Protein AF-A0AAD5SE17-F1 (afdb_monomer)

Secondary structure (DSSP, 8-state):
---EEEEEESEEEEEEEEE-SS-EEEEEEEB-SS-B---EEEEEES---EEEEEETTEEEEEETTTTEEEEE-TTSTT-SS-SSS-BPPP-SSS-SS-TT-EEETTTEEEETTTTEEEE----HHHHHHHHTTTS-HHHHHHHHHH--STHHHHHHHHHHHHHHHTT--HHHHHHHHHHHHHHHHHTSS--------------------------------------------HHHHHTT------PPPHHHHHTT-TTTT---HHHHIIIIIHHHHHS--S-HHHHHHHHHHHHHHH--TTT----HHHHHHHHHHHHHTT-HHHHHHHHHTTSSPP-HHHHHHHHHTTTT-THHHHHHHHHHHHHS-HHHHHHHHGGGT-HHHHHHHHHHTT-GGGS-HHHHHHHHHHT--HHHHHHHHHHHHHTTSS--SS----------SSTHHHHHHHHHHHHHHHHHH--

Structure (mmCIF, N/CA/C/O backbone):
data_AF-A0AAD5SE17-F1
#
_entry.id   AF-A0AAD5SE17-F1
#
loop_
_atom_site.group_PDB
_atom_site.id
_atom_site.type_symbol
_atom_site.label_atom_id
_atom_site.label_alt_id
_atom_site.label_comp_id
_atom_site.label_asym_id
_atom_site.label_entity_id
_atom_site.label_seq_id
_atom_site.pdbx_PDB_ins_code
_atom_site.Cartn_x
_atom_site.Cartn_y
_atom_site.Cartn_z
_atom_site.occupancy
_atom_site.B_iso_or_equiv
_atom_site.auth_seq_id
_atom_site.auth_comp_id
_atom_site.auth_asym_id
_atom_site.auth_atom_id
_atom_site.pdbx_PDB_model_num
ATOM 1 N N . MET A 1 1 ? 34.901 -7.064 -36.094 1.00 36.31 1 MET A N 1
ATOM 2 C CA . MET A 1 1 ? 35.831 -7.286 -34.969 1.00 36.31 1 MET A CA 1
ATOM 3 C C . MET A 1 1 ? 35.019 -8.013 -33.913 1.00 36.31 1 MET A C 1
ATOM 5 O O . MET A 1 1 ? 33.874 -7.626 -33.730 1.00 36.31 1 MET A O 1
ATOM 9 N N . TRP A 1 2 ? 35.510 -9.130 -33.378 1.00 37.66 2 TRP A N 1
ATOM 10 C CA . TRP A 1 2 ? 34.759 -9.945 -32.418 1.00 37.66 2 TRP A CA 1
ATOM 11 C C . TRP A 1 2 ? 35.202 -9.526 -31.021 1.00 37.66 2 TRP A C 1
ATOM 13 O O . TRP A 1 2 ? 36.275 -9.939 -30.592 1.00 37.66 2 TRP A O 1
ATOM 23 N N . ASP A 1 3 ? 34.415 -8.693 -30.348 1.00 50.25 3 ASP A N 1
ATOM 24 C CA . ASP A 1 3 ? 34.634 -8.410 -28.932 1.00 50.25 3 ASP A CA 1
ATOM 25 C C . ASP A 1 3 ? 33.804 -9.401 -28.118 1.00 50.25 3 ASP A C 1
ATOM 27 O O . ASP A 1 3 ? 32.578 -9.457 -28.239 1.00 50.25 3 ASP A O 1
ATOM 31 N N . LEU A 1 4 ? 34.502 -10.244 -27.355 1.00 48.84 4 LEU A N 1
ATOM 32 C CA . LEU A 1 4 ? 33.907 -11.190 -26.421 1.00 48.84 4 LEU A CA 1
ATOM 33 C C . LEU A 1 4 ? 33.960 -10.562 -25.030 1.00 48.84 4 LEU A C 1
ATOM 35 O O . LEU A 1 4 ? 35.034 -10.455 -24.439 1.00 48.84 4 LEU A O 1
ATOM 39 N N . SER A 1 5 ? 32.806 -10.175 -24.500 1.00 60.25 5 SER A N 1
ATOM 40 C CA . SER A 1 5 ? 32.675 -9.695 -23.1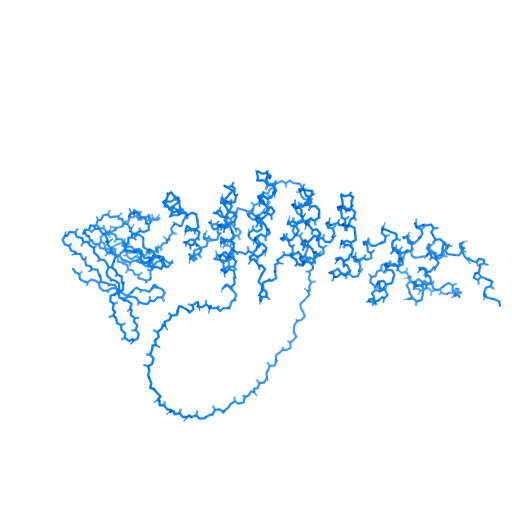25 1.00 60.25 5 SER A CA 1
ATOM 41 C C . SER A 1 5 ? 31.811 -10.661 -22.315 1.00 60.25 5 SER A C 1
ATOM 43 O O . SER A 1 5 ? 30.829 -11.219 -22.807 1.00 60.25 5 SER A O 1
ATOM 45 N N . SER A 1 6 ? 32.207 -10.929 -21.069 1.00 56.28 6 SER A N 1
ATOM 46 C CA . SER A 1 6 ? 31.416 -11.737 -20.137 1.00 56.28 6 SER A CA 1
ATOM 47 C C . SER A 1 6 ? 30.560 -10.818 -19.276 1.00 56.28 6 SER A C 1
ATOM 49 O O . SER A 1 6 ? 31.106 -10.099 -18.445 1.00 56.28 6 SER A O 1
ATOM 51 N N . ILE A 1 7 ? 29.244 -10.852 -19.451 1.00 60.75 7 ILE A N 1
ATOM 52 C CA . ILE A 1 7 ? 28.293 -9.975 -18.764 1.00 60.75 7 ILE A CA 1
ATOM 53 C C . ILE A 1 7 ? 27.610 -10.763 -17.649 1.00 60.75 7 ILE A C 1
ATOM 55 O O . ILE A 1 7 ? 27.058 -11.838 -17.887 1.00 60.75 7 ILE A O 1
ATOM 59 N N . GLN A 1 8 ? 27.655 -10.242 -16.424 1.00 56.78 8 GLN A N 1
ATOM 60 C CA . GLN A 1 8 ? 26.904 -10.799 -15.303 1.00 56.78 8 GLN A CA 1
ATOM 61 C C . GLN A 1 8 ? 25.550 -10.090 -15.208 1.00 56.78 8 GLN A C 1
ATOM 63 O O . GLN A 1 8 ? 25.500 -8.885 -14.988 1.00 56.78 8 GLN A O 1
ATOM 68 N N . TYR A 1 9 ? 24.475 -10.851 -15.399 1.00 54.62 9 TYR A N 1
ATOM 69 C CA . TYR A 1 9 ? 23.097 -10.370 -15.479 1.00 54.62 9 TYR A CA 1
ATOM 70 C C . TYR A 1 9 ? 22.151 -11.483 -14.985 1.00 54.62 9 TYR A C 1
ATOM 72 O O . TYR A 1 9 ? 21.685 -12.288 -15.789 1.00 54.62 9 TYR A O 1
ATOM 80 N N . ASP A 1 10 ? 21.989 -11.639 -13.661 1.00 60.25 10 ASP A N 1
ATOM 81 C CA . ASP A 1 10 ? 21.432 -12.818 -12.934 1.00 60.25 10 ASP A CA 1
ATOM 82 C C . ASP A 1 10 ? 22.146 -14.176 -13.210 1.00 60.25 10 ASP A C 1
ATOM 84 O O . ASP A 1 10 ? 22.403 -14.984 -12.315 1.00 60.25 10 ASP A O 1
ATOM 88 N N . ARG A 1 11 ? 22.562 -14.412 -14.455 1.00 69.94 11 ARG A N 1
ATOM 89 C CA . ARG A 1 11 ? 23.428 -15.471 -14.973 1.00 69.94 11 ARG A CA 1
ATOM 90 C C . ARG A 1 11 ? 24.643 -14.839 -15.652 1.00 69.94 11 ARG A C 1
ATOM 92 O O . ARG A 1 11 ? 24.660 -13.652 -15.966 1.00 69.94 11 ARG A O 1
ATOM 99 N N . ILE A 1 12 ? 25.672 -15.641 -15.897 1.00 74.50 12 ILE A N 1
ATOM 100 C CA . ILE A 1 12 ? 26.824 -15.201 -16.688 1.00 74.50 12 ILE A CA 1
ATOM 101 C C . ILE A 1 12 ? 26.496 -15.453 -18.157 1.00 74.50 12 ILE A C 1
ATOM 103 O O . ILE A 1 12 ? 26.219 -16.591 -18.534 1.00 74.50 12 ILE A O 1
ATOM 107 N N . TYR A 1 13 ? 26.554 -14.413 -18.979 1.00 79.12 13 TYR A N 1
ATOM 108 C CA . TYR A 1 13 ? 26.419 -14.503 -20.427 1.00 79.12 13 TYR A CA 1
ATOM 109 C C . TYR A 1 13 ? 27.759 -14.197 -21.093 1.00 79.12 13 TYR A C 1
ATOM 111 O O . TYR A 1 13 ? 28.446 -13.247 -20.726 1.00 79.12 13 TYR A O 1
ATOM 119 N N . GLY A 1 14 ? 28.127 -14.988 -22.096 1.00 79.69 14 GLY A N 1
ATOM 120 C CA . GLY A 1 14 ? 29.086 -14.569 -23.110 1.00 79.69 14 GLY A CA 1
ATOM 121 C C . GLY A 1 14 ? 28.347 -13.741 -24.151 1.00 79.69 14 GLY A C 1
ATOM 122 O O . GLY A 1 14 ? 27.357 -14.212 -24.708 1.00 79.69 14 GLY A O 1
ATOM 123 N N . ALA A 1 15 ? 28.798 -12.519 -24.397 1.00 82.00 15 ALA A N 1
ATOM 124 C CA . ALA A 1 15 ? 28.227 -11.652 -25.413 1.00 82.00 15 ALA A CA 1
ATOM 125 C C . ALA A 1 15 ? 29.167 -11.592 -26.618 1.00 82.00 15 ALA A C 1
ATOM 127 O O . ALA A 1 15 ? 30.375 -11.416 -26.460 1.00 82.00 15 ALA A O 1
ATOM 128 N N . ILE A 1 16 ? 28.611 -11.760 -27.817 1.00 82.06 16 ILE A N 1
ATOM 129 C CA . ILE A 1 16 ? 29.346 -11.618 -29.069 1.00 82.06 16 ILE A CA 1
ATOM 130 C C . ILE A 1 16 ? 28.669 -10.542 -29.904 1.00 82.06 16 ILE A C 1
ATOM 132 O O . ILE A 1 16 ? 27.516 -10.681 -30.317 1.00 82.06 16 ILE A O 1
ATOM 136 N N . LEU A 1 17 ? 29.410 -9.472 -30.172 1.00 81.44 17 LEU A N 1
ATOM 137 C CA . LEU A 1 17 ? 28.962 -8.400 -31.045 1.00 81.44 17 LEU A CA 1
ATOM 138 C C . LEU A 1 17 ? 29.232 -8.759 -32.514 1.00 81.44 17 LEU A C 1
ATOM 140 O O . LEU A 1 17 ? 30.343 -9.135 -32.898 1.00 81.44 17 LEU A O 1
ATOM 144 N N . HIS A 1 18 ? 28.211 -8.635 -33.353 1.00 80.12 18 HIS A N 1
ATOM 145 C CA . HIS A 1 18 ? 28.291 -8.786 -34.801 1.00 80.12 18 HIS A CA 1
ATOM 146 C C . HIS A 1 18 ? 27.977 -7.452 -35.469 1.00 80.12 18 HIS A C 1
ATOM 148 O O . HIS A 1 18 ? 26.818 -7.109 -35.681 1.00 80.12 18 HIS A O 1
ATOM 154 N N . CYS A 1 19 ? 29.013 -6.711 -35.856 1.00 71.25 19 CYS A N 1
ATOM 155 C CA . CYS A 1 19 ? 28.849 -5.535 -36.709 1.00 71.25 19 CYS A CA 1
ATOM 156 C C . CYS A 1 19 ? 28.845 -5.977 -38.180 1.00 71.25 19 CYS A C 1
ATOM 158 O O . CYS A 1 19 ? 29.904 -6.093 -38.804 1.00 71.25 19 CYS A O 1
ATOM 160 N N . GLY A 1 20 ? 27.660 -6.290 -38.715 1.00 67.56 20 GLY A N 1
ATOM 161 C CA . GLY A 1 20 ? 27.454 -6.496 -40.150 1.00 67.56 20 GLY A CA 1
ATOM 162 C C . GLY A 1 20 ? 27.526 -5.180 -40.936 1.00 67.56 20 GLY A C 1
ATOM 163 O O . GLY A 1 20 ? 27.615 -4.106 -40.350 1.00 67.56 20 GLY A O 1
ATOM 164 N N . LYS A 1 21 ? 27.490 -5.252 -42.276 1.00 64.75 21 LYS A N 1
ATOM 165 C CA . LYS A 1 21 ? 27.492 -4.047 -43.134 1.00 64.75 21 LYS A CA 1
ATOM 166 C C . LYS A 1 21 ? 26.197 -3.233 -43.030 1.00 64.75 21 LYS A C 1
ATOM 168 O O . LYS A 1 21 ? 26.271 -2.015 -43.125 1.00 64.75 21 LYS A O 1
ATOM 173 N N . ASP A 1 22 ? 25.067 -3.907 -42.804 1.00 67.81 22 ASP A N 1
ATOM 174 C CA . ASP A 1 22 ? 23.735 -3.285 -42.823 1.00 67.81 22 ASP A CA 1
ATOM 175 C C . ASP A 1 22 ? 23.028 -3.306 -41.459 1.00 67.81 22 ASP A C 1
ATOM 177 O O . ASP A 1 22 ? 22.263 -2.395 -41.164 1.00 67.81 22 ASP A O 1
ATOM 181 N N . VAL A 1 23 ? 23.285 -4.316 -40.614 1.00 75.25 23 VAL A N 1
ATOM 182 C CA . VAL A 1 23 ? 22.673 -4.443 -39.279 1.00 75.25 23 VAL A CA 1
ATOM 183 C C . VAL A 1 23 ? 23.716 -4.899 -38.264 1.00 75.25 23 VAL A C 1
ATOM 185 O O . VAL A 1 23 ? 24.459 -5.856 -38.516 1.00 75.25 23 VAL A O 1
ATOM 188 N N . ALA A 1 24 ? 23.763 -4.225 -37.115 1.00 84.50 24 ALA A N 1
ATOM 189 C CA . ALA A 1 24 ? 24.522 -4.673 -35.955 1.00 84.50 24 ALA A CA 1
ATOM 190 C C . ALA A 1 24 ? 23.648 -5.539 -35.039 1.00 84.50 24 ALA A C 1
ATOM 192 O O . ALA A 1 24 ? 22.479 -5.235 -34.798 1.00 84.50 24 ALA A O 1
ATOM 193 N N . LYS A 1 25 ? 24.215 -6.636 -34.537 1.00 88.00 25 LYS A N 1
ATOM 194 C CA . LYS A 1 25 ? 23.522 -7.587 -33.662 1.00 88.00 25 LYS A CA 1
ATOM 195 C C . LYS A 1 25 ? 24.375 -7.933 -32.454 1.00 88.00 25 LYS A C 1
ATOM 197 O O . LYS A 1 25 ? 25.590 -8.079 -32.584 1.00 88.00 25 LYS A O 1
ATOM 202 N N . LEU A 1 26 ? 23.742 -8.109 -31.302 1.00 87.81 26 LEU A N 1
ATOM 203 C CA . LEU A 1 26 ? 24.386 -8.609 -30.092 1.00 87.81 26 LEU A CA 1
ATOM 204 C C . LEU A 1 26 ? 23.814 -9.980 -29.752 1.00 87.81 26 LEU A C 1
ATOM 206 O O . LEU A 1 26 ? 22.636 -10.112 -29.435 1.00 87.81 26 LEU A O 1
ATOM 210 N N . GLN A 1 27 ? 24.656 -11.003 -29.825 1.00 87.44 27 GLN A N 1
ATOM 211 C CA . GLN A 1 27 ? 24.276 -12.366 -29.481 1.00 87.44 27 GLN A CA 1
ATOM 212 C C . GLN A 1 27 ? 24.704 -12.691 -28.057 1.00 87.44 27 GLN A C 1
ATOM 214 O O . GLN A 1 27 ? 25.865 -12.497 -27.693 1.00 87.44 27 GLN A O 1
ATOM 219 N N . MET A 1 28 ? 23.780 -13.221 -27.263 1.00 85.31 28 MET A N 1
ATOM 220 C CA . MET A 1 28 ? 24.017 -13.584 -25.873 1.00 85.31 28 MET A CA 1
ATOM 221 C C . MET A 1 28 ? 23.923 -15.093 -25.667 1.00 85.31 28 MET A C 1
ATOM 223 O O . MET A 1 28 ? 22.960 -15.753 -26.062 1.00 85.31 28 MET A O 1
ATOM 227 N N . TYR A 1 29 ? 24.945 -15.623 -25.002 1.00 85.88 29 TYR A N 1
ATOM 228 C CA . TYR A 1 29 ? 25.148 -17.041 -24.756 1.00 85.88 29 TYR A CA 1
ATOM 229 C C . TYR A 1 29 ? 25.238 -17.293 -23.247 1.00 85.88 29 TYR A C 1
ATOM 231 O O . TYR A 1 29 ? 26.290 -17.034 -22.658 1.00 85.88 29 TYR A O 1
ATOM 239 N N . PRO A 1 30 ? 24.185 -17.790 -22.577 1.00 83.44 30 PRO A N 1
ATOM 240 C CA . PRO A 1 30 ? 24.256 -18.162 -21.174 1.00 83.44 30 PRO A CA 1
ATOM 241 C C . PRO A 1 30 ? 25.330 -19.227 -20.974 1.00 83.44 30 PRO A C 1
ATOM 243 O O . PRO A 1 30 ? 25.327 -20.292 -21.600 1.00 83.44 30 PRO A O 1
ATOM 246 N N . ILE A 1 31 ? 26.251 -18.936 -20.066 1.00 83.06 31 ILE A N 1
ATOM 247 C CA . ILE A 1 31 ? 27.327 -19.834 -19.685 1.00 83.06 31 ILE A CA 1
ATOM 248 C C . ILE A 1 31 ? 26.825 -20.678 -18.517 1.00 83.06 31 ILE A C 1
ATOM 250 O O . ILE A 1 31 ? 26.682 -20.210 -17.388 1.00 83.06 31 ILE A O 1
ATOM 254 N N . THR A 1 32 ? 26.550 -21.951 -18.794 1.00 82.88 32 THR A N 1
ATOM 255 C CA . THR A 1 32 ? 26.197 -22.944 -17.770 1.00 82.88 32 THR A CA 1
ATOM 256 C C . THR A 1 32 ? 27.339 -23.937 -17.574 1.00 82.88 32 THR A C 1
ATOM 258 O O . THR A 1 32 ? 28.237 -24.042 -18.407 1.00 82.88 32 THR A O 1
ATOM 261 N N . LYS A 1 33 ? 27.299 -24.726 -16.490 1.00 78.94 33 LYS A N 1
ATOM 262 C CA . LYS A 1 33 ? 28.308 -25.774 -16.238 1.00 78.94 33 LYS A CA 1
ATOM 263 C C . LYS A 1 33 ? 28.397 -26.818 -17.361 1.00 78.94 33 LYS A C 1
ATOM 265 O O . LYS A 1 33 ? 29.420 -27.480 -17.479 1.00 78.94 33 LYS A O 1
ATOM 270 N N . SER A 1 34 ? 27.325 -27.005 -18.130 1.00 80.44 34 SER A N 1
ATOM 271 C CA . SER A 1 34 ? 27.164 -28.110 -19.081 1.00 80.44 34 SER A CA 1
ATOM 272 C C . SER A 1 34 ? 26.991 -27.671 -20.535 1.00 80.44 34 SER A C 1
ATOM 274 O O . SER A 1 34 ? 27.112 -28.508 -21.427 1.00 80.44 34 SER A O 1
ATOM 276 N N . SER A 1 35 ? 26.697 -26.396 -20.806 1.00 82.25 35 SER A N 1
ATOM 277 C CA . SER A 1 35 ? 26.490 -25.909 -22.172 1.00 82.25 35 SER A CA 1
ATOM 278 C C . SER A 1 35 ? 26.649 -24.394 -22.307 1.00 82.25 35 SER A C 1
ATOM 280 O O . SER A 1 35 ? 26.387 -23.638 -21.370 1.00 82.25 35 SER A O 1
ATOM 282 N N . VAL A 1 36 ? 27.032 -23.979 -23.512 1.00 84.06 36 VAL A N 1
ATOM 283 C CA . VAL A 1 36 ? 26.965 -22.601 -24.000 1.00 84.06 36 VAL A CA 1
ATOM 284 C C . VAL A 1 36 ? 26.169 -22.676 -25.299 1.00 84.06 36 VAL A C 1
ATOM 286 O O . VAL A 1 36 ? 26.601 -23.325 -26.252 1.00 84.06 36 VAL A O 1
ATOM 289 N N . ARG A 1 37 ? 24.959 -22.120 -25.310 1.00 85.19 37 ARG A N 1
ATOM 290 C CA . ARG A 1 37 ? 24.068 -22.099 -26.481 1.00 85.19 37 ARG A CA 1
ATOM 291 C C . ARG A 1 37 ? 23.578 -20.677 -26.685 1.00 85.19 37 ARG A C 1
ATOM 293 O O . ARG A 1 37 ? 23.475 -19.949 -25.708 1.00 85.19 37 ARG A O 1
ATOM 300 N N . LEU A 1 38 ? 23.319 -20.298 -27.933 1.00 83.75 38 LEU A N 1
ATOM 301 C CA . LEU A 1 38 ? 22.691 -19.014 -28.230 1.00 83.75 38 LEU A CA 1
ATOM 302 C C . LEU A 1 38 ? 21.304 -18.999 -27.584 1.00 83.75 38 LEU A C 1
ATOM 304 O O . LEU A 1 38 ? 20.533 -19.934 -27.797 1.00 83.75 38 LEU A O 1
ATOM 308 N N . ASP A 1 39 ? 21.026 -17.967 -26.798 1.00 83.56 39 ASP A N 1
ATOM 309 C CA . ASP A 1 39 ? 19.750 -17.801 -26.090 1.00 83.56 39 ASP A CA 1
ATOM 310 C C . ASP A 1 39 ? 19.011 -16.562 -26.585 1.00 83.56 39 ASP A C 1
ATOM 312 O O . ASP A 1 39 ? 17.808 -16.614 -26.821 1.00 83.56 39 ASP A O 1
ATOM 316 N N . LEU A 1 40 ? 19.746 -15.474 -26.834 1.00 83.38 40 LEU A N 1
ATOM 317 C CA . LEU A 1 40 ? 19.165 -14.208 -27.260 1.00 83.38 40 LEU A CA 1
ATOM 318 C C . LEU A 1 40 ? 19.979 -13.562 -28.382 1.00 83.38 40 LEU A C 1
ATOM 320 O O . LEU A 1 40 ? 21.210 -13.585 -28.369 1.00 83.38 40 LEU A O 1
ATOM 324 N N . GLU A 1 41 ? 19.279 -12.943 -29.325 1.00 86.94 41 GLU A N 1
ATOM 325 C CA . GLU A 1 41 ? 19.856 -12.077 -30.349 1.00 86.94 41 GLU A CA 1
ATOM 326 C C . GLU A 1 41 ? 19.137 -10.726 -30.293 1.00 86.94 41 GLU A C 1
ATOM 328 O O . GLU A 1 41 ? 17.924 -10.656 -30.481 1.00 86.94 41 GLU A O 1
ATOM 333 N N . LEU A 1 42 ? 19.885 -9.666 -29.987 1.00 86.75 42 LEU A N 1
ATOM 334 C CA . LEU A 1 42 ? 19.386 -8.296 -29.911 1.00 86.75 42 LEU A CA 1
ATOM 335 C C . LEU A 1 42 ? 19.745 -7.556 -31.195 1.00 86.75 42 LEU A C 1
ATOM 337 O O . LEU A 1 42 ? 20.910 -7.548 -31.610 1.00 86.75 42 LEU A O 1
ATOM 341 N N . GLU A 1 43 ? 18.759 -6.915 -31.811 1.00 85.31 43 GLU A N 1
ATOM 342 C CA . GLU A 1 43 ? 18.982 -6.091 -32.994 1.00 85.31 43 GLU A CA 1
ATOM 343 C C . GLU A 1 43 ? 19.364 -4.676 -32.553 1.00 85.31 43 GLU A C 1
ATOM 345 O O . GLU A 1 43 ? 18.582 -3.972 -31.920 1.00 85.31 43 GLU A O 1
ATOM 350 N N . LEU A 1 44 ? 20.593 -4.259 -32.868 1.00 83.38 44 LEU A N 1
ATOM 351 C CA . LEU A 1 44 ? 21.132 -2.957 -32.456 1.00 83.38 44 LEU A CA 1
ATOM 352 C C . LEU A 1 44 ? 20.861 -1.852 -33.485 1.00 83.38 44 LEU A C 1
ATOM 354 O O . LEU A 1 44 ? 21.175 -0.690 -33.251 1.00 83.38 44 LEU A O 1
ATOM 358 N N . GLY A 1 45 ? 20.281 -2.207 -34.633 1.00 80.38 45 GLY A N 1
ATOM 359 C CA . GLY A 1 45 ? 20.039 -1.281 -35.729 1.00 80.38 45 GLY A CA 1
ATOM 360 C C . GLY A 1 45 ? 21.304 -1.037 -36.546 1.00 80.38 45 GLY A C 1
ATOM 361 O O . GLY A 1 45 ? 21.812 -1.953 -37.196 1.00 80.38 45 GLY A O 1
ATOM 362 N N . SER A 1 46 ? 21.786 0.203 -36.559 1.00 80.38 46 SER A N 1
ATOM 363 C CA . SER A 1 46 ? 22.843 0.664 -37.461 1.00 80.38 46 SER A CA 1
ATOM 364 C C . SER A 1 46 ? 24.226 0.074 -37.144 1.00 80.38 46 SER A C 1
ATOM 366 O O . SER A 1 46 ? 24.517 -0.328 -36.017 1.00 80.38 46 SER A O 1
ATOM 368 N N . PRO A 1 47 ? 25.137 -0.011 -38.124 1.00 80.94 47 PRO A N 1
ATOM 369 C CA . PRO A 1 47 ? 26.518 -0.391 -37.857 1.00 80.94 47 PRO A CA 1
ATOM 370 C C . PRO A 1 47 ? 27.255 0.719 -37.091 1.00 80.94 47 PRO A C 1
ATOM 372 O O . PRO A 1 47 ? 27.137 1.899 -37.412 1.00 80.94 47 PRO A O 1
ATOM 375 N N . GLY A 1 48 ? 28.072 0.340 -36.109 1.00 82.06 48 GLY A N 1
ATOM 376 C CA . GLY A 1 48 ? 28.814 1.293 -35.287 1.00 82.06 48 GLY A CA 1
ATOM 377 C C . GLY A 1 48 ? 29.826 0.624 -34.366 1.00 82.06 48 GLY A C 1
ATOM 378 O O . GLY A 1 48 ? 29.946 -0.607 -34.330 1.00 82.06 48 GLY A O 1
ATOM 379 N N . LEU A 1 49 ? 30.573 1.454 -33.638 1.00 84.56 49 LEU A N 1
ATOM 380 C CA . LEU A 1 49 ? 31.377 1.017 -32.504 1.00 84.56 49 LEU A CA 1
ATOM 381 C C . LEU A 1 49 ? 30.467 0.925 -31.281 1.00 84.56 49 LEU A C 1
ATOM 383 O O . LEU A 1 49 ? 29.948 1.942 -30.821 1.00 84.56 49 LEU A O 1
ATOM 387 N N . TYR A 1 50 ? 30.299 -0.288 -30.768 1.00 86.06 50 TYR A N 1
ATOM 388 C CA . TYR A 1 50 ? 29.448 -0.541 -29.618 1.00 86.06 50 TYR A CA 1
ATOM 389 C C . TYR A 1 50 ? 30.261 -0.882 -28.383 1.00 86.06 50 TYR A C 1
ATOM 391 O O . TYR A 1 50 ? 31.279 -1.567 -28.461 1.00 86.06 50 TYR A O 1
ATOM 399 N N . THR A 1 51 ? 29.755 -0.446 -27.240 1.00 85.44 51 THR A N 1
ATOM 400 C CA . THR A 1 51 ? 30.216 -0.881 -25.927 1.00 85.44 51 THR A CA 1
ATOM 401 C C . THR A 1 51 ? 29.011 -1.255 -25.068 1.00 85.44 51 THR A C 1
ATOM 403 O O . THR A 1 51 ? 27.902 -0.777 -25.319 1.00 85.44 51 THR A O 1
ATOM 406 N N . VAL A 1 52 ? 29.191 -2.167 -24.112 1.00 85.44 52 VAL A N 1
ATOM 407 C CA . VAL A 1 52 ? 28.074 -2.772 -23.376 1.00 85.44 52 VAL A CA 1
ATOM 408 C C . VAL A 1 52 ? 28.320 -2.711 -21.877 1.00 85.44 52 VAL A C 1
ATOM 410 O O . VAL A 1 52 ? 29.366 -3.137 -21.389 1.00 85.44 52 VAL A O 1
ATOM 413 N N . ASN A 1 53 ? 27.315 -2.242 -21.147 1.00 86.44 53 ASN A N 1
ATOM 414 C CA . ASN A 1 53 ? 27.286 -2.195 -19.694 1.00 86.44 53 ASN A CA 1
ATOM 415 C C . ASN A 1 53 ? 26.051 -2.937 -19.168 1.00 86.44 53 ASN A C 1
ATOM 417 O O . ASN A 1 53 ? 25.039 -3.061 -19.855 1.00 86.44 53 ASN A O 1
ATOM 421 N N . ALA A 1 54 ? 26.135 -3.437 -17.939 1.00 82.81 54 ALA A N 1
ATOM 422 C CA . ALA A 1 54 ? 24.999 -3.999 -17.221 1.00 82.81 54 ALA A CA 1
ATOM 423 C C . ALA A 1 54 ? 24.794 -3.194 -15.938 1.00 82.81 54 ALA A C 1
ATOM 425 O O . ALA A 1 54 ? 25.694 -3.120 -15.103 1.00 82.81 54 ALA A O 1
ATOM 426 N N . CYS A 1 55 ? 23.629 -2.571 -15.791 1.00 82.94 55 CYS A N 1
ATOM 427 C CA . CYS A 1 55 ? 23.294 -1.756 -14.628 1.00 82.94 55 CYS A CA 1
ATOM 428 C C . CYS A 1 55 ? 21.904 -2.139 -14.128 1.00 82.94 55 CYS A C 1
ATOM 430 O O . CYS A 1 55 ? 20.953 -2.093 -14.901 1.00 82.94 55 CYS A O 1
ATOM 432 N N . ASP A 1 56 ? 21.818 -2.546 -12.859 1.00 78.19 56 ASP A N 1
ATOM 433 C CA . ASP A 1 56 ? 20.569 -2.897 -12.168 1.00 78.19 56 ASP A CA 1
ATOM 434 C C . ASP A 1 56 ? 19.645 -3.817 -12.982 1.00 78.19 56 ASP A C 1
ATOM 436 O O . ASP A 1 56 ? 18.493 -3.485 -13.258 1.00 78.19 56 ASP A O 1
ATOM 440 N N . ASP A 1 57 ? 20.186 -4.945 -13.449 1.00 78.00 57 ASP A N 1
ATOM 441 C CA . ASP A 1 57 ? 19.492 -5.891 -14.326 1.00 78.00 57 ASP A CA 1
ATOM 442 C C . ASP A 1 57 ? 18.864 -5.223 -15.567 1.00 78.00 57 ASP A C 1
ATOM 444 O O . ASP A 1 57 ? 17.804 -5.631 -16.044 1.00 78.00 57 ASP A O 1
ATOM 448 N N . LEU A 1 58 ? 19.527 -4.211 -16.139 1.00 84.25 58 LEU A N 1
ATOM 449 C CA . LEU A 1 58 ? 19.338 -3.737 -17.516 1.00 84.25 58 LEU A CA 1
ATOM 450 C C . LEU A 1 58 ? 20.640 -3.829 -18.302 1.00 84.25 58 LEU A C 1
ATOM 452 O O . LEU A 1 58 ? 21.728 -3.577 -17.781 1.00 84.25 58 LEU A O 1
ATOM 456 N N . LEU A 1 59 ? 20.513 -4.187 -19.575 1.00 86.00 59 LEU A N 1
ATOM 457 C CA . LEU A 1 59 ? 21.616 -4.190 -20.518 1.00 86.00 59 LEU A CA 1
ATOM 458 C C . LEU A 1 59 ? 21.627 -2.856 -21.266 1.00 86.00 59 LEU A C 1
ATOM 460 O O . LEU A 1 59 ? 20.668 -2.506 -21.953 1.00 86.00 59 LEU A O 1
ATOM 464 N N . LEU A 1 60 ? 22.723 -2.122 -21.128 1.00 88.00 60 LEU A N 1
ATOM 465 C CA . LEU A 1 60 ? 22.954 -0.836 -21.767 1.00 88.00 60 LEU A CA 1
ATOM 466 C C . LEU A 1 60 ? 23.909 -1.044 -22.934 1.00 88.00 60 LEU A C 1
ATOM 468 O O . LEU A 1 60 ? 25.059 -1.439 -22.743 1.00 88.00 60 LEU A O 1
ATOM 472 N N . VAL A 1 61 ? 23.426 -0.799 -24.147 1.00 88.56 61 VAL A N 1
ATOM 473 C CA . VAL A 1 61 ? 24.220 -0.921 -25.368 1.00 88.56 61 VAL A CA 1
ATOM 474 C C . VAL A 1 61 ? 24.464 0.470 -25.926 1.00 88.56 61 VAL A C 1
ATOM 476 O O . VAL A 1 61 ? 23.563 1.112 -26.460 1.00 88.56 61 VAL A O 1
ATOM 479 N N . HIS A 1 62 ? 25.693 0.943 -25.781 1.00 88.12 62 HIS A N 1
ATOM 480 C CA . HIS A 1 62 ? 26.117 2.273 -26.188 1.00 88.12 62 HIS A CA 1
ATOM 481 C C . HIS A 1 62 ? 26.676 2.219 -27.613 1.00 88.12 62 HIS A C 1
ATOM 483 O O . HIS A 1 62 ? 27.665 1.527 -27.857 1.00 88.12 62 HIS A O 1
ATOM 489 N N . ASN A 1 63 ? 26.093 2.970 -28.545 1.00 88.69 63 ASN A N 1
ATOM 490 C CA . ASN A 1 63 ? 26.667 3.225 -29.861 1.00 88.69 63 ASN A CA 1
ATOM 491 C C . ASN A 1 63 ? 27.539 4.484 -29.787 1.00 88.69 63 ASN A C 1
ATOM 493 O O . ASN A 1 63 ? 27.045 5.613 -29.802 1.00 88.69 63 ASN A O 1
ATOM 497 N N . ILE A 1 64 ? 28.854 4.298 -29.716 1.00 86.94 64 ILE A N 1
ATOM 498 C CA . ILE A 1 64 ? 29.823 5.398 -29.636 1.00 86.94 64 ILE A CA 1
ATOM 499 C C . ILE A 1 64 ? 29.823 6.207 -30.942 1.00 86.94 64 ILE A C 1
ATOM 501 O O . ILE A 1 64 ? 30.012 7.421 -30.922 1.00 86.94 64 ILE A O 1
ATOM 505 N N . SER A 1 65 ? 29.571 5.555 -32.082 1.00 86.62 65 SER A N 1
ATOM 506 C CA . SER A 1 65 ? 29.544 6.215 -33.392 1.00 86.62 65 SER A CA 1
ATOM 507 C C . SER A 1 65 ? 28.355 7.166 -33.545 1.00 86.62 65 SER A C 1
ATOM 509 O O . SER A 1 65 ? 28.523 8.267 -34.063 1.00 86.62 65 SER A O 1
ATOM 511 N N . GLU A 1 66 ? 27.175 6.764 -33.070 1.00 85.81 66 GLU A N 1
ATOM 512 C CA . GLU A 1 66 ? 25.949 7.576 -33.139 1.00 85.81 66 GLU A CA 1
ATOM 513 C C . GLU A 1 66 ? 25.662 8.394 -31.878 1.00 85.81 66 GLU A C 1
ATOM 515 O O . GLU A 1 66 ? 24.738 9.206 -31.867 1.00 85.81 66 GLU A O 1
ATOM 520 N N . LYS A 1 67 ? 26.460 8.214 -30.822 1.00 88.50 67 LYS A N 1
ATOM 521 C CA . LYS A 1 67 ? 26.306 8.888 -29.527 1.00 88.50 67 LYS A CA 1
ATOM 522 C C . LYS A 1 67 ? 24.938 8.652 -28.877 1.00 88.50 67 LYS A C 1
ATOM 524 O O . LYS A 1 67 ? 24.323 9.570 -28.321 1.00 88.50 67 LYS A O 1
ATOM 529 N N . ASN A 1 68 ? 24.464 7.411 -28.934 1.00 89.19 68 ASN A N 1
ATOM 530 C CA . ASN A 1 68 ? 23.211 6.980 -28.321 1.00 89.19 68 ASN A CA 1
ATOM 531 C C . ASN A 1 68 ? 23.391 5.669 -27.535 1.00 89.19 68 ASN A C 1
ATOM 533 O O . ASN A 1 68 ? 24.400 4.977 -27.653 1.00 89.19 68 ASN A O 1
ATOM 537 N N . THR A 1 69 ? 22.431 5.370 -26.668 1.00 89.38 69 THR A N 1
ATOM 538 C CA . THR A 1 69 ? 22.376 4.189 -25.811 1.00 89.38 69 THR A CA 1
ATOM 539 C C . THR A 1 69 ? 20.998 3.573 -25.936 1.00 89.38 69 THR A C 1
ATOM 541 O O . THR A 1 69 ? 19.988 4.245 -25.731 1.00 89.38 69 THR A O 1
ATOM 544 N N . ALA A 1 70 ? 20.964 2.288 -26.260 1.00 88.75 70 ALA A N 1
ATOM 545 C CA . ALA A 1 70 ? 19.767 1.468 -26.234 1.00 88.75 70 ALA A CA 1
ATOM 546 C C . ALA A 1 70 ? 19.716 0.674 -24.920 1.00 88.75 70 ALA A C 1
ATOM 548 O O . ALA A 1 70 ? 20.727 0.125 -24.479 1.00 88.75 70 ALA A O 1
ATOM 549 N N . ILE A 1 71 ? 18.537 0.622 -24.300 1.00 88.38 71 ILE A N 1
ATOM 550 C CA . ILE A 1 71 ? 18.304 -0.069 -23.026 1.00 88.38 71 ILE A CA 1
ATOM 551 C C . ILE A 1 71 ? 17.482 -1.323 -23.303 1.00 88.38 71 ILE A C 1
ATOM 553 O O . ILE A 1 71 ? 16.414 -1.232 -23.905 1.00 88.38 71 ILE A O 1
ATOM 557 N N . PHE A 1 72 ? 17.948 -2.479 -22.842 1.00 86.00 72 PHE A N 1
ATOM 558 C CA . PHE A 1 72 ? 17.244 -3.752 -22.972 1.00 86.00 72 PHE A CA 1
ATOM 559 C C . PHE A 1 72 ? 16.980 -4.355 -21.589 1.00 86.00 72 PHE A C 1
ATOM 561 O O . PHE A 1 72 ? 17.887 -4.448 -20.758 1.00 86.00 72 PHE A O 1
ATOM 568 N N . ASP A 1 73 ? 15.747 -4.806 -21.356 1.00 82.75 73 ASP A N 1
ATOM 569 C CA . ASP A 1 73 ? 15.394 -5.651 -20.212 1.00 82.75 73 ASP A CA 1
ATOM 570 C C . ASP A 1 73 ? 15.187 -7.077 -20.715 1.00 82.75 73 ASP A C 1
ATOM 572 O O . ASP A 1 73 ? 14.112 -7.447 -21.178 1.00 82.75 73 ASP A O 1
ATOM 576 N N . ILE A 1 74 ? 16.241 -7.884 -20.656 1.00 73.75 74 ILE A N 1
ATOM 577 C CA . ILE A 1 74 ? 16.203 -9.255 -21.174 1.00 73.75 74 ILE A CA 1
ATOM 578 C C . ILE A 1 74 ? 15.551 -10.234 -20.177 1.00 73.75 74 ILE A C 1
ATOM 580 O O . ILE A 1 74 ? 15.304 -11.384 -20.534 1.00 73.75 74 ILE A O 1
ATOM 584 N N . LEU A 1 75 ? 15.230 -9.794 -18.946 1.00 67.62 75 LEU A N 1
ATOM 585 C CA . LEU A 1 75 ? 14.376 -10.540 -18.003 1.00 67.62 75 LEU A CA 1
ATOM 586 C C . LEU A 1 75 ? 12.884 -10.226 -18.186 1.00 67.62 75 LEU A C 1
ATOM 588 O O . LEU A 1 75 ? 12.038 -10.862 -17.545 1.00 67.62 75 LEU A O 1
ATOM 592 N N . HIS A 1 76 ? 12.536 -9.215 -18.982 1.00 66.00 76 HIS A N 1
ATOM 593 C CA . HIS A 1 76 ? 11.158 -8.837 -19.273 1.00 66.00 76 HIS A CA 1
ATOM 594 C C . HIS A 1 76 ? 10.815 -9.205 -20.721 1.00 66.00 76 HIS A C 1
ATOM 596 O O . HIS A 1 76 ? 11.407 -8.708 -21.672 1.00 66.00 76 HIS A O 1
ATOM 602 N N . ASP A 1 77 ? 9.883 -10.146 -20.880 1.00 59.84 77 ASP A N 1
ATOM 603 C CA . ASP A 1 77 ? 9.317 -10.602 -22.158 1.00 59.84 77 ASP A CA 1
ATOM 604 C C . ASP A 1 77 ? 10.295 -11.117 -23.241 1.00 59.84 77 ASP A C 1
ATOM 606 O O . ASP A 1 77 ? 9.855 -11.414 -24.350 1.00 59.84 77 ASP A O 1
ATOM 610 N N . TYR A 1 78 ? 11.588 -11.313 -22.930 1.00 57.22 78 TYR A N 1
ATOM 611 C CA . TYR A 1 78 ? 12.617 -11.831 -23.856 1.00 57.22 78 TYR A CA 1
ATOM 612 C C . TYR A 1 78 ? 12.595 -11.140 -25.228 1.00 57.22 78 TYR A C 1
ATOM 614 O O . TYR A 1 78 ? 12.707 -11.782 -26.275 1.00 57.22 78 TYR A O 1
ATOM 622 N N . THR A 1 79 ? 12.396 -9.824 -25.241 1.00 63.34 79 THR A N 1
ATOM 623 C CA . THR A 1 79 ? 12.276 -9.095 -26.505 1.00 63.34 79 THR A CA 1
ATOM 624 C C . THR A 1 79 ? 13.654 -8.782 -27.088 1.00 63.34 79 THR A C 1
ATOM 626 O O . THR A 1 79 ? 14.578 -8.386 -26.382 1.00 63.34 79 THR A O 1
ATOM 629 N N . SER A 1 80 ? 13.797 -8.955 -28.404 1.00 70.38 80 SER A N 1
ATOM 630 C CA . SER A 1 80 ? 14.994 -8.568 -29.168 1.00 70.38 80 SER A CA 1
ATOM 631 C C . SER A 1 80 ? 15.121 -7.053 -29.363 1.00 70.38 80 SER A C 1
ATOM 633 O O . SER A 1 80 ? 16.094 -6.589 -29.958 1.00 70.38 80 SER A O 1
ATOM 635 N N . ASN A 1 81 ? 14.121 -6.301 -28.898 1.00 79.44 81 ASN A N 1
ATOM 636 C CA . ASN A 1 81 ? 13.952 -4.875 -29.122 1.00 79.44 81 ASN A CA 1
ATOM 637 C C . ASN A 1 81 ? 14.290 -4.093 -27.848 1.00 79.44 81 ASN A C 1
ATOM 639 O O . ASN A 1 81 ? 14.072 -4.595 -26.744 1.00 79.44 81 ASN A O 1
ATOM 643 N N . PRO A 1 82 ? 14.789 -2.858 -27.982 1.00 83.19 82 PRO A N 1
ATOM 644 C CA . PRO A 1 82 ? 15.048 -2.017 -26.827 1.00 83.19 82 PRO A CA 1
ATOM 645 C C . PRO A 1 82 ? 13.736 -1.567 -26.165 1.00 83.19 82 PRO A C 1
ATOM 647 O O . PRO A 1 82 ? 12.711 -1.407 -26.830 1.00 83.19 82 PRO A O 1
ATOM 650 N N . LEU A 1 83 ? 13.788 -1.330 -24.852 1.00 81.31 83 LEU A N 1
ATOM 651 C CA . LEU A 1 83 ? 12.669 -0.842 -24.036 1.00 81.31 83 LEU A CA 1
ATOM 652 C C . LEU A 1 83 ? 12.157 0.524 -24.497 1.00 81.31 83 LEU A C 1
ATOM 654 O O . LEU A 1 83 ? 10.964 0.808 -24.431 1.00 81.31 83 LEU A O 1
ATOM 658 N N . LEU A 1 84 ? 13.084 1.370 -24.936 1.00 80.81 84 LEU A N 1
ATOM 659 C CA . LEU A 1 84 ? 12.848 2.724 -25.407 1.00 80.81 84 LEU A CA 1
ATOM 660 C C . LEU A 1 84 ? 13.695 2.973 -26.661 1.00 80.81 84 LEU A C 1
ATOM 662 O O . LEU A 1 84 ? 14.719 2.308 -26.855 1.00 80.81 84 LEU A O 1
ATOM 666 N N . PRO A 1 85 ? 13.314 3.943 -27.509 1.00 80.75 85 PRO A N 1
ATOM 667 C CA . PRO A 1 85 ? 14.192 4.437 -28.564 1.00 80.75 85 PRO A CA 1
ATOM 668 C C . PRO A 1 85 ? 15.560 4.835 -27.998 1.00 80.75 85 PRO A C 1
ATOM 670 O O . PRO A 1 85 ? 15.633 5.338 -26.879 1.00 80.75 85 PRO A O 1
ATOM 673 N N . ALA A 1 86 ? 16.636 4.625 -28.759 1.00 82.00 86 ALA A N 1
ATOM 674 C CA . ALA A 1 86 ? 17.987 4.913 -28.284 1.00 82.00 86 ALA A CA 1
ATOM 675 C C . ALA A 1 86 ? 18.151 6.399 -27.919 1.00 82.00 86 ALA A C 1
ATOM 677 O O . ALA A 1 86 ? 17.804 7.282 -28.706 1.00 82.00 86 ALA A O 1
ATOM 678 N N . GLN A 1 87 ? 18.709 6.667 -26.738 1.00 80.81 87 GLN A N 1
ATOM 679 C CA . GLN A 1 87 ? 18.858 8.017 -26.188 1.00 80.81 87 GLN A CA 1
ATOM 680 C C . GLN A 1 87 ? 20.321 8.357 -25.920 1.00 80.81 87 GLN A C 1
ATOM 682 O O . GLN A 1 87 ? 21.134 7.487 -25.614 1.00 80.81 87 GLN A O 1
ATOM 687 N N . SER A 1 88 ? 20.693 9.630 -26.021 1.00 81.88 88 SER A N 1
ATOM 688 C CA . SER A 1 88 ? 22.043 10.062 -25.654 1.00 81.88 88 SER A CA 1
ATOM 689 C C . SER A 1 88 ? 22.245 9.986 -24.138 1.00 81.88 88 SER A C 1
ATOM 691 O O . SER A 1 88 ? 21.373 10.369 -23.369 1.00 81.88 88 SER A O 1
ATOM 693 N N . ALA A 1 89 ? 23.411 9.496 -23.713 1.00 75.56 89 ALA A N 1
ATOM 694 C CA . ALA A 1 89 ? 23.768 9.406 -22.309 1.00 75.56 89 ALA A CA 1
ATOM 695 C C . ALA A 1 89 ? 24.206 10.787 -21.825 1.00 75.56 89 ALA A C 1
ATOM 697 O O . ALA A 1 89 ? 24.959 11.483 -22.513 1.00 75.56 89 ALA A O 1
ATOM 698 N N . THR A 1 90 ? 23.756 11.158 -20.634 1.00 76.75 90 THR A N 1
ATOM 699 C CA . THR A 1 90 ? 24.112 12.424 -19.998 1.00 76.75 90 THR A CA 1
ATOM 700 C C . THR A 1 90 ? 25.266 12.187 -19.036 1.00 76.75 90 THR A C 1
ATOM 702 O O . THR A 1 90 ? 25.239 11.241 -18.252 1.00 76.75 90 THR A O 1
ATOM 705 N N . ILE A 1 91 ? 26.286 13.043 -19.075 1.00 70.69 91 ILE A N 1
ATOM 706 C CA . ILE A 1 91 ? 27.421 12.965 -18.150 1.00 70.69 91 ILE A CA 1
ATOM 707 C C . ILE A 1 91 ? 27.440 14.212 -17.291 1.00 70.69 91 ILE A C 1
ATOM 709 O O . ILE A 1 91 ? 27.341 15.330 -17.788 1.00 70.69 91 ILE A O 1
ATOM 713 N N . THR A 1 92 ? 27.597 14.013 -15.985 1.00 68.50 92 THR A N 1
ATOM 714 C CA . THR A 1 92 ? 27.652 15.099 -15.001 1.00 68.50 92 THR A CA 1
ATOM 715 C C . THR A 1 92 ? 28.836 16.041 -15.233 1.00 68.50 92 THR A C 1
ATOM 717 O O . THR A 1 92 ? 28.741 17.232 -14.937 1.00 68.50 92 THR A O 1
ATOM 720 N N . ARG A 1 93 ? 29.960 15.528 -15.755 1.00 59.88 93 ARG A N 1
ATOM 721 C CA . ARG A 1 93 ? 31.164 16.292 -16.118 1.00 59.88 93 ARG A CA 1
ATOM 722 C C . ARG A 1 93 ? 31.869 15.714 -17.351 1.00 59.88 93 ARG A C 1
ATOM 724 O O . ARG A 1 93 ? 32.418 14.620 -17.273 1.00 59.88 93 ARG A O 1
ATOM 731 N N . GLY A 1 94 ? 31.942 16.491 -18.432 1.00 66.38 94 GLY A N 1
ATOM 732 C CA . GLY A 1 94 ? 32.683 16.144 -19.652 1.00 66.38 94 GLY A CA 1
ATOM 733 C C . GLY A 1 94 ? 31.781 15.826 -20.843 1.00 66.38 94 GLY A C 1
ATOM 734 O O . GLY A 1 94 ? 30.591 16.134 -20.821 1.00 66.38 94 GLY A O 1
ATOM 735 N N . ASP A 1 95 ? 32.368 15.215 -21.872 1.00 70.12 95 ASP A N 1
ATOM 736 C CA . ASP A 1 95 ? 31.671 14.835 -23.101 1.00 70.12 95 ASP A CA 1
ATOM 737 C C . ASP A 1 95 ? 31.325 13.343 -23.100 1.00 70.12 95 ASP A C 1
ATOM 739 O O . ASP A 1 95 ? 32.153 12.487 -22.777 1.00 70.12 95 ASP A O 1
ATOM 743 N N . ALA A 1 96 ? 30.094 13.031 -23.504 1.00 76.31 96 ALA A N 1
ATOM 744 C CA . ALA A 1 96 ? 29.656 11.660 -23.707 1.00 76.31 96 ALA A CA 1
ATOM 745 C C . ALA A 1 96 ? 30.180 11.079 -25.029 1.00 76.31 96 ALA A C 1
ATOM 747 O O . ALA A 1 96 ? 30.311 11.784 -26.033 1.00 76.31 96 ALA A O 1
ATOM 748 N N . TYR A 1 97 ? 30.407 9.766 -25.029 1.00 79.56 97 TYR A N 1
ATOM 749 C CA . TYR A 1 97 ? 30.827 8.950 -26.162 1.00 79.56 97 TYR A CA 1
ATOM 750 C C . TYR A 1 97 ? 32.179 9.372 -26.744 1.00 79.56 97 TYR A C 1
ATOM 752 O O . TYR A 1 97 ? 32.316 9.564 -27.955 1.00 79.56 97 TYR A O 1
ATOM 760 N N . LEU A 1 98 ? 33.192 9.533 -25.882 1.00 80.50 98 LEU A N 1
ATOM 761 C CA . LEU A 1 98 ? 34.561 9.737 -26.355 1.00 80.50 98 LEU A CA 1
ATOM 762 C C . LEU A 1 98 ? 35.040 8.478 -27.104 1.00 80.50 98 LEU A C 1
ATOM 764 O O . LEU A 1 98 ? 34.669 7.357 -26.750 1.00 80.50 98 LEU A O 1
ATOM 768 N N . PRO A 1 99 ? 35.875 8.632 -28.144 1.00 80.25 99 PRO A N 1
ATOM 769 C CA . PRO A 1 99 ? 36.302 7.514 -28.988 1.00 80.25 99 PRO A CA 1
ATOM 770 C C . PRO A 1 99 ? 37.178 6.487 -28.256 1.00 80.25 99 PRO A C 1
ATOM 772 O O . PRO A 1 99 ? 37.389 5.391 -28.767 1.00 80.25 99 PRO A O 1
ATOM 775 N N . ASP A 1 100 ? 37.709 6.838 -27.085 1.00 84.00 100 ASP A N 1
ATOM 776 C CA . ASP A 1 100 ? 38.532 5.985 -26.232 1.00 84.00 100 ASP A CA 1
ATOM 777 C C . ASP A 1 100 ? 37.738 5.303 -25.107 1.00 84.00 100 ASP A C 1
ATOM 779 O O . ASP A 1 100 ? 38.342 4.687 -24.231 1.00 84.00 100 ASP A O 1
ATOM 783 N N . TRP A 1 101 ? 36.406 5.411 -25.113 1.00 84.56 101 TRP A N 1
ATOM 784 C CA . TRP A 1 101 ? 35.550 4.787 -24.111 1.00 84.56 101 TRP A CA 1
ATOM 785 C C . TRP A 1 101 ? 35.707 3.275 -24.070 1.00 84.56 101 TRP A C 1
ATOM 787 O O . TRP A 1 101 ? 35.512 2.576 -25.063 1.00 84.56 101 TRP A O 1
ATOM 797 N N . GLN A 1 102 ? 35.997 2.770 -22.875 1.00 83.94 102 GLN A N 1
ATOM 798 C CA . GLN A 1 102 ? 36.100 1.345 -22.595 1.00 83.94 102 GLN A CA 1
ATOM 799 C C . GLN A 1 102 ? 35.107 0.981 -21.493 1.00 83.94 102 GLN A C 1
ATOM 801 O O . GLN A 1 102 ? 35.179 1.524 -20.388 1.00 83.94 102 GLN A O 1
ATOM 806 N N . SER A 1 103 ? 34.175 0.064 -21.777 1.00 82.38 103 SER A N 1
ATOM 807 C CA . SER A 1 103 ? 33.287 -0.478 -20.744 1.00 82.38 103 SER A CA 1
ATOM 808 C C . SER A 1 103 ? 34.072 -1.374 -19.796 1.00 82.38 103 SER A C 1
ATOM 810 O O . SER A 1 103 ? 34.691 -2.354 -20.217 1.00 82.38 103 SER A O 1
ATOM 812 N N . HIS A 1 104 ? 33.958 -1.092 -18.507 1.00 81.75 104 HIS A N 1
ATOM 813 C CA . HIS A 1 104 ? 34.371 -1.975 -17.433 1.00 81.75 104 HIS A CA 1
ATOM 814 C C . HIS A 1 104 ? 33.123 -2.464 -16.702 1.00 81.75 104 HIS A C 1
ATOM 816 O O . HIS A 1 104 ? 32.391 -1.699 -16.079 1.00 81.75 104 HIS A O 1
ATOM 822 N N . LEU A 1 105 ? 32.856 -3.762 -16.809 1.00 71.88 105 LEU A N 1
ATOM 823 C CA . LEU A 1 105 ? 31.659 -4.353 -16.226 1.00 71.88 105 LEU A CA 1
ATOM 824 C C . LEU A 1 105 ? 31.715 -4.340 -14.686 1.00 71.88 105 LEU A C 1
ATOM 826 O O . LEU A 1 105 ? 32.799 -4.499 -14.119 1.00 71.88 105 LEU A O 1
ATOM 830 N N . PRO A 1 106 ? 30.560 -4.200 -14.008 1.00 71.06 106 PRO A N 1
ATOM 831 C CA . PRO A 1 106 ? 29.211 -4.131 -14.589 1.00 71.06 106 PRO A CA 1
ATOM 832 C C . PRO A 1 106 ? 28.838 -2.739 -15.145 1.00 71.06 106 PRO A C 1
ATOM 834 O O . PRO A 1 106 ? 28.391 -2.636 -16.289 1.00 71.06 106 PRO A O 1
ATOM 837 N N . CYS A 1 107 ? 29.104 -1.664 -14.403 1.00 82.38 107 CYS A N 1
ATOM 838 C CA . CYS A 1 107 ? 28.548 -0.330 -14.656 1.00 82.38 107 CYS A CA 1
ATOM 839 C C . CYS A 1 107 ? 29.605 0.785 -14.721 1.00 82.38 107 CYS A C 1
ATOM 841 O O . CYS A 1 107 ? 29.298 1.927 -14.410 1.00 82.38 107 CYS A O 1
ATOM 843 N N . TYR A 1 108 ? 30.842 0.502 -15.130 1.00 86.06 108 TYR A N 1
ATOM 844 C CA . TYR A 1 108 ? 31.881 1.527 -15.252 1.00 86.06 108 TYR A CA 1
ATOM 845 C C . TYR A 1 108 ? 32.273 1.790 -16.706 1.00 86.06 108 TYR A C 1
ATOM 847 O O . TYR A 1 108 ? 32.236 0.901 -17.559 1.00 86.06 108 TYR A O 1
ATOM 855 N N . VAL A 1 109 ? 32.682 3.025 -16.987 1.00 87.25 109 VAL A N 1
ATOM 856 C CA . VAL A 1 109 ? 33.266 3.440 -18.267 1.00 87.25 109 VAL A CA 1
ATOM 857 C C . VAL A 1 109 ? 34.561 4.186 -17.985 1.00 87.25 109 VAL A C 1
ATOM 859 O O . VAL A 1 109 ? 34.578 5.171 -17.250 1.00 87.25 109 VAL A O 1
ATOM 862 N N . LEU A 1 110 ? 35.659 3.715 -18.569 1.00 86.94 110 LEU A N 1
ATOM 863 C CA . LEU A 1 110 ? 36.961 4.365 -18.493 1.00 86.94 110 LEU A CA 1
ATOM 864 C C . LEU A 1 110 ? 37.183 5.194 -19.762 1.00 86.94 110 LEU A C 1
ATOM 866 O O . LEU A 1 110 ? 37.014 4.682 -20.868 1.00 86.94 110 LEU A O 1
ATOM 870 N N . SER A 1 111 ? 37.606 6.447 -19.600 1.00 86.25 111 SER A N 1
ATOM 871 C CA . SER A 1 111 ? 38.219 7.244 -20.669 1.00 86.25 111 SER A CA 1
ATOM 872 C C . SER A 1 111 ? 39.714 7.395 -20.367 1.00 86.25 111 SER A C 1
ATOM 874 O O . SER A 1 111 ? 40.098 8.225 -19.531 1.00 86.25 111 SER A O 1
ATOM 876 N N . PRO A 1 112 ? 40.579 6.574 -20.991 1.00 85.19 112 PRO A N 1
ATOM 877 C CA . PRO A 1 112 ? 42.020 6.617 -20.771 1.00 85.19 112 PRO A CA 1
ATOM 878 C C . PRO A 1 112 ? 42.664 7.971 -21.093 1.00 85.19 112 PRO A C 1
ATOM 880 O O . PRO A 1 112 ? 43.584 8.382 -20.391 1.00 85.19 112 PRO A O 1
ATOM 883 N N . GLN A 1 113 ? 42.195 8.677 -22.126 1.00 83.81 113 GLN A N 1
ATOM 884 C CA . GLN A 1 113 ? 42.734 9.975 -22.541 1.00 83.81 113 GLN A CA 1
ATOM 885 C C . GLN A 1 113 ? 42.376 11.081 -21.549 1.00 83.81 113 GLN A C 1
ATOM 887 O O . GLN A 1 113 ? 43.209 11.941 -21.267 1.00 83.81 113 GLN A O 1
ATOM 892 N N . ALA A 1 114 ? 41.162 11.047 -20.992 1.00 80.44 114 ALA A N 1
ATOM 893 C CA . ALA A 1 114 ? 40.758 11.971 -19.937 1.00 80.44 114 ALA A CA 1
ATOM 894 C C . ALA A 1 114 ? 41.324 11.579 -18.560 1.00 80.44 114 ALA A C 1
ATOM 896 O O . ALA A 1 114 ? 41.335 12.405 -17.646 1.00 80.44 114 ALA A O 1
ATOM 897 N N . GLY A 1 115 ? 41.772 10.328 -18.393 1.00 84.44 115 GLY A N 1
ATOM 898 C CA . GLY A 1 115 ? 42.173 9.770 -17.100 1.00 84.44 115 GLY A CA 1
ATOM 899 C C . GLY A 1 115 ? 41.010 9.690 -16.107 1.00 84.44 115 GLY A C 1
ATOM 900 O O . GLY A 1 115 ? 41.230 9.781 -14.900 1.00 84.44 115 GLY A O 1
ATOM 901 N N . GLN A 1 116 ? 39.774 9.580 -16.605 1.00 85.81 116 GLN A N 1
ATOM 902 C CA . GLN A 1 116 ? 38.550 9.614 -15.803 1.00 85.81 116 GLN A CA 1
ATOM 903 C C . GLN A 1 116 ? 37.824 8.270 -15.869 1.00 85.81 116 GLN A C 1
ATOM 905 O O . GLN A 1 116 ? 37.704 7.661 -16.933 1.00 85.81 116 GLN A O 1
ATOM 910 N N . LEU A 1 117 ? 37.346 7.822 -14.708 1.00 86.81 117 LEU A N 1
ATOM 911 C CA . LEU A 1 117 ? 36.475 6.664 -14.553 1.00 86.81 117 LEU A CA 1
ATOM 912 C C . LEU A 1 117 ? 35.080 7.172 -14.193 1.00 86.81 117 LEU A C 1
ATOM 914 O O . LEU A 1 117 ? 34.924 7.900 -13.213 1.00 86.81 117 LEU A O 1
ATOM 918 N N . TYR A 1 118 ? 34.091 6.779 -14.981 1.00 85.94 118 TYR A N 1
ATOM 919 C CA . TYR A 1 118 ? 32.692 7.117 -14.771 1.00 85.94 118 TYR A CA 1
ATOM 920 C C . TYR A 1 118 ? 31.927 5.887 -14.304 1.00 85.94 118 TYR A C 1
ATOM 922 O O . TYR A 1 118 ? 32.172 4.776 -14.776 1.00 85.94 118 TYR A O 1
ATOM 930 N N . GLU A 1 119 ? 30.986 6.103 -13.397 1.00 87.44 119 GLU A N 1
ATOM 931 C CA . GLU A 1 119 ? 29.959 5.131 -13.047 1.00 87.44 119 GLU A CA 1
ATOM 932 C C . GLU A 1 119 ? 28.697 5.432 -13.860 1.00 87.44 119 GLU A C 1
ATOM 934 O O . GLU A 1 119 ? 28.275 6.584 -13.980 1.00 87.44 119 GLU A O 1
ATOM 939 N N . VAL A 1 120 ? 28.128 4.393 -14.457 1.00 85.19 120 VAL A N 1
ATOM 940 C CA . VAL A 1 120 ? 26.909 4.442 -15.257 1.00 85.19 120 VAL A CA 1
ATOM 941 C C . VAL A 1 120 ? 25.729 4.180 -14.334 1.00 85.19 120 VAL A C 1
ATOM 943 O O . VAL A 1 120 ? 25.505 3.049 -13.901 1.00 85.19 120 VAL A O 1
ATOM 946 N N . CYS A 1 121 ? 24.957 5.228 -14.072 1.00 85.00 121 CYS A N 1
ATOM 947 C CA . CYS A 1 121 ? 23.728 5.167 -13.289 1.00 85.00 121 CYS A CA 1
ATOM 948 C C . CYS A 1 121 ? 22.505 5.270 -14.206 1.00 85.00 121 CYS A C 1
ATOM 950 O O . CYS A 1 121 ? 22.547 5.938 -15.240 1.00 85.00 121 CYS A O 1
ATOM 952 N N . LEU A 1 122 ? 21.411 4.620 -13.812 1.00 85.75 122 LEU A N 1
ATOM 953 C CA . LEU A 1 122 ? 20.118 4.771 -14.474 1.00 85.75 122 LEU A CA 1
ATOM 954 C C . LEU A 1 122 ? 19.383 5.977 -13.893 1.00 85.75 122 LEU A C 1
ATOM 956 O O . LEU A 1 122 ? 19.215 6.059 -12.680 1.00 85.75 122 LEU A O 1
ATOM 960 N N . ASP A 1 123 ? 18.898 6.859 -14.761 1.00 87.75 123 ASP A N 1
ATOM 961 C CA . ASP A 1 123 ? 17.910 7.874 -14.394 1.00 87.75 123 ASP A CA 1
ATOM 962 C C . ASP A 1 123 ? 16.514 7.251 -14.522 1.00 87.75 123 ASP A C 1
ATOM 964 O O . ASP A 1 123 ? 15.930 7.190 -15.609 1.00 87.75 123 ASP A O 1
ATOM 968 N N . LEU A 1 124 ? 16.007 6.690 -13.420 1.00 86.19 124 LEU A N 1
ATOM 969 C CA . LEU A 1 124 ? 14.719 6.001 -13.450 1.00 86.19 124 LEU A CA 1
ATOM 970 C C . LEU A 1 124 ? 13.547 6.954 -13.671 1.00 86.19 124 LEU A C 1
ATOM 972 O O . LEU A 1 124 ? 12.553 6.532 -14.260 1.00 86.19 124 LEU A O 1
ATOM 976 N N . GLU A 1 125 ? 13.633 8.203 -13.216 1.00 87.06 125 GLU A N 1
ATOM 977 C CA . GLU A 1 125 ? 12.560 9.181 -13.391 1.00 87.06 125 GLU A CA 1
ATOM 978 C C . GLU A 1 125 ? 12.377 9.518 -14.876 1.00 87.06 125 GLU A C 1
ATOM 980 O O . GLU A 1 125 ? 11.257 9.428 -15.392 1.00 87.06 125 GLU A O 1
ATOM 985 N N . ALA A 1 126 ? 13.479 9.793 -15.584 1.00 86.62 126 ALA A N 1
ATOM 986 C CA . ALA A 1 126 ? 13.465 10.033 -17.025 1.00 86.62 126 ALA A CA 1
ATOM 987 C C . ALA A 1 126 ? 12.967 8.803 -17.804 1.00 86.62 126 ALA A C 1
ATOM 989 O O . ALA A 1 126 ? 12.046 8.915 -18.616 1.00 86.62 126 ALA A O 1
ATOM 990 N N . ILE A 1 127 ? 13.495 7.610 -17.495 1.00 86.81 127 ILE A N 1
ATOM 991 C CA . ILE A 1 127 ? 13.073 6.357 -18.146 1.00 86.81 127 ILE A CA 1
ATOM 992 C C . ILE A 1 127 ? 11.573 6.117 -17.933 1.00 86.81 127 ILE A C 1
ATOM 994 O O . ILE A 1 127 ? 10.851 5.798 -18.878 1.00 86.81 127 ILE A O 1
ATOM 998 N N . CYS A 1 128 ? 11.071 6.299 -16.709 1.00 87.69 128 CYS A N 1
ATOM 999 C CA . CYS A 1 128 ? 9.649 6.131 -16.423 1.00 87.69 128 CYS A CA 1
ATOM 1000 C C . CYS A 1 128 ? 8.798 7.163 -17.167 1.00 87.69 128 CYS A C 1
ATOM 1002 O O . CYS A 1 128 ? 7.739 6.804 -17.682 1.00 87.69 128 CYS A O 1
ATOM 1004 N N . SER A 1 129 ? 9.242 8.421 -17.244 1.00 88.25 129 SER A N 1
ATOM 1005 C CA . SER A 1 129 ? 8.560 9.474 -18.005 1.00 88.25 129 SER A CA 1
ATOM 1006 C C . SER A 1 129 ? 8.381 9.087 -19.476 1.00 88.25 129 SER A C 1
ATOM 1008 O O . SER A 1 129 ? 7.287 9.240 -20.024 1.00 88.25 129 SER A O 1
ATOM 1010 N N . ASP A 1 130 ? 9.414 8.510 -20.087 1.00 86.50 130 ASP A N 1
ATOM 1011 C CA . ASP A 1 130 ? 9.393 8.108 -21.495 1.00 86.50 130 ASP A CA 1
ATOM 1012 C C . ASP A 1 130 ? 8.629 6.801 -21.747 1.00 86.50 130 ASP A C 1
ATOM 1014 O O . ASP A 1 130 ? 8.051 6.615 -22.821 1.00 86.50 130 ASP A O 1
ATOM 1018 N N . MET A 1 131 ? 8.570 5.901 -20.760 1.00 85.19 131 MET A N 1
ATOM 1019 C CA . MET A 1 131 ? 7.791 4.659 -20.847 1.00 85.19 131 MET A CA 1
ATOM 1020 C C . MET A 1 131 ? 6.285 4.873 -20.639 1.00 85.19 131 MET A C 1
ATOM 1022 O O . MET A 1 131 ? 5.490 4.146 -21.236 1.00 85.19 131 MET A O 1
ATOM 1026 N N . ARG A 1 132 ? 5.874 5.869 -19.836 1.00 86.06 132 ARG A N 1
ATOM 1027 C CA . ARG A 1 132 ? 4.459 6.187 -19.532 1.00 86.06 132 ARG A CA 1
ATOM 1028 C C . ARG A 1 132 ? 3.521 6.231 -20.757 1.00 86.06 132 ARG A C 1
ATOM 1030 O O . ARG A 1 132 ? 2.415 5.711 -20.644 1.00 86.06 132 ARG A O 1
ATOM 1037 N N . PRO A 1 133 ? 3.876 6.840 -21.909 1.00 84.88 133 PRO A N 1
ATOM 1038 C CA . PRO A 1 133 ? 2.985 6.869 -23.074 1.00 84.88 133 PRO A CA 1
ATOM 1039 C C . PRO A 1 133 ? 2.941 5.558 -23.873 1.00 84.88 133 PRO A C 1
ATOM 1041 O O . PRO A 1 133 ? 2.030 5.380 -24.680 1.00 84.88 133 PRO A O 1
ATOM 1044 N N . VAL A 1 134 ? 3.919 4.666 -23.696 1.00 82.06 134 VAL A N 1
ATOM 1045 C CA . VAL A 1 134 ? 4.093 3.460 -24.526 1.00 82.06 134 VAL A CA 1
ATOM 1046 C C . VAL A 1 134 ? 3.635 2.194 -23.801 1.00 82.06 134 VAL A C 1
ATOM 1048 O O . VAL A 1 134 ? 3.186 1.243 -24.440 1.00 82.06 134 VAL A O 1
ATOM 1051 N N . VAL A 1 135 ? 3.744 2.172 -22.473 1.00 83.94 135 VAL A N 1
ATOM 1052 C CA . VAL A 1 135 ? 3.592 0.974 -21.643 1.00 83.94 135 VAL A CA 1
ATOM 1053 C C . VAL A 1 135 ? 2.447 1.151 -20.645 1.00 83.94 135 VAL A C 1
ATOM 1055 O O . VAL A 1 135 ? 2.257 2.226 -20.085 1.00 83.94 135 VAL A O 1
ATOM 1058 N N . GLU A 1 136 ? 1.684 0.084 -20.392 1.00 86.19 136 GLU A N 1
ATOM 1059 C CA . GLU A 1 136 ? 0.623 0.090 -19.376 1.00 86.19 136 GLU A CA 1
ATOM 1060 C C . GLU A 1 136 ? 1.183 0.303 -17.955 1.00 86.19 136 GLU A C 1
ATOM 1062 O O . GLU A 1 136 ? 2.223 -0.259 -17.601 1.00 86.19 136 GLU A O 1
ATOM 1067 N N . ASP A 1 137 ? 0.439 1.020 -17.100 1.00 87.44 137 ASP A N 1
ATOM 1068 C CA . ASP A 1 137 ? 0.837 1.351 -15.718 1.00 87.44 137 ASP A CA 1
ATOM 1069 C C . ASP A 1 137 ? 1.269 0.107 -14.900 1.00 87.44 137 ASP A C 1
ATOM 1071 O O . ASP A 1 137 ? 2.202 0.174 -14.103 1.00 87.44 137 ASP A O 1
ATOM 1075 N N . LEU A 1 138 ? 0.648 -1.064 -15.116 1.00 87.88 138 LEU A N 1
ATOM 1076 C CA . LEU A 1 138 ? 1.018 -2.312 -14.425 1.00 87.88 138 LEU A CA 1
ATOM 1077 C C . LEU A 1 138 ? 2.383 -2.861 -14.874 1.00 87.88 138 LEU A C 1
ATOM 1079 O O . LEU A 1 138 ? 3.141 -3.385 -14.055 1.00 87.88 138 LEU A O 1
ATOM 1083 N N . SER A 1 139 ? 2.689 -2.777 -16.167 1.00 85.50 139 SER A N 1
ATOM 1084 C CA . SER A 1 139 ? 3.976 -3.217 -16.713 1.00 85.50 139 SER A CA 1
ATOM 1085 C C . SER A 1 139 ? 5.088 -2.258 -16.299 1.00 85.50 139 SER A C 1
ATOM 1087 O O . SER A 1 139 ? 6.148 -2.712 -15.870 1.00 85.50 139 SER A O 1
ATOM 1089 N N . LEU A 1 140 ? 4.807 -0.950 -16.297 1.00 88.44 140 LEU A N 1
ATOM 1090 C CA . LEU A 1 140 ? 5.711 0.060 -15.751 1.00 88.44 140 LEU A CA 1
ATOM 1091 C C . LEU A 1 140 ? 5.988 -0.185 -14.260 1.00 88.44 140 LEU A C 1
ATOM 1093 O O . LEU A 1 140 ? 7.141 -0.193 -13.838 1.00 88.44 140 LEU A O 1
ATOM 1097 N N . LEU A 1 141 ? 4.955 -0.480 -13.465 1.00 88.38 141 LEU A N 1
ATOM 1098 C CA . LEU A 1 141 ? 5.123 -0.818 -12.053 1.00 88.38 141 LEU A CA 1
ATOM 1099 C C . LEU A 1 141 ? 6.010 -2.056 -11.861 1.00 88.38 141 LEU A C 1
ATOM 1101 O O . LEU A 1 141 ? 6.891 -2.047 -11.007 1.00 88.38 141 LEU A O 1
ATOM 1105 N N . ASN A 1 142 ? 5.805 -3.116 -12.649 1.00 86.12 142 ASN A N 1
ATOM 1106 C CA . ASN A 1 142 ? 6.653 -4.311 -12.603 1.00 86.12 142 ASN A CA 1
ATOM 1107 C C . ASN A 1 142 ? 8.110 -4.000 -12.956 1.00 86.12 142 ASN A C 1
ATOM 1109 O O . ASN A 1 142 ? 9.017 -4.547 -12.329 1.00 86.12 142 ASN A O 1
ATOM 1113 N N . PHE A 1 143 ? 8.330 -3.133 -13.945 1.00 86.12 143 PHE A N 1
ATOM 1114 C CA . PHE A 1 143 ? 9.661 -2.683 -14.328 1.00 86.12 143 PHE A CA 1
ATOM 1115 C C . PHE A 1 143 ? 10.364 -1.966 -13.167 1.00 86.12 143 PHE A C 1
ATOM 1117 O O . PHE A 1 143 ? 11.478 -2.359 -12.815 1.00 86.12 143 PHE A O 1
ATOM 1124 N N . VAL A 1 144 ? 9.700 -0.993 -12.527 1.00 87.44 144 VAL A N 1
ATOM 1125 C CA . VAL A 1 144 ? 10.262 -0.231 -11.395 1.00 87.44 144 VAL A CA 1
ATOM 1126 C C . VAL A 1 144 ? 10.454 -1.121 -10.170 1.00 87.44 144 VAL A C 1
ATOM 1128 O O . VAL A 1 144 ? 11.503 -1.074 -9.539 1.00 87.44 144 VAL A O 1
ATOM 1131 N N . LEU A 1 145 ? 9.494 -2.002 -9.865 1.00 85.38 145 LEU A N 1
ATOM 1132 C CA . LEU A 1 145 ? 9.594 -2.931 -8.736 1.00 85.38 145 LEU A CA 1
ATOM 1133 C C . LEU A 1 145 ? 10.793 -3.871 -8.845 1.00 85.38 145 LEU A C 1
ATOM 1135 O O . LEU A 1 145 ? 11.231 -4.372 -7.818 1.00 85.38 145 LEU A O 1
ATOM 1139 N N . ARG A 1 146 ? 11.324 -4.150 -10.039 1.00 81.69 146 ARG A N 1
ATOM 1140 C CA . ARG A 1 146 ? 12.528 -4.983 -10.209 1.00 81.69 146 ARG A CA 1
ATOM 1141 C C . ARG A 1 146 ? 13.825 -4.237 -9.910 1.00 81.69 146 ARG A C 1
ATOM 1143 O O . ARG A 1 146 ? 14.799 -4.903 -9.582 1.00 81.69 146 ARG A O 1
ATOM 1150 N N . ARG A 1 147 ? 13.820 -2.906 -9.986 1.00 85.06 147 ARG A N 1
ATOM 1151 C CA . ARG A 1 147 ? 15.018 -2.080 -9.812 1.00 85.06 147 ARG A CA 1
ATOM 1152 C C . ARG A 1 147 ? 15.522 -2.104 -8.377 1.00 85.06 147 ARG A C 1
ATOM 1154 O O . ARG A 1 147 ? 14.750 -2.422 -7.475 1.00 85.06 147 ARG A O 1
ATOM 1161 N N . SER A 1 148 ? 16.812 -1.827 -8.206 1.00 78.56 148 SER A N 1
ATOM 1162 C CA . SER A 1 148 ? 17.574 -1.776 -6.947 1.00 78.56 148 SER A CA 1
ATOM 1163 C C . SER A 1 148 ? 17.969 -0.373 -6.516 1.00 78.56 148 SER A C 1
ATOM 1165 O O . SER A 1 148 ? 18.614 -0.199 -5.481 1.00 78.56 148 SER A O 1
ATOM 1167 N N . THR A 1 149 ? 17.598 0.629 -7.306 1.00 77.62 149 THR A N 1
ATOM 1168 C CA . THR A 1 149 ? 17.902 2.022 -7.010 1.00 77.62 149 THR A CA 1
ATOM 1169 C C . THR A 1 149 ? 17.013 2.554 -5.879 1.00 77.62 149 THR A C 1
ATOM 1171 O O . THR A 1 149 ? 15.859 2.146 -5.732 1.00 77.62 149 THR A O 1
ATOM 1174 N N . PRO A 1 150 ? 17.509 3.515 -5.083 1.00 74.56 150 PRO A N 1
ATOM 1175 C CA . PRO A 1 150 ? 16.746 4.062 -3.964 1.00 74.56 150 PRO A CA 1
ATOM 1176 C C . PRO A 1 150 ? 15.500 4.852 -4.388 1.00 74.56 150 PRO A C 1
ATOM 1178 O O . PRO A 1 150 ? 14.542 4.977 -3.629 1.00 74.56 150 PRO A O 1
ATOM 1181 N N . GLU A 1 151 ? 15.494 5.371 -5.613 1.00 81.69 151 GLU A N 1
ATOM 1182 C CA . GLU A 1 151 ? 14.376 6.122 -6.189 1.00 81.69 151 GLU A CA 1
ATOM 1183 C C . GLU A 1 151 ? 13.199 5.214 -6.573 1.00 81.69 151 GLU A C 1
ATOM 1185 O O . GLU A 1 151 ? 12.059 5.678 -6.648 1.00 81.69 151 GLU A O 1
ATOM 1190 N N . ALA A 1 152 ? 13.443 3.911 -6.765 1.00 85.38 152 ALA A N 1
ATOM 1191 C CA . ALA A 1 152 ? 12.423 2.959 -7.188 1.00 85.38 152 ALA A CA 1
ATOM 1192 C C . ALA A 1 152 ? 11.240 2.907 -6.207 1.00 85.38 152 ALA A C 1
ATOM 1194 O O . ALA A 1 152 ? 10.086 2.916 -6.636 1.00 85.38 152 ALA A O 1
ATOM 1195 N N . GLY A 1 153 ? 11.500 2.924 -4.894 1.00 85.81 153 GLY A N 1
ATOM 1196 C CA . GLY A 1 153 ? 10.445 2.935 -3.875 1.00 85.81 153 GLY A CA 1
ATOM 1197 C C . GLY A 1 153 ? 9.541 4.171 -3.957 1.00 85.81 153 GLY A C 1
ATOM 1198 O O . GLY A 1 153 ? 8.316 4.051 -3.875 1.00 85.81 153 GLY A O 1
ATOM 1199 N N . VAL A 1 154 ? 10.128 5.349 -4.195 1.00 87.00 154 VAL A N 1
ATOM 1200 C CA . VAL A 1 154 ? 9.392 6.617 -4.348 1.00 87.00 154 VAL A CA 1
ATOM 1201 C C . VAL A 1 154 ? 8.505 6.569 -5.591 1.00 87.00 154 VAL A C 1
ATOM 1203 O O . VAL A 1 154 ? 7.311 6.869 -5.516 1.00 87.00 154 VAL A O 1
ATOM 1206 N N . LEU A 1 155 ? 9.068 6.132 -6.720 1.00 88.44 155 LEU A N 1
ATOM 1207 C CA . LEU A 1 155 ? 8.352 6.019 -7.990 1.00 88.44 155 LEU A CA 1
ATOM 1208 C C . LEU A 1 155 ? 7.209 5.000 -7.917 1.00 88.44 155 LEU A C 1
ATOM 1210 O O . LEU A 1 155 ? 6.135 5.249 -8.461 1.00 88.44 155 LEU A O 1
ATOM 1214 N N . VAL A 1 156 ? 7.392 3.885 -7.201 1.00 90.94 156 VAL A N 1
ATOM 1215 C CA . VAL A 1 156 ? 6.330 2.896 -6.947 1.00 90.94 156 VAL A CA 1
ATOM 1216 C C . VAL A 1 156 ? 5.165 3.529 -6.191 1.00 90.94 156 VAL A C 1
ATOM 1218 O O . VAL A 1 156 ? 4.017 3.395 -6.614 1.00 90.94 156 VAL A O 1
ATOM 1221 N N . LEU A 1 157 ? 5.438 4.239 -5.093 1.00 91.06 157 LEU A N 1
ATOM 1222 C CA . LEU A 1 157 ? 4.399 4.905 -4.302 1.00 91.06 157 LEU A CA 1
ATOM 1223 C C . LEU A 1 157 ? 3.659 5.962 -5.127 1.00 91.06 157 LEU A C 1
ATOM 1225 O O . LEU A 1 157 ? 2.428 6.019 -5.097 1.00 91.06 157 LEU A O 1
ATOM 1229 N N . GLN A 1 158 ? 4.397 6.759 -5.902 1.00 90.62 158 GLN A N 1
A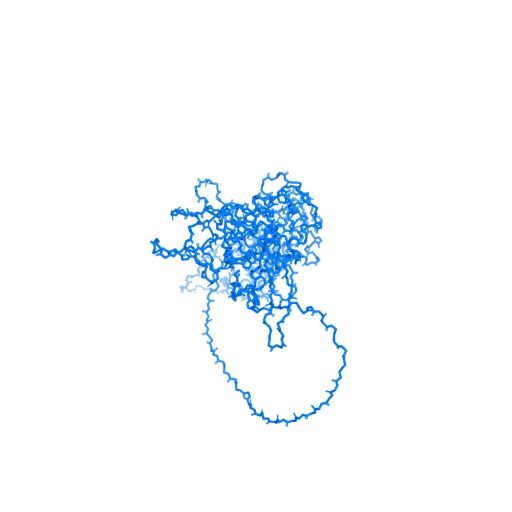TOM 1230 C CA . GLN A 1 158 ? 3.820 7.768 -6.782 1.00 90.62 158 GLN A CA 1
ATOM 1231 C C . GLN A 1 158 ? 2.937 7.139 -7.866 1.00 90.62 158 GLN A C 1
ATOM 1233 O O . GLN A 1 158 ? 1.805 7.577 -8.052 1.00 90.62 158 GLN A O 1
ATOM 1238 N N . LEU A 1 159 ? 3.402 6.081 -8.535 1.00 91.75 159 LEU A N 1
ATOM 1239 C CA . LEU A 1 159 ? 2.636 5.406 -9.581 1.00 91.75 159 LEU A CA 1
ATOM 1240 C C . LEU A 1 159 ? 1.344 4.798 -9.021 1.00 91.75 159 LEU A C 1
ATOM 1242 O O . LEU A 1 159 ? 0.280 4.967 -9.608 1.00 91.75 159 LEU A O 1
ATOM 1246 N N . ILE A 1 160 ? 1.397 4.157 -7.850 1.00 93.00 160 ILE A N 1
ATOM 1247 C CA . ILE A 1 160 ? 0.203 3.599 -7.192 1.00 93.00 160 ILE A CA 1
ATOM 1248 C C . ILE A 1 160 ? -0.780 4.709 -6.812 1.00 93.00 160 ILE A C 1
ATOM 1250 O O . ILE A 1 160 ? -1.988 4.546 -7.002 1.00 93.00 160 ILE A O 1
ATOM 1254 N N . LYS A 1 161 ? -0.279 5.840 -6.303 1.00 92.38 161 LYS A N 1
ATOM 1255 C CA . LYS A 1 161 ? -1.102 7.014 -6.004 1.00 92.38 161 LYS A CA 1
ATOM 1256 C C . LYS A 1 161 ? -1.802 7.529 -7.263 1.00 92.38 161 LYS A C 1
ATOM 1258 O O . LYS A 1 161 ? -3.023 7.654 -7.252 1.00 92.38 161 LYS A O 1
ATOM 1263 N N . GLU A 1 162 ? -1.065 7.731 -8.354 1.00 91.44 162 GLU A N 1
ATOM 1264 C CA . GLU A 1 162 ? -1.617 8.169 -9.642 1.00 91.44 162 GLU A CA 1
ATOM 1265 C C . GLU A 1 162 ? -2.664 7.170 -10.178 1.00 91.44 162 GLU A C 1
ATOM 1267 O O . GLU A 1 162 ? -3.741 7.569 -10.621 1.00 91.44 162 GLU A O 1
ATOM 1272 N N . MET A 1 163 ? -2.404 5.859 -10.097 1.00 92.12 163 MET A N 1
ATOM 1273 C CA . MET A 1 163 ? -3.360 4.819 -10.508 1.00 92.12 163 MET A CA 1
ATOM 1274 C C . MET A 1 163 ? -4.657 4.861 -9.685 1.00 92.12 163 MET A C 1
ATOM 1276 O O . MET A 1 163 ? -5.748 4.647 -10.229 1.00 92.12 163 MET A O 1
ATOM 1280 N N . LEU A 1 164 ? -4.562 5.137 -8.382 1.00 93.06 164 LEU A N 1
ATOM 1281 C CA . LEU A 1 164 ? -5.723 5.287 -7.504 1.00 93.06 164 LEU A CA 1
ATOM 1282 C C . LEU A 1 164 ? -6.504 6.570 -7.801 1.00 93.06 164 LEU A C 1
ATOM 1284 O O . LEU A 1 164 ? -7.731 6.513 -7.865 1.00 93.06 164 LEU A O 1
ATOM 1288 N N . GLU A 1 165 ? -5.820 7.691 -8.034 1.00 92.25 165 GLU A N 1
ATOM 1289 C CA . GLU A 1 165 ? -6.431 8.972 -8.416 1.00 92.25 165 GLU A CA 1
ATOM 1290 C C . GLU A 1 165 ? -7.185 8.876 -9.747 1.00 92.25 165 GLU A C 1
ATOM 1292 O O . GLU A 1 165 ? -8.299 9.389 -9.869 1.00 92.25 165 GLU A O 1
ATOM 1297 N N . LYS A 1 166 ? -6.631 8.136 -10.716 1.00 91.25 166 LYS A N 1
ATOM 1298 C CA . LYS A 1 166 ? -7.283 7.818 -11.999 1.00 91.25 166 LYS A CA 1
ATOM 1299 C C . LYS A 1 166 ? -8.475 6.854 -11.869 1.00 91.25 166 LYS A C 1
ATOM 1301 O O . LYS A 1 166 ? -9.129 6.580 -12.870 1.00 91.25 166 LYS A O 1
ATOM 1306 N N . GLN A 1 167 ? -8.767 6.334 -10.672 1.00 91.88 167 GLN A N 1
ATOM 1307 C CA . GLN A 1 167 ? -9.813 5.331 -10.419 1.00 91.88 167 GLN A CA 1
ATOM 1308 C C . GLN A 1 167 ? -9.664 4.068 -11.285 1.00 91.88 167 GLN A C 1
ATOM 1310 O O . GLN A 1 167 ? -10.632 3.567 -11.861 1.00 91.88 167 GLN A O 1
ATOM 1315 N N . THR A 1 168 ? -8.436 3.553 -11.384 1.00 92.00 168 THR A N 1
ATOM 1316 C CA . THR A 1 168 ? -8.136 2.312 -12.112 1.00 92.00 168 THR A CA 1
ATOM 1317 C C . THR A 1 168 ? -9.014 1.146 -11.630 1.00 92.00 168 THR A C 1
ATOM 1319 O O . THR A 1 168 ? -9.383 1.062 -10.459 1.00 92.00 168 THR A O 1
ATOM 1322 N N . ASP A 1 169 ? -9.348 0.205 -12.520 1.00 92.50 169 ASP A N 1
ATOM 1323 C CA . ASP A 1 169 ? -10.156 -0.968 -12.164 1.00 92.50 169 ASP A CA 1
ATOM 1324 C C . ASP A 1 169 ? -9.560 -1.714 -10.953 1.00 92.50 169 ASP A C 1
ATOM 1326 O O . ASP A 1 169 ? -8.374 -2.059 -10.909 1.00 92.50 169 ASP A O 1
ATOM 1330 N N . MET A 1 170 ? -10.409 -2.009 -9.967 1.00 93.38 170 MET A N 1
ATOM 1331 C CA . MET A 1 170 ? -9.998 -2.636 -8.711 1.00 93.38 170 MET A CA 1
ATOM 1332 C C . MET A 1 170 ? -9.355 -4.020 -8.904 1.00 93.38 170 MET A C 1
ATOM 1334 O O . MET A 1 170 ? -8.539 -4.452 -8.093 1.00 93.38 170 MET A O 1
ATOM 1338 N N . ARG A 1 171 ? -9.670 -4.732 -9.993 1.00 92.50 171 ARG A N 1
ATOM 1339 C CA . ARG A 1 171 ? -9.022 -6.002 -10.359 1.00 92.50 171 ARG A CA 1
ATOM 1340 C C . ARG A 1 171 ? -7.548 -5.799 -10.692 1.00 92.50 171 ARG A C 1
ATOM 1342 O O . ARG A 1 171 ? -6.738 -6.666 -10.364 1.00 92.50 171 ARG A O 1
ATOM 1349 N N . VAL A 1 172 ? -7.209 -4.679 -11.332 1.00 92.44 172 VAL A N 1
ATOM 1350 C CA . VAL A 1 172 ? -5.823 -4.290 -11.619 1.00 92.44 172 VAL A CA 1
ATOM 1351 C C . VAL A 1 172 ? -5.151 -3.843 -10.325 1.00 92.44 172 VAL A C 1
ATOM 1353 O O . VAL A 1 172 ? -4.091 -4.371 -9.997 1.00 92.44 172 VAL A O 1
ATOM 1356 N N . MET A 1 173 ? -5.808 -2.999 -9.519 1.00 93.94 173 MET A N 1
ATOM 1357 C CA . MET A 1 173 ? -5.278 -2.575 -8.213 1.00 93.94 173 MET A CA 1
ATOM 1358 C C . MET A 1 173 ? -5.001 -3.751 -7.268 1.00 93.94 173 MET A C 1
ATOM 1360 O O . MET A 1 173 ? -3.967 -3.791 -6.608 1.00 93.94 173 MET A O 1
ATOM 1364 N N . ARG A 1 174 ? -5.853 -4.781 -7.259 1.00 91.44 174 ARG A N 1
ATOM 1365 C CA . ARG A 1 174 ? -5.606 -6.018 -6.502 1.00 91.44 174 ARG A CA 1
ATOM 1366 C C . ARG A 1 174 ? -4.310 -6.710 -6.936 1.00 91.44 174 ARG A C 1
ATOM 1368 O O . ARG A 1 174 ? -3.608 -7.265 -6.094 1.00 91.44 174 ARG A O 1
ATOM 1375 N N . ARG A 1 175 ? -3.987 -6.722 -8.236 1.00 90.75 175 ARG A N 1
ATOM 1376 C CA . ARG A 1 175 ? -2.716 -7.282 -8.736 1.00 90.75 175 ARG A CA 1
ATOM 1377 C C . ARG A 1 175 ? -1.539 -6.413 -8.307 1.00 90.75 175 ARG A C 1
ATOM 1379 O O . ARG A 1 175 ? -0.567 -6.956 -7.798 1.00 90.75 175 ARG A O 1
ATOM 1386 N N . VAL A 1 176 ? -1.672 -5.094 -8.437 1.00 91.75 176 VAL A N 1
ATOM 1387 C CA . VAL A 1 176 ? -0.690 -4.105 -7.967 1.00 91.75 176 VAL A CA 1
ATOM 1388 C C . VAL A 1 176 ? -0.350 -4.326 -6.490 1.00 91.75 176 VAL A C 1
ATOM 1390 O O . VAL A 1 176 ? 0.811 -4.541 -6.155 1.00 91.75 176 VAL A O 1
ATOM 1393 N N . PHE A 1 177 ? -1.351 -4.389 -5.607 1.00 91.88 177 PHE A N 1
ATOM 1394 C CA . PHE A 1 177 ? -1.122 -4.593 -4.173 1.00 91.88 177 PHE A CA 1
ATOM 1395 C C . PHE A 1 177 ? -0.468 -5.939 -3.858 1.00 91.88 177 PHE A C 1
ATOM 1397 O O . PHE A 1 177 ? 0.396 -6.012 -2.984 1.00 91.88 177 PHE A O 1
ATOM 1404 N N . LYS A 1 178 ? -0.817 -7.003 -4.592 1.00 88.94 178 LYS A N 1
ATOM 1405 C CA . LYS A 1 178 ? -0.162 -8.311 -4.442 1.00 88.94 178 LYS A CA 1
ATOM 1406 C C . LYS A 1 178 ? 1.315 -8.278 -4.833 1.00 88.94 178 LYS A C 1
ATOM 1408 O O . LYS A 1 178 ? 2.110 -8.951 -4.189 1.00 88.94 178 LYS A O 1
ATOM 1413 N N . LEU A 1 179 ? 1.682 -7.514 -5.862 1.00 86.94 179 LEU A N 1
ATOM 1414 C CA . LEU A 1 179 ? 3.071 -7.397 -6.316 1.00 86.94 179 LEU A CA 1
ATOM 1415 C C . LEU A 1 179 ? 3.931 -6.649 -5.292 1.00 86.94 179 LEU A C 1
ATOM 1417 O O . LEU A 1 179 ? 5.005 -7.121 -4.928 1.00 86.94 179 LEU A O 1
ATOM 1421 N N . VAL A 1 180 ? 3.425 -5.530 -4.770 1.00 87.50 180 VAL A N 1
ATOM 1422 C CA . VAL A 1 180 ? 4.128 -4.722 -3.760 1.00 87.50 180 VAL A CA 1
ATOM 1423 C C . VAL A 1 180 ? 4.313 -5.505 -2.458 1.00 87.50 180 VAL A C 1
ATOM 1425 O O . VAL A 1 180 ? 5.424 -5.605 -1.946 1.00 87.50 180 VAL A O 1
ATOM 1428 N N . THR A 1 181 ? 3.249 -6.144 -1.963 1.00 84.94 181 THR A N 1
ATOM 1429 C CA . THR A 1 181 ? 3.305 -6.931 -0.714 1.00 84.94 181 THR A CA 1
ATOM 1430 C C . THR A 1 181 ? 4.109 -8.227 -0.849 1.00 84.94 181 THR A C 1
ATOM 1432 O O . THR A 1 181 ? 4.584 -8.762 0.147 1.00 84.94 181 THR A O 1
ATOM 1435 N N . ALA A 1 182 ? 4.294 -8.760 -2.062 1.00 81.00 182 ALA A N 1
ATOM 1436 C CA . ALA A 1 182 ? 5.203 -9.884 -2.292 1.00 81.00 182 ALA A CA 1
ATOM 1437 C C . ALA A 1 182 ? 6.680 -9.475 -2.180 1.00 81.00 182 ALA A C 1
ATOM 1439 O O . ALA A 1 182 ? 7.481 -10.250 -1.660 1.00 81.00 182 ALA A O 1
ATOM 1440 N N . LYS A 1 183 ? 7.050 -8.265 -2.624 1.00 69.88 183 LYS A N 1
ATOM 1441 C CA . LYS A 1 183 ? 8.431 -7.770 -2.499 1.00 69.88 183 LYS A CA 1
ATOM 1442 C C . LYS A 1 183 ? 8.810 -7.416 -1.058 1.00 69.88 183 LYS A C 1
ATOM 1444 O O . LYS A 1 183 ? 9.969 -7.596 -0.696 1.00 69.88 183 LYS A O 1
ATOM 1449 N N . GLU A 1 184 ? 7.845 -6.993 -0.237 1.00 65.62 184 GLU A N 1
ATOM 1450 C CA . GLU A 1 184 ? 8.047 -6.740 1.200 1.00 65.62 184 GLU A CA 1
ATOM 1451 C C . GLU A 1 184 ? 8.594 -7.970 1.949 1.00 65.62 184 GLU A C 1
ATOM 1453 O O . GLU A 1 184 ? 9.441 -7.837 2.827 1.00 65.62 184 GLU A O 1
ATOM 1458 N N . GLU A 1 185 ? 8.194 -9.180 1.550 1.00 58.06 185 GLU A N 1
ATOM 1459 C CA . GLU A 1 185 ? 8.605 -10.428 2.211 1.00 58.06 185 GLU A CA 1
ATOM 1460 C C . GLU A 1 185 ? 10.035 -10.861 1.884 1.00 58.06 185 GLU A C 1
ATOM 1462 O O . GLU A 1 185 ? 10.734 -11.381 2.746 1.00 58.06 185 GLU A O 1
ATOM 1467 N N . VAL A 1 186 ? 10.503 -10.626 0.656 1.00 55.97 186 VAL A N 1
ATOM 1468 C CA . VAL A 1 186 ? 11.848 -11.054 0.226 1.00 55.97 186 VAL A CA 1
ATOM 1469 C C . VAL A 1 186 ? 12.949 -10.223 0.905 1.00 55.97 186 VAL A C 1
ATOM 1471 O O . VAL A 1 186 ? 14.089 -10.672 1.010 1.00 55.97 186 VAL A O 1
ATOM 1474 N N . GLY A 1 187 ? 12.606 -9.039 1.427 1.00 46.91 187 GLY A N 1
ATOM 1475 C CA . GLY A 1 187 ? 13.495 -8.217 2.253 1.00 46.91 187 GLY A CA 1
ATOM 1476 C C . GLY A 1 187 ? 13.765 -8.784 3.656 1.00 46.91 187 GLY A C 1
ATOM 1477 O O . GLY A 1 187 ? 14.650 -8.279 4.346 1.00 46.91 187 GLY A O 1
ATOM 1478 N N . GLY A 1 188 ? 13.033 -9.824 4.075 1.00 38.94 188 GLY A N 1
ATOM 1479 C CA . GLY A 1 188 ? 13.202 -10.528 5.344 1.00 38.94 188 GLY A CA 1
ATOM 1480 C C . GLY A 1 188 ? 13.628 -11.978 5.132 1.00 38.94 188 GLY A C 1
ATOM 1481 O O . GLY A 1 188 ? 12.799 -12.870 5.192 1.00 38.94 188 GLY A O 1
ATOM 1482 N N . ASP A 1 189 ? 14.926 -12.198 4.920 1.00 31.38 189 ASP A N 1
ATOM 1483 C CA . ASP A 1 189 ? 15.599 -13.507 4.941 1.00 31.38 189 ASP A CA 1
ATOM 1484 C C . ASP A 1 189 ? 15.054 -14.576 3.956 1.00 31.38 189 ASP A C 1
ATOM 1486 O O . ASP A 1 189 ? 14.091 -15.294 4.214 1.00 31.38 189 ASP A O 1
ATOM 1490 N N . GLY A 1 190 ? 15.753 -14.763 2.829 1.00 28.77 190 GLY A N 1
ATOM 1491 C CA . GLY A 1 190 ? 15.665 -15.991 2.030 1.00 28.77 190 GLY A CA 1
ATOM 1492 C C . GLY A 1 190 ? 14.922 -15.885 0.694 1.00 28.77 190 GLY A C 1
ATOM 1493 O O . GLY A 1 190 ? 13.700 -15.866 0.600 1.00 28.77 190 GLY A O 1
ATOM 1494 N N . CYS A 1 191 ? 15.708 -15.948 -0.379 1.00 25.41 191 CYS A N 1
ATOM 1495 C CA . CYS A 1 191 ? 15.283 -16.157 -1.759 1.00 25.41 191 CYS A CA 1
ATOM 1496 C C . CYS A 1 191 ? 14.344 -17.377 -1.908 1.00 25.41 191 CYS A C 1
ATOM 1498 O O . CYS A 1 191 ? 14.788 -18.525 -1.831 1.00 25.41 191 CYS A O 1
ATOM 1500 N N . LEU A 1 192 ? 13.062 -17.143 -2.207 1.00 27.23 192 LEU A N 1
ATOM 1501 C CA . LEU A 1 192 ? 12.163 -18.162 -2.754 1.00 27.23 192 LEU A CA 1
ATOM 1502 C C . LEU A 1 192 ? 12.054 -17.983 -4.269 1.00 27.23 192 LEU A C 1
ATOM 1504 O O . LEU A 1 192 ? 11.273 -17.192 -4.787 1.00 27.23 192 LEU A O 1
ATOM 1508 N N . ARG A 1 193 ? 12.870 -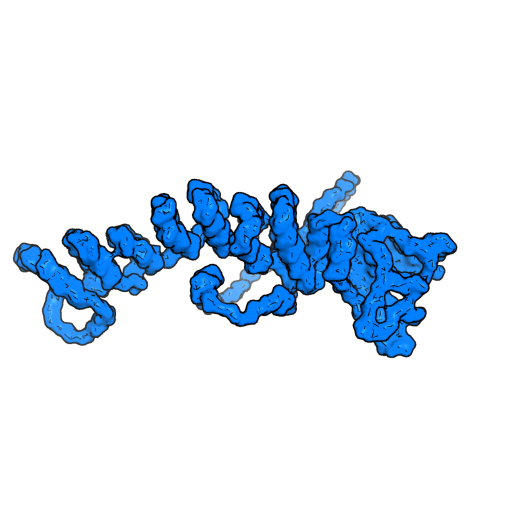18.764 -4.979 1.00 33.44 193 ARG A N 1
ATOM 1509 C CA . ARG A 1 193 ? 12.745 -19.010 -6.416 1.00 33.44 193 ARG A CA 1
ATOM 1510 C C . ARG A 1 193 ? 11.452 -19.774 -6.693 1.00 33.44 193 ARG A C 1
ATOM 1512 O O . ARG A 1 193 ? 11.315 -20.924 -6.266 1.00 33.44 193 ARG A O 1
ATOM 1519 N N . GLU A 1 194 ? 10.554 -19.187 -7.477 1.00 27.06 194 GLU A N 1
ATOM 1520 C CA . GLU A 1 194 ? 9.519 -19.952 -8.170 1.00 27.06 194 GLU A CA 1
ATOM 1521 C C . GLU A 1 194 ? 10.195 -20.982 -9.086 1.00 27.06 194 GLU A C 1
ATOM 1523 O O . GLU A 1 194 ? 10.914 -20.657 -10.033 1.00 27.06 194 GLU A O 1
ATOM 1528 N N . LYS A 1 195 ? 9.994 -22.266 -8.775 1.00 26.69 195 LYS A N 1
ATOM 1529 C CA . LYS A 1 195 ? 10.391 -23.374 -9.643 1.00 26.69 195 LYS A CA 1
ATOM 1530 C C . LYS A 1 195 ? 9.481 -23.388 -10.868 1.00 26.69 195 LYS A C 1
ATOM 1532 O O . LYS A 1 195 ? 8.402 -23.975 -10.841 1.00 26.69 195 LYS A O 1
ATOM 1537 N N . GLY A 1 196 ? 9.970 -22.798 -11.954 1.00 25.66 196 GLY A N 1
ATOM 1538 C CA . GLY A 1 196 ? 9.536 -23.124 -13.304 1.00 25.66 196 GLY A CA 1
ATOM 1539 C C . GLY A 1 196 ? 9.719 -24.621 -13.561 1.00 25.66 196 GLY A C 1
ATOM 1540 O O . GLY A 1 196 ? 10.805 -25.183 -13.426 1.00 25.66 196 GLY A O 1
ATOM 1541 N N . MET A 1 197 ? 8.604 -25.265 -13.867 1.00 26.19 197 MET A N 1
ATOM 1542 C CA . MET A 1 197 ? 8.433 -26.685 -14.115 1.00 26.19 197 MET A CA 1
ATOM 1543 C C . MET A 1 197 ? 9.195 -27.105 -15.384 1.00 26.19 197 MET A C 1
ATOM 1545 O O . MET A 1 197 ? 8.727 -26.867 -16.493 1.00 26.19 197 MET A O 1
ATOM 1549 N N . VAL A 1 198 ? 10.354 -27.755 -15.237 1.00 29.41 198 VAL A N 1
ATOM 1550 C CA . VAL A 1 198 ? 10.992 -28.498 -16.336 1.00 29.41 198 VAL A CA 1
ATOM 1551 C C . VAL A 1 198 ? 10.536 -29.951 -16.242 1.00 29.41 198 VAL A C 1
ATOM 1553 O O . VAL A 1 198 ? 10.835 -30.660 -15.282 1.00 29.41 198 VAL A O 1
ATOM 1556 N N . ARG A 1 199 ? 9.752 -30.371 -17.237 1.00 28.91 199 ARG A N 1
ATOM 1557 C CA . ARG A 1 199 ? 9.491 -31.779 -17.539 1.00 28.91 199 ARG A CA 1
ATOM 1558 C C . ARG A 1 199 ? 10.800 -32.397 -18.014 1.00 28.91 199 ARG A C 1
ATOM 1560 O O . ARG A 1 199 ? 11.236 -32.043 -19.098 1.00 28.91 199 ARG A O 1
ATOM 1567 N N . ASP A 1 200 ? 11.333 -33.361 -17.273 1.00 26.12 200 ASP A N 1
ATOM 1568 C CA . ASP A 1 200 ? 12.253 -34.339 -17.846 1.00 26.12 200 ASP A CA 1
ATOM 1569 C C . ASP A 1 200 ? 11.766 -35.756 -17.548 1.00 26.12 200 ASP A C 1
ATOM 1571 O O . ASP A 1 200 ? 11.618 -36.205 -16.410 1.00 26.12 200 ASP A O 1
ATOM 1575 N N . SER A 1 201 ? 11.466 -36.441 -18.642 1.00 26.27 201 SER A N 1
ATOM 1576 C CA . SER A 1 201 ? 11.201 -37.863 -18.749 1.00 26.27 201 SER A CA 1
ATOM 1577 C C . SER A 1 201 ? 12.477 -38.674 -18.497 1.00 26.27 201 SER A C 1
ATOM 1579 O O . SER A 1 201 ? 13.432 -38.549 -19.252 1.00 26.27 201 SER A O 1
ATOM 1581 N N . SER A 1 202 ? 12.424 -39.537 -17.475 1.00 25.94 202 SER A N 1
ATOM 1582 C CA . SER A 1 202 ? 13.056 -40.870 -17.346 1.00 25.94 202 SER A CA 1
ATOM 1583 C C . SER A 1 202 ? 14.512 -41.086 -17.806 1.00 25.94 202 SER A C 1
ATOM 1585 O O . SER A 1 202 ? 14.794 -41.017 -18.994 1.00 25.94 202 SER A O 1
ATOM 1587 N N . PHE A 1 203 ? 15.382 -41.567 -16.903 1.00 25.50 203 PHE A N 1
ATOM 1588 C CA . PHE A 1 203 ? 15.874 -42.965 -16.833 1.00 25.50 203 PHE A CA 1
ATOM 1589 C C . PHE A 1 203 ? 17.018 -43.113 -15.801 1.00 25.50 203 PHE A C 1
ATOM 1591 O O . PHE A 1 203 ? 17.893 -42.261 -15.716 1.00 25.50 203 PHE A O 1
ATOM 1598 N N . GLY A 1 204 ? 17.059 -44.256 -15.099 1.00 23.97 204 GLY A N 1
ATOM 1599 C CA . GLY A 1 204 ? 18.328 -44.904 -14.719 1.00 23.97 204 GLY A CA 1
ATOM 1600 C C . GLY A 1 204 ? 18.837 -44.743 -13.282 1.00 23.97 204 GLY A C 1
ATOM 1601 O O . GLY A 1 204 ? 19.636 -43.870 -12.981 1.00 23.97 204 GLY A O 1
ATOM 1602 N N . SER A 1 205 ? 18.438 -45.683 -12.428 1.00 24.78 205 SER A N 1
ATOM 1603 C CA . SER A 1 205 ? 18.995 -45.998 -11.104 1.00 24.78 205 SER A CA 1
ATOM 1604 C C . SER A 1 205 ? 20.454 -46.474 -11.163 1.00 24.78 205 SER A C 1
ATOM 1606 O O . SER A 1 205 ? 20.707 -47.354 -11.976 1.00 24.78 205 SER A O 1
ATOM 1608 N N . ILE A 1 206 ? 21.339 -46.010 -10.258 1.00 26.47 206 ILE A N 1
ATOM 1609 C CA . ILE A 1 206 ? 22.352 -46.830 -9.544 1.00 26.47 206 ILE A CA 1
ATOM 1610 C C . ILE A 1 206 ? 22.623 -46.217 -8.152 1.00 26.47 206 ILE A C 1
ATOM 1612 O O . ILE A 1 206 ? 22.852 -45.020 -8.004 1.00 26.47 206 ILE A O 1
ATOM 1616 N N . ALA A 1 207 ? 22.589 -47.076 -7.132 1.00 23.69 207 ALA A N 1
ATOM 1617 C CA . ALA A 1 207 ? 22.832 -46.798 -5.721 1.00 23.69 207 ALA A CA 1
ATOM 1618 C C . ALA A 1 207 ? 24.315 -46.577 -5.359 1.00 23.69 207 ALA A C 1
ATOM 1620 O O . ALA A 1 207 ? 25.199 -47.187 -5.951 1.00 23.69 207 ALA A O 1
ATOM 1621 N N . SER A 1 208 ? 24.570 -45.843 -4.269 1.00 23.73 208 SER A N 1
ATOM 1622 C CA . SER A 1 208 ? 25.660 -46.148 -3.327 1.00 23.73 208 SER A CA 1
ATOM 1623 C C . SER A 1 208 ? 25.447 -45.437 -1.985 1.00 23.73 208 SER A C 1
ATOM 1625 O O . SER A 1 208 ? 25.226 -44.230 -1.930 1.00 23.73 208 SER A O 1
ATOM 1627 N N . ARG A 1 209 ? 25.498 -46.219 -0.902 1.00 23.36 209 ARG A N 1
ATOM 1628 C CA . ARG A 1 209 ? 25.491 -45.790 0.504 1.00 23.36 209 ARG A CA 1
ATOM 1629 C C . ARG A 1 209 ? 26.887 -45.322 0.918 1.00 23.36 209 ARG A C 1
ATOM 1631 O O . ARG A 1 209 ? 27.823 -46.076 0.691 1.00 23.36 209 ARG A O 1
ATOM 1638 N N . VAL A 1 210 ? 26.985 -44.243 1.701 1.00 26.06 210 VAL A N 1
ATOM 1639 C CA . VAL A 1 210 ? 27.957 -44.132 2.809 1.00 26.06 210 VAL A CA 1
ATOM 1640 C C . VAL A 1 210 ? 27.320 -43.371 3.977 1.00 26.06 210 VAL A C 1
ATOM 1642 O O . VAL A 1 210 ? 26.650 -42.358 3.810 1.00 26.06 210 VAL A O 1
ATOM 1645 N N . THR A 1 211 ? 27.512 -43.950 5.155 1.00 25.39 211 THR A N 1
ATOM 1646 C CA . THR A 1 211 ? 27.039 -43.601 6.496 1.00 25.39 211 THR A CA 1
ATOM 1647 C C . THR A 1 211 ? 27.973 -42.642 7.241 1.00 25.39 211 THR A C 1
ATOM 1649 O O . THR A 1 211 ? 29.187 -42.743 7.099 1.00 25.39 211 THR A O 1
ATOM 1652 N N . GLY A 1 212 ? 27.402 -41.843 8.147 1.00 25.19 212 GLY A N 1
ATOM 1653 C CA . GLY A 1 212 ? 28.080 -41.136 9.248 1.00 25.19 212 GLY A CA 1
ATOM 1654 C C . GLY A 1 212 ? 27.324 -39.837 9.552 1.00 25.19 212 GLY A C 1
ATOM 1655 O O . GLY A 1 212 ? 27.238 -38.985 8.685 1.00 25.19 212 GLY A O 1
ATOM 1656 N N . GLY A 1 213 ? 26.633 -39.625 10.675 1.00 22.97 213 GLY A N 1
ATOM 1657 C CA . GLY A 1 213 ? 26.935 -40.019 12.049 1.00 22.97 213 GLY A CA 1
ATOM 1658 C C . GLY A 1 213 ? 27.529 -38.801 12.764 1.00 22.97 213 GLY A C 1
ATOM 1659 O O . GLY A 1 213 ? 28.733 -38.602 12.694 1.00 22.97 213 GLY A O 1
ATOM 1660 N N . GLY A 1 214 ? 26.697 -37.964 13.400 1.00 24.86 214 GLY A N 1
ATOM 1661 C CA . GLY A 1 214 ? 27.166 -36.716 14.021 1.00 24.86 214 GLY A CA 1
ATOM 1662 C C . GLY A 1 214 ? 26.098 -35.929 14.783 1.00 24.86 214 GLY A C 1
ATOM 1663 O O . GLY A 1 214 ? 25.618 -34.910 14.313 1.00 24.86 214 GLY A O 1
ATOM 1664 N N . THR A 1 215 ? 25.719 -36.466 15.942 1.00 25.48 215 THR A N 1
ATOM 1665 C CA . THR A 1 215 ? 25.329 -35.791 17.199 1.00 25.48 215 THR A CA 1
ATOM 1666 C C . THR A 1 215 ? 24.883 -34.321 17.191 1.00 25.48 215 THR A C 1
ATOM 1668 O O . THR A 1 215 ? 25.667 -33.398 16.989 1.00 25.48 215 THR A O 1
ATOM 1671 N N . TRP A 1 216 ? 23.639 -34.145 17.635 1.00 24.92 216 TRP A N 1
ATOM 1672 C CA . TRP A 1 216 ? 23.025 -32.911 18.107 1.00 24.92 216 TRP A CA 1
ATOM 1673 C C . TRP A 1 216 ? 23.678 -32.438 19.415 1.00 24.92 216 TRP A C 1
ATOM 1675 O O . TRP A 1 216 ? 23.786 -33.209 20.371 1.00 24.92 216 TRP A O 1
ATOM 1685 N N . ARG A 1 217 ? 24.064 -31.160 19.487 1.00 23.70 217 ARG A N 1
ATOM 1686 C CA . ARG A 1 217 ? 24.339 -30.463 20.751 1.00 23.70 217 ARG A CA 1
ATOM 1687 C C . ARG A 1 217 ? 23.610 -29.125 20.771 1.00 23.70 217 ARG A C 1
ATOM 1689 O O . ARG A 1 217 ? 23.865 -28.254 19.948 1.00 23.70 217 ARG A O 1
ATOM 1696 N N . ASN A 1 218 ? 22.710 -29.022 21.745 1.00 25.33 218 ASN A N 1
ATOM 1697 C CA . ASN A 1 218 ? 22.052 -27.808 22.200 1.00 25.33 218 ASN A CA 1
ATOM 1698 C C . ASN A 1 218 ? 23.074 -26.806 22.744 1.00 25.33 218 ASN A C 1
ATOM 1700 O O . ASN A 1 218 ? 23.899 -27.174 23.582 1.00 25.33 218 ASN A O 1
ATOM 1704 N N . SER A 1 219 ? 22.909 -25.541 22.362 1.00 25.94 219 SER A N 1
ATOM 1705 C CA . SER A 1 219 ? 23.502 -24.392 23.044 1.00 25.94 219 SER A CA 1
ATOM 1706 C C . SER A 1 219 ? 22.491 -23.247 23.038 1.00 25.94 219 SER A C 1
ATOM 1708 O O . SER A 1 219 ? 22.298 -22.589 22.019 1.00 25.94 219 SER A O 1
ATOM 1710 N N . SER A 1 220 ? 21.836 -23.016 24.173 1.00 24.22 220 SER A N 1
ATOM 1711 C CA . SER A 1 220 ? 21.156 -21.749 24.458 1.00 24.22 220 SER A CA 1
ATOM 1712 C C . SER A 1 220 ? 22.185 -20.626 24.622 1.00 24.22 220 SER A C 1
ATOM 1714 O O . SER A 1 220 ? 23.301 -20.884 25.082 1.00 24.22 220 SER A O 1
ATOM 1716 N N . PRO A 1 221 ? 21.767 -19.368 24.427 1.00 26.97 221 PRO A N 1
ATOM 1717 C CA . PRO A 1 221 ? 22.130 -18.359 25.406 1.00 26.97 221 PRO A CA 1
ATOM 1718 C C . PRO A 1 221 ? 20.916 -17.595 25.932 1.00 26.97 221 PRO A C 1
ATOM 1720 O O . PRO A 1 221 ? 19.870 -17.460 25.301 1.00 26.97 221 PRO A O 1
ATOM 1723 N N . ALA A 1 222 ? 21.096 -17.160 27.170 1.00 22.81 222 ALA A N 1
ATOM 1724 C CA . ALA A 1 222 ? 20.138 -16.519 28.036 1.00 22.81 222 ALA A CA 1
ATOM 1725 C C . ALA A 1 222 ? 19.860 -15.053 27.662 1.00 22.81 222 ALA A C 1
ATOM 1727 O O . ALA A 1 222 ? 20.746 -14.339 27.207 1.00 22.81 222 ALA A O 1
ATOM 1728 N N . GLY A 1 223 ? 18.631 -14.626 27.967 1.00 23.19 223 GLY A N 1
ATOM 1729 C CA . GLY A 1 223 ? 18.307 -13.378 28.661 1.00 23.19 223 GLY A CA 1
ATOM 1730 C C . GLY A 1 223 ? 18.841 -12.055 28.111 1.00 23.19 223 GLY A C 1
ATOM 1731 O O . GLY A 1 223 ? 19.933 -11.627 28.465 1.00 23.19 223 GLY A O 1
ATOM 1732 N N . SER A 1 224 ? 17.967 -11.306 27.438 1.00 24.64 224 SER A N 1
ATOM 1733 C CA . SER A 1 224 ? 17.951 -9.847 27.560 1.00 24.64 224 SER A CA 1
ATOM 1734 C C . SER A 1 224 ? 16.506 -9.352 27.577 1.00 24.64 224 SER A C 1
ATOM 1736 O O . SER A 1 224 ? 15.741 -9.545 26.633 1.00 24.64 224 SER A O 1
ATOM 1738 N N . VAL A 1 225 ? 16.129 -8.777 28.715 1.00 26.39 225 VAL A N 1
ATOM 1739 C CA . VAL A 1 225 ? 14.855 -8.110 28.969 1.00 26.39 225 VAL A CA 1
ATOM 1740 C C . VAL A 1 225 ? 14.966 -6.707 28.377 1.00 26.39 225 VAL A C 1
ATOM 1742 O O . VAL A 1 225 ? 15.673 -5.867 28.926 1.00 26.39 225 VAL A O 1
ATOM 1745 N N . ALA A 1 226 ? 14.274 -6.453 27.266 1.00 24.66 226 ALA A N 1
ATOM 1746 C CA . ALA A 1 226 ? 14.105 -5.112 26.715 1.00 24.66 226 ALA A CA 1
ATOM 1747 C C . ALA A 1 226 ? 12.666 -4.637 26.954 1.00 24.66 226 ALA A C 1
ATOM 1749 O O . ALA A 1 226 ? 11.685 -5.262 26.549 1.00 24.66 226 ALA A O 1
ATOM 1750 N N . SER A 1 227 ? 12.577 -3.527 27.672 1.00 24.44 227 SER A N 1
ATOM 1751 C CA . SER A 1 227 ? 11.391 -2.774 28.051 1.00 24.44 227 SER A CA 1
ATOM 1752 C C . SER A 1 227 ? 10.552 -2.358 26.837 1.00 24.44 227 SER A C 1
ATOM 1754 O O . SER A 1 227 ? 11.002 -1.631 25.954 1.00 24.44 227 SER A O 1
ATOM 1756 N N . ARG A 1 228 ? 9.284 -2.782 26.825 1.00 25.42 228 ARG A N 1
ATOM 1757 C CA . ARG A 1 228 ? 8.244 -2.267 25.926 1.00 25.42 228 ARG A CA 1
ATOM 1758 C C . ARG A 1 228 ? 7.879 -0.841 26.348 1.00 25.42 228 ARG A C 1
ATOM 1760 O O . ARG A 1 228 ? 7.102 -0.660 27.281 1.00 25.42 228 ARG A O 1
ATOM 1767 N N . SER A 1 229 ? 8.418 0.165 25.664 1.00 28.75 229 SER A N 1
ATOM 1768 C CA . SER A 1 229 ? 7.827 1.504 25.658 1.00 28.75 229 SER A CA 1
ATOM 1769 C C . SER A 1 229 ? 6.649 1.518 24.679 1.00 28.75 229 SER A C 1
ATOM 1771 O O . SER A 1 229 ? 6.741 1.038 23.547 1.00 28.75 229 SER A O 1
ATOM 1773 N N . GLY A 1 230 ? 5.501 2.006 25.147 1.00 31.77 230 GLY A N 1
ATOM 1774 C CA . GLY A 1 230 ? 4.283 2.109 24.355 1.00 31.77 230 GLY A CA 1
ATOM 1775 C C . GLY A 1 230 ? 4.472 3.062 23.178 1.00 31.77 230 GLY A C 1
ATOM 1776 O O . GLY A 1 230 ? 4.590 4.271 23.365 1.00 31.77 230 GLY A O 1
ATOM 1777 N N . ARG A 1 231 ? 4.466 2.522 21.958 1.00 32.41 231 ARG A N 1
ATOM 1778 C CA . ARG A 1 231 ? 4.259 3.320 20.748 1.00 32.41 231 ARG A CA 1
ATOM 1779 C C . ARG A 1 231 ? 2.794 3.753 20.723 1.00 32.41 231 ARG A C 1
ATOM 1781 O O . ARG A 1 231 ? 1.904 2.928 20.531 1.00 32.41 231 ARG A O 1
ATOM 1788 N N . GLN A 1 232 ? 2.545 5.036 20.972 1.00 33.25 232 GLN A N 1
ATOM 1789 C CA . GLN A 1 232 ? 1.254 5.655 20.677 1.00 33.25 232 GLN A CA 1
ATOM 1790 C C . GLN A 1 232 ? 1.017 5.647 19.159 1.00 33.25 232 GLN A C 1
ATOM 1792 O O . GLN A 1 232 ? 1.959 5.748 18.377 1.00 33.25 232 GLN A O 1
ATOM 1797 N N . SER A 1 233 ? -0.244 5.509 18.747 1.00 39.03 233 SER A N 1
ATOM 1798 C CA . SER A 1 233 ? -0.659 5.515 17.341 1.00 39.03 233 SER A CA 1
ATOM 1799 C C . SER A 1 233 ? -0.385 6.884 16.684 1.00 39.03 233 SER A C 1
ATOM 1801 O O . SER A 1 233 ? -0.864 7.891 17.221 1.00 39.03 233 SER A O 1
ATOM 1803 N N . PRO A 1 234 ? 0.264 6.945 15.505 1.00 44.75 234 PRO A N 1
ATOM 1804 C CA . PRO A 1 234 ? 0.532 8.191 14.769 1.00 44.75 234 PRO A CA 1
ATOM 1805 C C . PRO A 1 234 ? -0.726 9.024 14.458 1.00 44.75 234 PRO A C 1
ATOM 1807 O O . PRO A 1 234 ? -0.674 10.251 14.420 1.00 44.75 234 PRO A O 1
ATOM 1810 N N . LEU A 1 235 ? -1.892 8.379 14.325 1.00 39.38 235 LEU A N 1
ATOM 1811 C CA . LEU A 1 235 ? -3.190 9.032 14.096 1.00 39.38 235 LEU A CA 1
ATOM 1812 C C . LEU A 1 235 ? -3.667 9.900 15.274 1.00 39.38 235 LEU A C 1
ATOM 1814 O O . LEU A 1 235 ? -4.231 10.973 15.064 1.00 39.38 235 LEU A O 1
ATOM 1818 N N . LEU A 1 236 ? -3.401 9.483 16.518 1.00 41.53 236 LEU A N 1
ATOM 1819 C CA . LEU A 1 236 ? -3.698 10.299 17.707 1.00 41.53 236 LEU A CA 1
ATOM 1820 C C . LEU A 1 236 ? -2.763 11.510 17.828 1.00 41.53 236 LEU A C 1
ATOM 1822 O O . LEU A 1 236 ? -3.124 12.503 18.458 1.00 41.53 236 LEU A O 1
ATOM 1826 N N . GLN A 1 237 ? -1.581 11.432 17.215 1.00 47.09 237 GLN A N 1
ATOM 1827 C CA . GLN A 1 237 ? -0.645 12.547 17.103 1.00 47.09 237 GLN A CA 1
ATOM 1828 C C . GLN A 1 237 ? -1.084 13.527 16.005 1.00 47.09 237 GLN A C 1
ATOM 1830 O O . GLN A 1 237 ? -1.090 14.734 16.237 1.00 47.09 237 GLN A O 1
ATOM 1835 N N . ALA A 1 238 ? -1.553 13.010 14.865 1.00 36.41 238 ALA A N 1
ATOM 1836 C CA . ALA A 1 238 ? -2.041 13.807 13.739 1.00 36.41 238 ALA A CA 1
ATOM 1837 C C . ALA A 1 238 ? -3.321 14.603 14.059 1.00 36.41 238 ALA A C 1
ATOM 1839 O O . ALA A 1 238 ? -3.469 15.736 13.615 1.00 36.41 238 ALA A O 1
ATOM 1840 N N . LEU A 1 239 ? -4.221 14.067 14.891 1.00 36.50 239 LEU A N 1
ATOM 1841 C CA . LEU A 1 239 ? -5.441 14.770 15.322 1.00 36.50 239 LEU A CA 1
ATOM 1842 C C . LEU A 1 239 ? -5.194 15.900 16.344 1.00 36.50 239 LEU A C 1
ATOM 1844 O O . LEU A 1 239 ? -6.137 16.596 16.715 1.00 36.50 239 LEU A O 1
ATOM 1848 N N . ARG A 1 240 ? -3.957 16.074 16.834 1.00 34.06 240 ARG A N 1
ATOM 1849 C CA . ARG A 1 240 ? -3.605 17.057 17.876 1.00 34.06 240 ARG A CA 1
ATOM 1850 C C . ARG A 1 240 ? -2.812 18.267 17.385 1.00 34.06 240 ARG A C 1
ATOM 1852 O O . ARG A 1 240 ? -2.600 19.174 18.186 1.00 34.06 240 ARG A O 1
ATOM 1859 N N . GLN A 1 241 ? -2.378 18.311 16.127 1.00 31.17 241 GLN A N 1
ATOM 1860 C CA . GLN A 1 241 ? -1.583 19.428 15.613 1.00 31.17 241 GLN A CA 1
ATOM 1861 C C . GLN A 1 241 ? -2.313 20.173 14.495 1.00 31.17 241 GLN A C 1
ATOM 1863 O O . GLN A 1 241 ? -2.309 19.763 13.339 1.00 31.17 241 GLN A O 1
ATOM 1868 N N . GLU A 1 242 ? -2.892 21.319 14.849 1.00 28.84 242 GLU A N 1
ATOM 1869 C CA . GLU A 1 242 ? -3.070 22.423 13.912 1.00 28.84 242 GLU A CA 1
ATOM 1870 C C . GLU A 1 242 ? -1.761 23.228 13.849 1.00 28.84 242 GLU A C 1
ATOM 1872 O O . GLU A 1 242 ? -1.353 23.811 14.854 1.00 28.84 242 GLU A O 1
ATOM 1877 N N . SER A 1 243 ? -1.134 23.267 12.664 1.00 28.00 243 SER A N 1
ATOM 1878 C CA . SER A 1 243 ? -0.327 24.358 12.056 1.00 28.00 243 SER A CA 1
ATOM 1879 C C . SER A 1 243 ? 0.985 23.876 11.404 1.00 28.00 243 SER A C 1
ATOM 1881 O O . SER A 1 243 ? 1.696 23.060 11.990 1.00 28.00 243 SER A O 1
ATOM 1883 N N . PRO A 1 244 ? 1.340 24.387 10.205 1.00 39.50 244 PRO A N 1
ATOM 1884 C CA . PRO A 1 244 ? 2.326 23.782 9.318 1.00 39.50 244 PRO A CA 1
ATOM 1885 C C . PRO A 1 244 ? 3.721 24.387 9.505 1.00 39.50 244 PRO A C 1
ATOM 1887 O O . PRO A 1 244 ? 3.901 25.600 9.435 1.00 39.50 244 PRO A O 1
ATOM 1890 N N . SER A 1 245 ? 4.742 23.550 9.658 1.00 27.11 245 SER A N 1
ATOM 1891 C CA . SER A 1 245 ? 6.096 23.911 9.224 1.00 27.11 245 SER A CA 1
ATOM 1892 C C . SER A 1 245 ? 6.925 22.651 8.975 1.00 27.11 245 SER A C 1
ATOM 1894 O O . SER A 1 245 ? 7.127 21.835 9.867 1.00 27.11 245 SER A O 1
ATOM 1896 N N . SER A 1 246 ? 7.342 22.510 7.711 1.00 34.75 246 SER A N 1
ATOM 1897 C CA . SER A 1 246 ? 8.292 21.529 7.162 1.00 34.75 246 SER A CA 1
ATOM 1898 C C . SER A 1 246 ? 8.013 20.054 7.470 1.00 34.75 246 SER A C 1
ATOM 1900 O O . SER A 1 246 ? 8.682 19.438 8.296 1.00 34.75 246 SER A O 1
ATOM 1902 N N . LEU A 1 247 ? 7.072 19.467 6.725 1.00 35.91 247 LEU A N 1
ATOM 1903 C CA . LEU A 1 247 ? 7.128 18.034 6.435 1.00 35.91 247 LEU A CA 1
ATOM 1904 C C . LEU A 1 247 ? 8.386 17.762 5.586 1.00 35.91 247 LEU A C 1
ATOM 1906 O O . LEU A 1 247 ? 8.615 18.511 4.632 1.00 35.91 247 LEU A O 1
ATOM 1910 N N . PRO A 1 248 ? 9.197 16.740 5.906 1.00 34.78 248 PRO A N 1
ATOM 1911 C CA . PRO A 1 248 ? 10.285 16.319 5.034 1.00 34.78 248 PRO A CA 1
ATOM 1912 C C . PRO A 1 248 ? 9.716 15.853 3.691 1.00 34.78 248 PRO A C 1
ATOM 1914 O O . PRO A 1 248 ? 8.665 15.209 3.625 1.00 34.78 248 PRO A O 1
ATOM 1917 N N . THR A 1 249 ? 10.399 16.218 2.614 1.00 47.12 249 THR A N 1
ATOM 1918 C CA . THR A 1 249 ? 10.059 15.817 1.249 1.00 47.12 249 THR A CA 1
ATOM 1919 C C . THR A 1 249 ? 10.121 14.290 1.136 1.00 47.12 249 THR A C 1
ATOM 1921 O O . THR A 1 249 ? 10.964 13.666 1.776 1.00 47.12 249 THR A O 1
ATOM 1924 N N . LEU A 1 250 ? 9.267 13.674 0.304 1.00 48.25 250 LEU A N 1
ATOM 1925 C CA . LEU A 1 250 ? 9.257 12.220 0.022 1.00 48.25 250 LEU A CA 1
ATOM 1926 C C . LEU A 1 250 ? 10.665 11.641 -0.233 1.00 48.25 250 LEU A C 1
ATOM 1928 O O . LEU A 1 250 ? 10.958 10.507 0.134 1.00 48.25 250 LEU A O 1
ATOM 1932 N N . HIS A 1 251 ? 11.534 12.458 -0.827 1.00 48.12 251 HIS A N 1
ATOM 1933 C CA . HIS A 1 251 ? 12.922 12.147 -1.135 1.00 48.12 251 HIS A CA 1
ATOM 1934 C C . HIS A 1 251 ? 13.821 12.001 0.111 1.00 48.12 251 HIS A C 1
ATOM 1936 O O . HIS A 1 251 ? 14.696 11.140 0.137 1.00 48.12 251 HIS A O 1
ATOM 1942 N N . ASP A 1 252 ? 13.591 12.775 1.175 1.00 45.91 252 ASP A N 1
ATOM 1943 C CA . ASP A 1 252 ? 14.462 12.808 2.361 1.00 45.91 252 ASP A CA 1
ATOM 1944 C C . ASP A 1 252 ? 14.165 11.669 3.352 1.00 45.91 252 ASP A C 1
ATOM 1946 O O . ASP A 1 252 ? 15.048 11.232 4.089 1.00 45.91 252 ASP A O 1
ATOM 1950 N N . ALA A 1 253 ? 12.920 11.176 3.376 1.00 40.78 253 ALA A N 1
ATOM 1951 C CA . ALA A 1 253 ? 12.488 10.125 4.299 1.00 40.78 253 ALA A CA 1
ATOM 1952 C C . ALA A 1 253 ? 12.912 8.714 3.847 1.00 40.78 253 ALA A C 1
ATOM 1954 O O . ALA A 1 253 ? 13.253 7.876 4.680 1.00 40.78 253 ALA A O 1
ATOM 1955 N N . LEU A 1 254 ? 12.929 8.454 2.534 1.00 45.25 254 LEU A N 1
ATOM 1956 C CA . LEU A 1 254 ? 13.203 7.124 1.972 1.00 45.25 254 LEU A CA 1
ATOM 1957 C C . LEU A 1 254 ? 14.691 6.885 1.659 1.00 45.25 254 LEU A C 1
ATOM 1959 O O . LEU A 1 254 ? 15.139 5.740 1.659 1.00 45.25 254 LEU A O 1
ATOM 1963 N N . THR A 1 255 ? 15.489 7.943 1.482 1.00 42.97 255 THR A N 1
ATOM 1964 C CA . THR A 1 255 ? 16.933 7.848 1.183 1.00 42.97 255 THR A CA 1
ATOM 1965 C C . THR A 1 255 ? 17.805 7.457 2.385 1.00 42.97 255 THR A C 1
ATOM 1967 O O . THR A 1 255 ? 18.950 7.054 2.199 1.00 42.97 255 THR A O 1
ATOM 1970 N N . GLN A 1 256 ? 17.283 7.514 3.619 1.00 43.03 256 GLN A N 1
ATOM 1971 C CA . GLN A 1 256 ? 18.010 7.119 4.841 1.00 43.03 256 GLN A CA 1
ATOM 1972 C C . GLN A 1 256 ? 17.783 5.651 5.257 1.00 43.03 256 GLN A C 1
ATOM 1974 O O . GLN A 1 256 ? 18.405 5.173 6.208 1.00 43.03 256 GLN A O 1
ATOM 1979 N N . SER A 1 257 ? 16.912 4.918 4.555 1.00 38.03 257 SER A N 1
ATOM 1980 C CA . SER A 1 257 ? 16.666 3.493 4.791 1.00 38.03 257 SER A CA 1
ATOM 1981 C C . SER A 1 257 ? 17.636 2.641 3.969 1.00 38.03 257 SER A C 1
ATOM 1983 O O . SER A 1 257 ? 17.596 2.646 2.742 1.00 38.03 257 SER A O 1
ATOM 1985 N N . ASN A 1 258 ? 18.473 1.841 4.638 1.00 38.00 258 ASN A N 1
ATOM 1986 C CA . ASN A 1 258 ? 19.407 0.887 4.012 1.00 38.00 258 ASN A CA 1
ATOM 1987 C C . ASN A 1 258 ? 18.724 -0.222 3.171 1.00 38.00 258 ASN A C 1
ATOM 1989 O O . ASN A 1 258 ? 19.421 -1.059 2.606 1.00 38.00 258 ASN A O 1
ATOM 1993 N N . ASN A 1 259 ? 17.388 -0.218 3.063 1.00 47.88 259 ASN A N 1
ATOM 1994 C CA . ASN A 1 259 ? 16.580 -1.099 2.218 1.00 47.88 259 ASN A CA 1
ATOM 1995 C C . ASN A 1 259 ? 15.645 -0.270 1.313 1.00 47.88 259 ASN A C 1
ATOM 1997 O O . ASN A 1 259 ? 14.436 -0.493 1.297 1.00 47.88 259 ASN A O 1
ATOM 2001 N N . ALA A 1 260 ? 16.189 0.681 0.548 1.00 51.53 260 ALA A N 1
ATOM 2002 C CA . ALA A 1 260 ? 15.446 1.623 -0.308 1.00 51.53 260 ALA A CA 1
ATOM 2003 C C . ALA A 1 260 ? 14.601 0.981 -1.443 1.00 51.53 260 ALA A C 1
ATOM 2005 O O . ALA A 1 260 ? 13.962 1.660 -2.241 1.00 51.53 260 ALA A O 1
ATOM 2006 N N . ASN A 1 261 ? 14.573 -0.349 -1.478 1.00 56.47 261 ASN A N 1
ATOM 2007 C CA . ASN A 1 261 ? 13.937 -1.177 -2.485 1.00 56.47 261 ASN A CA 1
ATOM 2008 C C . ASN A 1 261 ? 12.660 -1.883 -2.017 1.00 56.47 261 ASN A C 1
ATOM 2010 O O . ASN A 1 261 ? 12.009 -2.588 -2.794 1.00 56.47 261 ASN A O 1
ATOM 2014 N N . VAL A 1 262 ? 12.340 -1.757 -0.730 1.00 68.62 262 VAL A N 1
ATOM 2015 C CA . VAL A 1 262 ? 11.194 -2.409 -0.107 1.00 68.62 262 VAL A CA 1
ATOM 2016 C C . VAL A 1 262 ? 10.235 -1.331 0.367 1.00 68.62 262 VAL A C 1
ATOM 2018 O O . VAL A 1 262 ? 10.496 -0.646 1.349 1.00 68.62 262 VAL A O 1
ATOM 2021 N N . VAL A 1 263 ? 9.117 -1.193 -0.343 1.00 80.50 263 VAL A N 1
ATOM 2022 C CA . VAL A 1 263 ? 8.004 -0.348 0.092 1.00 80.50 263 VAL A CA 1
ATOM 2023 C C . VAL A 1 263 ? 7.335 -1.021 1.285 1.00 80.50 263 VAL A C 1
ATOM 2025 O O . VAL A 1 263 ? 6.792 -2.118 1.146 1.00 80.50 263 VAL A O 1
ATOM 2028 N N . THR A 1 264 ? 7.384 -0.377 2.449 1.00 84.06 264 THR A N 1
ATOM 2029 C CA . THR A 1 264 ? 6.785 -0.916 3.673 1.00 84.06 264 THR A CA 1
ATOM 2030 C C . THR A 1 264 ? 5.299 -0.569 3.775 1.00 84.06 264 THR A C 1
ATOM 2032 O O . THR A 1 264 ? 4.797 0.355 3.121 1.00 84.06 264 THR A O 1
ATOM 2035 N N . GLN A 1 265 ? 4.572 -1.270 4.653 1.00 87.12 265 GLN A N 1
ATOM 2036 C CA . GLN A 1 265 ? 3.190 -0.896 4.985 1.00 87.12 265 GLN A CA 1
ATOM 2037 C C . GLN A 1 265 ? 3.051 0.551 5.489 1.00 87.12 265 GLN A C 1
ATOM 2039 O O . GLN A 1 265 ? 2.018 1.178 5.235 1.00 87.12 265 GLN A O 1
ATOM 2044 N N . GLU A 1 266 ? 4.066 1.075 6.186 1.00 86.19 266 GLU A N 1
ATOM 2045 C CA . GLU A 1 266 ? 4.057 2.436 6.728 1.00 86.19 266 GLU A CA 1
ATOM 2046 C C . GLU A 1 266 ? 4.172 3.467 5.603 1.00 86.19 266 GLU A C 1
ATOM 2048 O O . GLU A 1 266 ? 3.386 4.414 5.571 1.00 86.19 266 GLU A O 1
ATOM 2053 N N . ASP A 1 267 ? 5.043 3.219 4.621 1.00 87.81 267 ASP A N 1
ATOM 2054 C CA . ASP A 1 267 ? 5.214 4.093 3.455 1.00 87.81 267 ASP A CA 1
ATOM 2055 C C . ASP A 1 267 ? 3.936 4.153 2.610 1.00 87.81 267 ASP A C 1
ATOM 2057 O O . ASP A 1 267 ? 3.463 5.233 2.243 1.00 87.81 267 ASP A O 1
ATOM 2061 N N . MET A 1 268 ? 3.318 2.993 2.353 1.00 89.50 268 MET A N 1
ATOM 2062 C CA . MET A 1 268 ? 2.044 2.909 1.631 1.00 89.50 268 MET A CA 1
ATOM 2063 C C . MET A 1 268 ? 0.933 3.676 2.358 1.00 89.50 268 MET A C 1
ATOM 2065 O O . MET A 1 268 ? 0.128 4.380 1.741 1.00 89.50 268 MET A O 1
ATOM 2069 N N . TYR A 1 269 ? 0.878 3.563 3.685 1.00 89.88 269 TYR A N 1
ATOM 2070 C CA . TYR A 1 269 ? -0.098 4.288 4.484 1.00 89.88 269 TYR A CA 1
ATOM 2071 C C . TYR A 1 269 ? 0.147 5.801 4.455 1.00 89.88 269 TYR A C 1
ATOM 2073 O O . TYR A 1 269 ? -0.769 6.558 4.128 1.00 89.88 269 TYR A O 1
ATOM 2081 N N . ALA A 1 270 ? 1.365 6.240 4.773 1.00 88.12 270 ALA A N 1
ATOM 2082 C CA . ALA A 1 270 ? 1.703 7.647 4.952 1.00 88.12 270 ALA A CA 1
ATOM 2083 C C . ALA A 1 270 ? 1.665 8.441 3.640 1.00 88.12 270 ALA A C 1
ATOM 2085 O O . ALA A 1 270 ? 1.219 9.590 3.638 1.00 88.12 270 ALA A O 1
ATOM 2086 N N . HIS A 1 271 ? 2.097 7.837 2.530 1.00 87.50 271 HIS A N 1
ATOM 2087 C CA . HIS A 1 271 ? 2.307 8.550 1.268 1.00 87.50 271 HIS A CA 1
ATOM 2088 C C . HIS A 1 271 ? 1.224 8.308 0.213 1.00 87.50 271 HIS A C 1
ATOM 2090 O O . HIS A 1 271 ? 1.066 9.137 -0.685 1.00 87.50 271 HIS A O 1
ATOM 2096 N N . VAL A 1 272 ? 0.440 7.229 0.332 1.00 91.38 272 VAL A N 1
ATOM 2097 C CA . VAL A 1 272 ? -0.606 6.887 -0.647 1.00 91.38 272 VAL A CA 1
ATOM 2098 C C . VAL A 1 272 ? -1.988 6.883 -0.003 1.00 91.38 272 VAL A C 1
ATOM 2100 O O . VAL A 1 272 ? -2.825 7.718 -0.336 1.00 91.38 272 VAL A O 1
ATOM 2103 N N . LEU A 1 273 ? -2.249 5.975 0.940 1.00 90.94 273 LEU A N 1
ATOM 2104 C CA . LEU A 1 273 ? -3.615 5.728 1.414 1.00 90.94 273 LEU A CA 1
ATOM 2105 C C . LEU A 1 273 ? -4.173 6.871 2.275 1.00 90.94 273 LEU A C 1
ATOM 2107 O O . LEU A 1 273 ? -5.316 7.277 2.071 1.00 90.94 273 LEU A O 1
ATOM 2111 N N . ASN A 1 274 ? -3.393 7.400 3.222 1.00 90.06 274 ASN A N 1
ATOM 2112 C CA . ASN A 1 274 ? -3.848 8.463 4.122 1.00 90.06 274 ASN A CA 1
ATOM 2113 C C . ASN A 1 274 ? -4.042 9.825 3.415 1.00 90.06 274 ASN A C 1
ATOM 2115 O O . ASN A 1 274 ? -5.083 10.453 3.638 1.00 90.06 274 ASN A O 1
ATOM 2119 N N . PRO A 1 275 ? -3.132 10.280 2.525 1.00 89.25 275 PRO A N 1
ATOM 2120 C CA . PRO A 1 275 ? -3.356 11.494 1.738 1.00 89.25 275 PRO A CA 1
ATOM 2121 C C . PRO A 1 275 ? -4.612 11.397 0.864 1.00 89.25 275 PRO A C 1
ATOM 2123 O O . PRO A 1 275 ? -5.481 12.263 0.932 1.00 89.25 275 PRO A O 1
ATOM 2126 N N . LEU A 1 276 ? -4.779 10.286 0.136 1.00 89.00 276 LEU A N 1
ATOM 2127 C CA . LEU A 1 276 ? -5.946 10.077 -0.728 1.00 89.00 276 LEU A CA 1
ATOM 2128 C C . LEU A 1 276 ? -7.261 9.969 0.055 1.00 89.00 276 LEU A C 1
ATOM 2130 O O . LEU A 1 276 ? -8.309 10.409 -0.419 1.00 89.00 276 LEU A O 1
ATOM 2134 N N . ALA A 1 277 ? -7.222 9.403 1.264 1.00 87.12 277 ALA A N 1
ATOM 2135 C CA . ALA A 1 277 ? -8.374 9.368 2.159 1.00 87.12 277 ALA A CA 1
ATOM 2136 C C . ALA A 1 277 ? -8.755 10.765 2.682 1.00 87.12 277 ALA A C 1
ATOM 2138 O O . ALA A 1 277 ? -9.937 11.035 2.903 1.00 87.12 277 ALA A O 1
ATOM 2139 N N . SER A 1 278 ? -7.771 11.648 2.868 1.00 85.44 278 SER A N 1
ATOM 2140 C CA . SER A 1 278 ? -7.966 12.997 3.413 1.00 85.44 278 SER A CA 1
ATOM 2141 C C . SER A 1 278 ? -8.498 13.983 2.373 1.00 85.44 278 SER A C 1
ATOM 2143 O O . SER A 1 278 ? -9.367 14.794 2.695 1.00 85.44 278 SER A O 1
ATOM 2145 N N . ASP A 1 279 ? -8.040 13.877 1.124 1.00 79.50 279 ASP A N 1
ATOM 2146 C CA . ASP A 1 279 ? -8.365 14.839 0.064 1.00 79.50 279 ASP A CA 1
ATOM 2147 C C . ASP A 1 279 ? -9.822 14.765 -0.427 1.00 79.50 279 ASP A C 1
ATOM 2149 O O . ASP A 1 279 ? -10.294 15.683 -1.095 1.00 79.50 279 ASP A O 1
ATOM 2153 N N . LYS A 1 280 ? -10.581 13.707 -0.093 1.00 76.50 280 LYS A N 1
ATOM 2154 C CA . LYS A 1 280 ? -11.998 13.496 -0.488 1.00 76.50 280 LYS A CA 1
ATOM 2155 C C . LYS A 1 280 ? -12.297 13.638 -1.993 1.00 76.50 280 LYS A C 1
ATOM 2157 O O . LYS A 1 280 ? -13.464 13.677 -2.377 1.00 76.50 280 LYS A O 1
ATOM 2162 N N . ILE A 1 281 ? -11.272 13.683 -2.844 1.00 81.31 281 ILE A N 1
ATOM 2163 C CA . ILE A 1 281 ? -11.400 13.750 -4.307 1.00 81.31 281 ILE A CA 1
ATOM 2164 C C . ILE A 1 281 ? -12.046 12.462 -4.831 1.00 81.31 281 ILE A C 1
ATOM 2166 O O . ILE A 1 281 ? -12.855 12.489 -5.759 1.00 81.31 281 ILE A O 1
ATOM 2170 N N . LEU A 1 282 ? -11.705 11.326 -4.218 1.00 87.56 282 LEU A N 1
ATOM 2171 C CA . LEU A 1 282 ? -12.145 10.009 -4.658 1.00 87.56 282 LEU A CA 1
ATOM 2172 C C . LEU A 1 282 ? -13.454 9.577 -3.979 1.00 87.56 282 LEU A C 1
ATOM 2174 O O . LEU A 1 282 ? -13.677 9.874 -2.801 1.00 87.56 282 LEU A O 1
ATOM 2178 N N . PRO A 1 283 ? -14.314 8.808 -4.677 1.00 89.75 283 PRO A N 1
ATOM 2179 C CA . PRO A 1 283 ? -15.509 8.236 -4.073 1.00 89.75 283 PRO A CA 1
ATOM 2180 C C . PRO A 1 283 ? -15.158 7.371 -2.858 1.00 89.75 283 PRO A C 1
ATOM 2182 O O . PRO A 1 283 ? -14.332 6.460 -2.948 1.00 89.75 283 PRO A O 1
ATOM 2185 N N . ALA A 1 284 ? -15.854 7.585 -1.737 1.00 88.38 284 ALA A N 1
ATOM 2186 C CA . ALA A 1 284 ? -15.610 6.833 -0.504 1.00 88.38 284 ALA A CA 1
ATOM 2187 C C . ALA A 1 284 ? -15.709 5.311 -0.717 1.00 88.38 284 ALA A C 1
ATOM 2189 O O . ALA A 1 284 ? -14.908 4.555 -0.178 1.00 88.38 284 ALA A O 1
ATOM 2190 N N . THR A 1 285 ? -16.644 4.847 -1.555 1.00 90.75 285 THR A N 1
ATOM 2191 C CA . THR A 1 285 ? -16.798 3.425 -1.908 1.00 90.75 285 THR A CA 1
ATOM 2192 C C . THR A 1 285 ? -15.556 2.849 -2.584 1.00 90.75 285 THR A C 1
ATOM 2194 O O . THR A 1 285 ? -15.164 1.724 -2.271 1.00 90.75 285 THR A O 1
ATOM 2197 N N . TYR A 1 286 ? -14.928 3.613 -3.482 1.00 92.81 286 TYR A N 1
ATOM 2198 C CA . TYR A 1 286 ? -13.706 3.197 -4.165 1.00 92.81 286 TYR A CA 1
ATOM 2199 C C . TYR A 1 286 ? -12.540 3.117 -3.176 1.00 92.81 286 TYR A C 1
ATOM 2201 O O . TYR A 1 286 ? -11.883 2.083 -3.105 1.00 92.81 286 TYR A O 1
ATOM 2209 N N . MET A 1 287 ? -12.363 4.141 -2.333 1.00 93.06 287 MET A N 1
ATOM 2210 C CA . MET A 1 287 ? -11.311 4.162 -1.309 1.00 93.06 287 MET A CA 1
ATOM 2211 C C . MET A 1 287 ? -11.458 3.048 -0.270 1.00 93.06 287 MET A C 1
ATOM 2213 O O . MET A 1 287 ? -10.479 2.380 0.050 1.00 93.06 287 MET A O 1
ATOM 2217 N N . ILE A 1 288 ? -12.676 2.791 0.218 1.00 91.94 288 ILE A N 1
ATOM 2218 C CA . ILE A 1 288 ? -12.957 1.669 1.130 1.00 91.94 288 ILE A CA 1
ATOM 2219 C C . ILE A 1 288 ? -12.545 0.347 0.481 1.00 91.94 288 ILE A C 1
ATOM 2221 O O . ILE A 1 288 ? -11.888 -0.474 1.117 1.00 91.94 288 ILE A O 1
ATOM 2225 N N . THR A 1 289 ? -12.900 0.155 -0.792 1.00 92.56 289 THR A N 1
ATOM 2226 C CA . THR A 1 289 ? -12.557 -1.068 -1.525 1.00 92.56 289 THR A CA 1
ATOM 2227 C C . THR A 1 289 ? -11.045 -1.174 -1.735 1.00 92.56 289 THR A C 1
ATOM 2229 O O . THR A 1 289 ? -10.483 -2.230 -1.481 1.00 92.56 289 THR A O 1
ATOM 2232 N N . ALA A 1 290 ? -10.365 -0.086 -2.107 1.00 93.19 290 ALA A N 1
ATOM 2233 C CA . ALA A 1 290 ? -8.913 -0.064 -2.284 1.00 93.19 290 ALA A CA 1
ATOM 2234 C C . ALA A 1 290 ? -8.167 -0.441 -0.994 1.00 93.19 290 ALA A C 1
ATOM 2236 O O . ALA A 1 290 ? -7.296 -1.308 -1.016 1.00 93.19 290 ALA A O 1
ATOM 2237 N N . VAL A 1 291 ? -8.542 0.163 0.139 1.00 92.69 291 VAL A N 1
ATOM 2238 C CA . VAL A 1 291 ? -7.936 -0.133 1.447 1.00 92.69 291 VAL A CA 1
ATOM 2239 C C . VAL A 1 291 ? -8.224 -1.575 1.870 1.00 92.69 291 VAL A C 1
ATOM 2241 O O . VAL A 1 291 ? -7.322 -2.258 2.349 1.00 92.69 291 VAL A O 1
ATOM 2244 N N . LEU A 1 292 ? -9.448 -2.070 1.663 1.00 91.12 292 LEU A N 1
ATOM 2245 C CA . LEU A 1 292 ? -9.810 -3.455 1.971 1.00 91.12 292 LEU A CA 1
ATOM 2246 C C . LEU A 1 292 ? -9.004 -4.460 1.134 1.00 91.12 292 LEU A C 1
ATOM 2248 O O . LEU A 1 292 ? -8.520 -5.457 1.666 1.00 91.12 292 LEU A O 1
ATOM 2252 N N . GLU A 1 293 ? -8.838 -4.199 -0.161 1.00 90.44 293 GLU A N 1
ATOM 2253 C CA . GLU A 1 293 ? -8.038 -5.033 -1.063 1.00 90.44 293 GLU A CA 1
ATOM 2254 C C . GLU A 1 293 ? -6.557 -5.014 -0.687 1.00 90.44 293 GLU A C 1
ATOM 2256 O O . GLU A 1 293 ? -5.915 -6.064 -0.695 1.00 90.44 293 GLU A O 1
ATOM 2261 N N . TYR A 1 294 ? -6.025 -3.853 -0.296 1.00 91.44 294 TYR A N 1
ATOM 2262 C CA . TYR A 1 294 ? -4.659 -3.748 0.207 1.00 91.44 294 TYR A CA 1
ATOM 2263 C C . TYR A 1 294 ? -4.467 -4.541 1.504 1.00 91.44 294 TYR A C 1
ATOM 2265 O O . TYR A 1 294 ? -3.550 -5.354 1.589 1.00 91.44 294 TYR A O 1
ATOM 2273 N N . ILE A 1 295 ? -5.366 -4.381 2.484 1.00 89.12 295 ILE A N 1
ATOM 2274 C CA . ILE A 1 295 ? -5.356 -5.163 3.731 1.00 89.12 295 ILE A CA 1
ATOM 2275 C C . ILE A 1 295 ? -5.421 -6.657 3.418 1.00 89.12 295 ILE A C 1
ATOM 2277 O O . ILE A 1 295 ? -4.649 -7.430 3.970 1.00 89.12 295 ILE A O 1
ATOM 2281 N N . THR A 1 296 ? -6.290 -7.065 2.493 1.00 87.62 296 THR A N 1
ATOM 2282 C CA . THR A 1 296 ? -6.426 -8.469 2.085 1.00 87.62 296 THR A CA 1
ATOM 2283 C C . THR A 1 296 ? -5.157 -8.994 1.406 1.00 87.62 296 THR A C 1
ATOM 2285 O O . THR A 1 296 ? -4.790 -10.147 1.612 1.00 87.62 296 THR A O 1
ATOM 2288 N N . ALA A 1 297 ? -4.467 -8.173 0.609 1.00 86.69 297 ALA A N 1
ATOM 2289 C CA . ALA A 1 297 ? -3.192 -8.537 -0.010 1.00 86.69 297 ALA A CA 1
ATOM 2290 C C . ALA A 1 297 ? -2.046 -8.626 1.014 1.00 86.69 297 ALA A C 1
ATOM 2292 O O . ALA A 1 297 ? -1.208 -9.522 0.915 1.00 86.69 297 ALA A O 1
ATOM 2293 N N . ALA A 1 298 ? -2.040 -7.735 2.008 1.00 83.25 298 ALA A N 1
ATOM 2294 C CA . ALA A 1 298 ? -1.068 -7.718 3.099 1.00 83.25 298 ALA A CA 1
ATOM 2295 C C . ALA A 1 298 ? -1.309 -8.838 4.126 1.00 83.25 298 ALA A C 1
ATOM 2297 O O . ALA A 1 298 ? -0.375 -9.304 4.777 1.00 83.25 298 ALA A O 1
ATOM 2298 N N . HIS A 1 299 ? -2.558 -9.280 4.281 1.00 79.31 299 HIS A N 1
ATOM 2299 C CA . HIS A 1 299 ? -2.946 -10.335 5.206 1.00 79.31 299 HIS A CA 1
ATOM 2300 C C . HIS A 1 299 ? -2.560 -11.711 4.651 1.00 79.31 299 HIS A C 1
ATOM 2302 O O . HIS A 1 299 ? -3.361 -12.398 4.013 1.00 79.31 299 HIS A O 1
ATOM 2308 N N . LYS A 1 300 ? -1.315 -12.134 4.900 1.00 66.75 300 LYS A N 1
ATOM 2309 C CA . LYS A 1 300 ? -0.866 -13.500 4.606 1.00 66.75 300 LYS A CA 1
ATOM 2310 C C . LYS A 1 300 ? -0.786 -14.327 5.890 1.00 66.75 300 LYS A C 1
ATOM 2312 O O . LYS A 1 300 ? -0.162 -13.886 6.855 1.00 66.75 300 LYS A O 1
ATOM 2317 N N . PRO A 1 301 ? -1.356 -15.546 5.908 1.00 56.16 301 PRO A N 1
ATOM 2318 C CA . PRO A 1 301 ? -1.527 -16.345 7.125 1.00 56.16 301 PRO A CA 1
ATOM 2319 C C . PRO A 1 301 ? -0.216 -16.806 7.783 1.00 56.16 301 PRO A C 1
ATOM 2321 O O . PRO A 1 301 ? -0.257 -17.358 8.878 1.00 56.16 301 PRO A O 1
ATOM 2324 N N . THR A 1 302 ? 0.936 -16.616 7.136 1.00 49.03 302 THR A N 1
ATOM 2325 C CA . THR A 1 302 ? 2.202 -17.243 7.536 1.00 49.03 302 THR A CA 1
ATOM 2326 C C . THR A 1 302 ? 3.324 -16.282 7.927 1.00 49.03 302 THR A C 1
ATOM 2328 O O . THR A 1 302 ? 4.339 -16.779 8.400 1.00 49.03 302 THR A O 1
ATOM 2331 N N . SER A 1 303 ? 3.201 -14.955 7.758 1.00 54.50 303 SER A N 1
ATOM 2332 C CA . SER A 1 303 ? 4.369 -14.069 7.962 1.00 54.50 303 SER A CA 1
ATOM 2333 C C . SER A 1 303 ? 4.077 -12.644 8.440 1.00 54.50 303 SER A C 1
ATOM 2335 O O . SER A 1 303 ? 4.808 -12.147 9.293 1.00 54.50 303 SER A O 1
ATOM 2337 N N . ASN A 1 304 ? 3.024 -11.974 7.958 1.00 56.22 304 ASN A N 1
ATOM 2338 C CA . ASN A 1 304 ? 2.909 -10.523 8.150 1.00 56.22 304 ASN A CA 1
ATOM 2339 C C . ASN A 1 304 ? 1.713 -10.151 9.030 1.00 56.22 304 ASN A C 1
ATOM 2341 O O . ASN A 1 304 ? 0.554 -10.320 8.652 1.00 56.22 304 ASN A O 1
ATOM 2345 N N . VAL A 1 305 ? 2.005 -9.603 10.213 1.00 68.25 305 VAL A N 1
ATOM 2346 C CA . VAL A 1 305 ? 1.001 -8.927 11.041 1.00 68.25 305 VAL A CA 1
ATOM 2347 C C . VAL A 1 305 ? 0.672 -7.608 10.352 1.00 68.25 305 VAL A C 1
ATOM 2349 O O . VAL A 1 305 ? 1.482 -6.685 10.350 1.00 68.25 305 VAL A O 1
ATOM 2352 N N . THR A 1 306 ? -0.506 -7.528 9.736 1.00 78.75 306 THR A N 1
ATOM 2353 C CA . THR A 1 306 ? -1.028 -6.273 9.191 1.00 78.75 306 THR A CA 1
ATOM 2354 C C . THR A 1 306 ? -1.064 -5.220 10.290 1.00 78.75 306 THR A C 1
ATOM 2356 O O . THR A 1 306 ? -1.611 -5.448 11.373 1.00 78.75 306 THR A O 1
ATOM 2359 N N . SER A 1 307 ? -0.483 -4.061 10.011 1.00 82.44 307 SER A N 1
ATOM 2360 C CA . SER A 1 307 ? -0.333 -3.032 11.027 1.00 82.44 307 SER A CA 1
ATOM 2361 C C . SER A 1 307 ? -1.686 -2.433 11.462 1.00 82.44 307 SER A C 1
ATOM 2363 O O . SER A 1 307 ? -2.528 -2.141 10.607 1.00 82.44 307 SER A O 1
ATOM 2365 N N . PRO A 1 308 ? -1.905 -2.174 12.771 1.00 83.06 308 PRO A N 1
ATOM 2366 C CA . PRO A 1 308 ? -3.195 -1.715 13.301 1.00 83.06 308 PRO A CA 1
ATOM 2367 C C . PRO A 1 308 ? -3.764 -0.437 12.665 1.00 83.06 308 PRO A C 1
ATOM 2369 O O . PRO A 1 308 ? -4.982 -0.304 12.547 1.00 83.06 308 PRO A O 1
ATOM 2372 N N . TYR A 1 309 ? -2.898 0.473 12.208 1.00 86.31 309 TYR A N 1
ATOM 2373 C CA . TYR A 1 309 ? -3.297 1.748 11.604 1.00 86.31 309 TYR A CA 1
ATOM 2374 C C . TYR A 1 309 ? -4.068 1.586 10.282 1.00 86.31 309 TYR A C 1
ATOM 2376 O O . TYR A 1 309 ? -4.883 2.439 9.937 1.00 86.31 309 TYR A O 1
ATOM 2384 N N . LEU A 1 310 ? -3.876 0.479 9.552 1.00 88.88 310 LEU A N 1
ATOM 2385 C CA . LEU A 1 310 ? -4.629 0.203 8.322 1.00 88.88 310 LEU A CA 1
ATOM 2386 C C . LEU A 1 310 ? -6.096 -0.112 8.634 1.00 88.88 310 LEU A C 1
ATOM 2388 O O . LEU A 1 310 ? -7.001 0.349 7.935 1.00 88.88 310 LEU A O 1
ATOM 2392 N N . TYR A 1 311 ? -6.341 -0.847 9.721 1.00 89.06 311 TYR A N 1
ATOM 2393 C CA . TYR A 1 311 ? -7.693 -1.127 10.199 1.00 89.06 311 TYR A CA 1
ATOM 2394 C C . TYR A 1 311 ? -8.385 0.135 10.717 1.00 89.06 311 TYR A C 1
ATOM 2396 O O . TYR A 1 311 ? -9.577 0.327 10.473 1.00 89.06 311 TYR A O 1
ATOM 2404 N N . GLU A 1 312 ? -7.643 1.015 11.394 1.00 89.88 312 GLU A N 1
ATOM 2405 C CA . GLU A 1 312 ? -8.144 2.324 11.825 1.00 89.88 312 GLU A CA 1
ATOM 2406 C C . GLU A 1 312 ? -8.568 3.178 10.628 1.00 89.88 312 GLU A C 1
ATOM 2408 O O . GLU A 1 312 ? -9.673 3.722 10.627 1.00 89.88 312 GLU A O 1
ATOM 2413 N N . LEU A 1 313 ? -7.744 3.234 9.576 1.00 90.81 313 LEU A N 1
ATOM 2414 C CA . LEU A 1 313 ? -8.082 3.949 8.348 1.00 90.81 313 LEU A CA 1
ATOM 24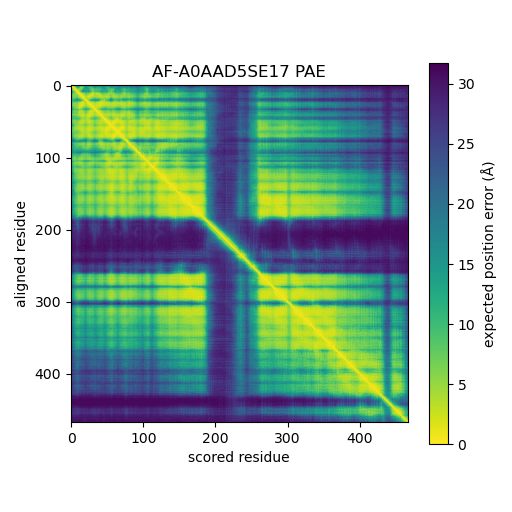15 C C . LEU A 1 313 ? -9.363 3.400 7.714 1.00 90.81 313 LEU A C 1
ATOM 2417 O O . LEU A 1 313 ? -10.293 4.169 7.463 1.00 90.81 313 LEU A O 1
ATOM 2421 N N . LEU A 1 314 ? -9.450 2.080 7.518 1.00 91.38 314 LEU A N 1
ATOM 2422 C CA . LEU A 1 314 ? -10.634 1.432 6.947 1.00 91.38 314 LEU A CA 1
ATOM 2423 C C . LEU A 1 314 ? -11.895 1.733 7.769 1.00 91.38 314 LEU A C 1
ATOM 2425 O O . LEU A 1 314 ? -12.935 2.100 7.218 1.00 91.38 314 LEU A O 1
ATOM 2429 N N . ALA A 1 315 ? -11.805 1.612 9.092 1.00 90.00 315 ALA A N 1
ATOM 2430 C CA . ALA A 1 315 ? -12.927 1.879 9.978 1.00 90.00 315 ALA A CA 1
ATOM 2431 C C . ALA A 1 315 ? -13.318 3.366 9.978 1.00 90.00 315 ALA A C 1
ATOM 2433 O O . ALA A 1 315 ? -14.510 3.677 9.955 1.00 90.00 315 ALA A O 1
ATOM 2434 N N . SER A 1 316 ? -12.353 4.288 9.921 1.00 90.75 316 SER A N 1
ATOM 2435 C CA . SER A 1 316 ? -12.628 5.724 9.801 1.00 90.75 316 SER A CA 1
ATOM 2436 C C . SER A 1 316 ? -13.376 6.055 8.502 1.00 90.75 316 SER A C 1
ATOM 2438 O O . SER A 1 316 ? -14.374 6.777 8.542 1.00 90.75 316 SER A O 1
ATOM 2440 N N . LEU A 1 317 ? -12.978 5.450 7.376 1.00 89.94 317 LEU A N 1
ATOM 2441 C CA . LEU A 1 317 ? -13.628 5.618 6.075 1.00 89.94 317 LEU A CA 1
ATOM 2442 C C . LEU A 1 317 ? -15.057 5.060 6.078 1.00 89.94 317 LEU A C 1
ATOM 2444 O O . LEU A 1 317 ? -15.983 5.722 5.608 1.00 89.94 317 LEU A O 1
ATOM 2448 N N . LEU A 1 318 ? -15.270 3.878 6.664 1.00 90.25 318 LEU A N 1
ATOM 2449 C CA . LEU A 1 318 ? -16.599 3.269 6.798 1.00 90.25 318 LEU A CA 1
ATOM 2450 C C . LEU A 1 318 ? -17.534 4.098 7.692 1.00 90.25 318 LEU A C 1
ATOM 2452 O O . LEU A 1 318 ? -18.714 4.254 7.368 1.00 90.25 318 LEU A O 1
ATOM 245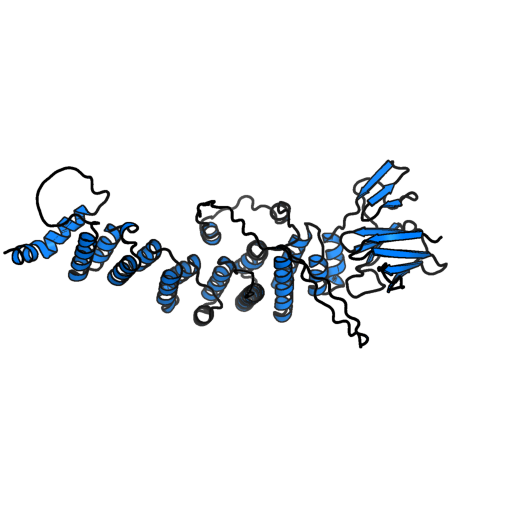6 N N . ILE A 1 319 ? -17.021 4.665 8.790 1.00 90.12 319 ILE A N 1
ATOM 2457 C CA . ILE A 1 319 ? -17.789 5.552 9.678 1.00 90.12 319 ILE A CA 1
ATOM 2458 C C . ILE A 1 319 ? -18.155 6.853 8.957 1.00 90.12 319 ILE A C 1
ATOM 2460 O O . ILE A 1 319 ? -19.294 7.307 9.077 1.00 90.12 319 ILE A O 1
ATOM 2464 N N . GLN A 1 320 ? -17.221 7.451 8.210 1.00 89.50 320 GLN A N 1
ATOM 2465 C CA . GLN A 1 320 ? -17.477 8.663 7.425 1.00 89.50 320 GLN A CA 1
ATOM 2466 C C . GLN A 1 320 ? -18.507 8.420 6.314 1.00 89.50 320 GLN A C 1
ATOM 2468 O O . GLN A 1 320 ? -19.379 9.256 6.099 1.00 89.50 320 GLN A O 1
ATOM 2473 N N . ALA A 1 321 ? -18.462 7.255 5.665 1.00 88.44 321 ALA A N 1
ATOM 2474 C CA . ALA A 1 321 ? -19.430 6.844 4.649 1.00 88.44 321 ALA A CA 1
ATOM 2475 C C . ALA A 1 321 ? -20.770 6.335 5.225 1.00 88.44 321 ALA A C 1
ATOM 2477 O O . ALA A 1 321 ? -21.621 5.879 4.465 1.00 88.44 321 ALA A O 1
ATOM 2478 N N . ALA A 1 322 ? -20.957 6.364 6.551 1.00 90.12 322 ALA A N 1
ATOM 2479 C CA . ALA A 1 322 ? -22.122 5.823 7.259 1.00 90.12 322 ALA A CA 1
ATOM 2480 C C . ALA A 1 322 ? -22.427 4.330 6.974 1.00 90.12 322 ALA A C 1
ATOM 2482 O O . ALA A 1 322 ? -23.554 3.864 7.146 1.00 90.12 322 ALA A O 1
ATOM 2483 N N . ARG A 1 323 ? -21.413 3.541 6.589 1.00 90.69 323 ARG A N 1
ATOM 2484 C CA . ARG A 1 323 ? -21.514 2.097 6.293 1.00 90.69 323 ARG A CA 1
ATOM 2485 C C . ARG A 1 323 ? -21.272 1.257 7.553 1.00 90.69 323 ARG A C 1
ATOM 2487 O O . ARG A 1 323 ? -20.375 0.421 7.618 1.00 90.69 323 ARG A O 1
ATOM 2494 N N . PHE A 1 324 ? -22.075 1.491 8.590 1.00 90.88 324 PHE A N 1
ATOM 2495 C CA . PHE A 1 324 ? -21.842 0.919 9.926 1.00 90.88 324 PHE A CA 1
ATOM 2496 C C . PHE A 1 324 ? -22.033 -0.603 10.001 1.00 90.88 324 PHE A C 1
ATOM 2498 O O . PHE A 1 324 ? -21.291 -1.286 10.706 1.00 90.88 324 PHE A O 1
ATOM 2505 N N . VAL A 1 325 ? -23.016 -1.138 9.270 1.00 89.88 325 VAL A N 1
ATOM 2506 C CA . VAL A 1 325 ? -23.318 -2.581 9.254 1.00 89.88 325 VAL A CA 1
ATOM 2507 C C . VAL A 1 325 ? -22.159 -3.372 8.655 1.00 89.88 325 VAL A C 1
ATOM 2509 O O . VAL A 1 325 ? -21.796 -4.426 9.163 1.00 89.88 325 VAL A O 1
ATOM 2512 N N . GLU A 1 326 ? -21.540 -2.839 7.610 1.00 89.81 326 GLU A N 1
ATOM 2513 C CA . GLU A 1 326 ? -20.393 -3.468 6.967 1.00 89.81 326 GLU A CA 1
ATOM 2514 C C . GLU A 1 326 ? -19.151 -3.452 7.855 1.00 89.81 326 GLU A C 1
ATOM 2516 O O . GLU A 1 326 ? -18.474 -4.469 7.963 1.00 89.81 326 GLU A O 1
ATOM 2521 N N . LEU A 1 327 ? -18.887 -2.343 8.555 1.00 89.50 327 LEU A N 1
ATOM 2522 C CA . LEU A 1 327 ? -17.824 -2.304 9.561 1.00 89.50 327 LEU A CA 1
ATOM 2523 C C . LEU A 1 327 ? -18.034 -3.395 10.618 1.00 89.50 327 LEU A C 1
ATOM 2525 O O . LEU A 1 327 ? -17.113 -4.148 10.927 1.00 89.50 327 LEU A O 1
ATOM 2529 N N . GLN A 1 328 ? -19.263 -3.533 11.118 1.00 87.88 328 GLN A N 1
ATOM 2530 C CA . GLN A 1 328 ? -19.602 -4.591 12.063 1.00 87.88 328 GLN A CA 1
ATOM 2531 C C . GLN A 1 328 ? -19.368 -5.995 11.475 1.00 87.88 328 GLN A C 1
ATOM 2533 O O . GLN A 1 328 ? -18.823 -6.847 12.173 1.00 87.88 328 GLN A O 1
ATOM 2538 N N . GLN A 1 329 ? -19.743 -6.243 10.218 1.00 89.25 329 GLN A N 1
ATOM 2539 C CA . GLN A 1 329 ? -19.525 -7.536 9.558 1.00 89.25 329 GLN A CA 1
ATOM 2540 C C . GLN A 1 329 ? -18.035 -7.852 9.383 1.00 89.25 329 GLN A C 1
ATOM 2542 O O . GLN A 1 329 ? -17.610 -8.958 9.710 1.00 89.25 329 GLN A O 1
ATOM 2547 N N . HIS A 1 330 ? -17.224 -6.891 8.932 1.00 87.12 330 HIS A N 1
ATOM 2548 C CA . HIS A 1 330 ? -15.776 -7.078 8.766 1.00 87.12 330 HIS A CA 1
ATOM 2549 C C . HIS A 1 330 ? -15.073 -7.389 10.091 1.00 87.12 330 HIS A C 1
ATOM 2551 O O . HIS A 1 330 ? -14.164 -8.215 10.126 1.00 87.12 330 HIS A O 1
ATOM 2557 N N . MET A 1 331 ? -15.525 -6.785 11.192 1.00 86.75 331 MET A N 1
ATOM 2558 C CA . MET A 1 331 ? -15.030 -7.101 12.535 1.00 86.75 331 MET A CA 1
ATOM 2559 C C . MET A 1 331 ? -15.472 -8.494 13.006 1.00 86.75 331 MET A C 1
ATOM 2561 O O . MET A 1 331 ? -14.669 -9.250 13.539 1.00 86.75 331 MET A O 1
ATOM 2565 N N . GLN A 1 332 ? -16.744 -8.858 12.806 1.00 86.19 332 GLN A N 1
ATOM 2566 C CA . GLN A 1 332 ? -17.275 -10.168 13.211 1.00 86.19 332 GLN A CA 1
ATOM 2567 C C . GLN A 1 332 ? -16.634 -11.326 12.439 1.00 86.19 332 GLN A C 1
ATOM 2569 O O . GLN A 1 332 ? -16.400 -12.388 13.010 1.00 86.19 332 GLN A O 1
ATOM 2574 N N . ASN A 1 333 ? -16.322 -11.107 11.162 1.00 83.25 333 ASN A N 1
ATOM 2575 C CA . ASN A 1 333 ? -15.682 -12.092 10.295 1.00 83.25 333 ASN A CA 1
ATOM 2576 C C . ASN A 1 333 ? -14.154 -12.158 10.479 1.00 83.25 333 ASN A C 1
ATOM 2578 O O . ASN A 1 333 ? -13.500 -12.935 9.790 1.00 83.25 333 ASN A O 1
ATOM 2582 N N . GLY A 1 334 ? -13.576 -11.343 11.370 1.00 80.50 334 GLY A N 1
ATOM 2583 C CA . GLY A 1 334 ? -12.137 -11.329 11.647 1.00 80.50 334 GLY A CA 1
ATOM 2584 C C . GLY A 1 334 ? -11.272 -10.721 10.538 1.00 80.50 334 GLY A C 1
ATOM 2585 O O . GLY A 1 334 ? -10.055 -10.877 10.573 1.00 80.50 334 GLY A O 1
ATOM 2586 N N . VAL A 1 335 ? -11.875 -10.024 9.568 1.00 82.56 335 VAL A N 1
ATOM 2587 C CA . VAL A 1 335 ? -11.141 -9.276 8.530 1.00 82.56 335 VAL A CA 1
ATOM 2588 C C . VAL A 1 335 ? -10.424 -8.084 9.158 1.00 82.56 335 VAL A C 1
ATOM 2590 O O . VAL A 1 335 ? -9.278 -7.796 8.831 1.00 82.56 335 VAL A O 1
ATOM 2593 N N . ILE A 1 336 ? -11.104 -7.399 10.080 1.00 84.12 336 ILE A N 1
ATOM 2594 C CA . ILE A 1 336 ? -10.516 -6.348 10.904 1.00 84.12 336 ILE A CA 1
ATOM 2595 C C . ILE A 1 336 ? -10.083 -6.969 12.226 1.00 84.12 336 ILE A C 1
ATOM 2597 O O . ILE A 1 336 ? -10.919 -7.483 12.971 1.00 84.12 336 ILE A O 1
ATOM 2601 N N . GLN A 1 337 ? -8.785 -6.903 12.518 1.00 82.94 337 GLN A N 1
ATOM 2602 C CA . GLN A 1 337 ? -8.258 -7.387 13.787 1.00 82.94 337 GLN A CA 1
ATOM 2603 C C . GLN A 1 337 ? -8.518 -6.390 14.912 1.00 82.94 337 GLN A C 1
ATOM 2605 O O . GLN A 1 337 ? -8.579 -5.174 14.712 1.00 82.94 337 GLN A O 1
ATOM 2610 N N . ASP A 1 338 ? -8.662 -6.934 16.114 1.00 83.75 338 ASP A N 1
ATOM 2611 C CA . ASP A 1 338 ? -8.862 -6.139 17.309 1.00 83.75 338 ASP A CA 1
ATOM 2612 C C . ASP A 1 338 ? -7.624 -5.281 17.598 1.00 83.75 338 ASP A C 1
ATOM 2614 O O . ASP A 1 338 ? -6.491 -5.767 17.639 1.00 83.75 338 ASP A O 1
ATOM 2618 N N . SER A 1 339 ? -7.840 -3.989 17.828 1.00 85.81 339 SER A N 1
ATOM 2619 C CA . SER A 1 339 ? -6.776 -3.082 18.237 1.00 85.81 339 SER A CA 1
ATOM 2620 C C . SER A 1 339 ? -7.280 -2.081 19.264 1.00 85.81 339 SER A C 1
ATOM 2622 O O . SER A 1 339 ? -8.452 -1.692 19.280 1.00 85.81 339 SER A O 1
ATOM 2624 N N . LEU A 1 340 ? -6.377 -1.658 20.148 1.00 85.19 340 LEU A N 1
ATOM 2625 C CA . LEU A 1 340 ? -6.704 -0.690 21.186 1.00 85.19 340 LEU A CA 1
ATOM 2626 C C . LEU A 1 340 ? -7.207 0.650 20.607 1.00 85.19 340 LEU A C 1
ATOM 2628 O O . LEU A 1 340 ? -8.243 1.137 21.073 1.00 85.19 340 LEU A O 1
ATOM 2632 N N . PRO A 1 341 ? -6.550 1.251 19.594 1.00 85.81 341 PRO A N 1
ATOM 2633 C CA . PRO A 1 341 ? -7.025 2.511 19.031 1.00 85.81 341 PRO A CA 1
ATOM 2634 C C . PRO A 1 341 ? -8.371 2.359 18.308 1.00 85.81 341 PRO A C 1
ATOM 2636 O O . PRO A 1 341 ? -9.240 3.221 18.449 1.00 85.81 341 PRO A O 1
ATOM 2639 N N . LEU A 1 342 ? -8.597 1.237 17.613 1.00 86.94 342 LEU A N 1
ATOM 2640 C CA . LEU A 1 342 ? -9.873 0.942 16.959 1.00 86.94 342 LEU A CA 1
ATOM 2641 C C . LEU A 1 342 ? -11.012 0.840 17.978 1.00 86.94 342 LEU A C 1
ATOM 2643 O O . LEU A 1 342 ? -12.068 1.443 17.787 1.00 86.94 342 LEU A O 1
ATOM 2647 N N . ALA A 1 343 ? -10.787 0.143 19.092 1.00 87.38 343 ALA A N 1
ATOM 2648 C CA . ALA A 1 343 ? -11.774 0.015 20.154 1.00 87.38 343 ALA A CA 1
ATOM 2649 C C . ALA A 1 343 ? -12.167 1.388 20.727 1.00 87.38 343 ALA A C 1
ATOM 2651 O O . ALA A 1 343 ? -13.355 1.696 20.861 1.00 87.38 343 ALA A O 1
ATOM 2652 N N . LYS A 1 344 ? -11.180 2.260 20.980 1.00 85.81 344 LYS A N 1
ATOM 2653 C CA . LYS A 1 344 ? -11.416 3.649 21.413 1.00 85.81 344 LYS A CA 1
ATOM 2654 C C . LYS A 1 344 ? -12.177 4.459 20.360 1.00 85.81 344 LYS A C 1
ATOM 2656 O O . LYS A 1 344 ? -13.107 5.184 20.710 1.00 85.81 344 LYS A O 1
ATOM 2661 N N . MET A 1 345 ? -11.843 4.307 19.079 1.00 87.31 345 MET A N 1
ATOM 2662 C CA . MET A 1 345 ? -12.528 4.999 17.985 1.00 87.31 345 MET A CA 1
ATOM 2663 C C . MET A 1 345 ? -14.006 4.598 17.868 1.00 87.31 345 MET A C 1
ATOM 2665 O O . MET A 1 345 ? -14.863 5.460 17.656 1.00 87.31 345 MET A O 1
ATOM 2669 N N . LEU A 1 346 ? -14.328 3.313 18.044 1.00 88.75 346 LEU A N 1
ATOM 2670 C CA . LEU A 1 346 ? -15.711 2.824 18.058 1.00 88.75 346 LEU A CA 1
ATOM 2671 C C . LEU A 1 346 ? -16.499 3.421 19.226 1.00 88.75 346 LEU A C 1
ATOM 2673 O O . LEU A 1 346 ? -17.611 3.914 19.038 1.00 88.75 346 LEU A O 1
ATOM 2677 N N . LEU A 1 347 ? -15.898 3.434 20.417 1.00 86.25 347 LEU A N 1
ATOM 2678 C CA . LEU A 1 347 ? -16.498 4.018 21.614 1.00 86.25 347 LEU A CA 1
ATOM 2679 C C . LEU A 1 347 ? -16.720 5.528 21.486 1.00 86.25 347 LEU A C 1
ATOM 2681 O O . LEU A 1 347 ? -17.752 6.024 21.927 1.00 86.25 347 LEU A O 1
ATOM 2685 N N . ALA A 1 348 ? -15.811 6.257 20.836 1.00 87.81 348 ALA A N 1
ATOM 2686 C CA . ALA A 1 348 ? -15.989 7.682 20.555 1.00 87.81 348 ALA A CA 1
ATOM 2687 C C . ALA A 1 348 ? -17.149 7.956 19.576 1.00 87.81 348 ALA A C 1
ATOM 2689 O O . ALA A 1 348 ? -17.769 9.016 19.620 1.00 87.81 348 ALA A O 1
ATOM 2690 N N . ASN A 1 349 ? -17.472 6.996 18.703 1.00 85.88 349 ASN A N 1
ATOM 2691 C CA . ASN A 1 349 ? -18.556 7.101 17.725 1.00 85.88 349 ASN A CA 1
ATOM 2692 C C . ASN A 1 349 ? -19.846 6.376 18.166 1.00 85.88 349 ASN A C 1
ATOM 2694 O O . ASN A 1 349 ? -20.731 6.151 17.337 1.00 85.88 349 ASN A O 1
ATOM 2698 N N . GLU A 1 350 ? -20.006 6.057 19.457 1.00 86.75 350 GLU A N 1
ATOM 2699 C CA . GLU A 1 350 ? -21.164 5.310 19.984 1.00 86.75 350 GLU A CA 1
ATOM 2700 C C . GLU A 1 350 ? -22.523 5.980 19.704 1.00 86.75 350 GLU A C 1
ATOM 2702 O O . GLU A 1 350 ? -23.533 5.296 19.532 1.00 86.75 350 GLU A O 1
ATOM 2707 N N . ASN A 1 351 ? -22.539 7.310 19.571 1.00 86.12 351 ASN A N 1
ATOM 2708 C CA . ASN A 1 351 ? -23.742 8.085 19.258 1.00 86.12 351 ASN A CA 1
ATOM 2709 C C . ASN A 1 351 ? -24.240 7.883 17.818 1.00 86.12 351 ASN A C 1
ATOM 2711 O O . ASN A 1 351 ? -25.427 8.057 17.555 1.00 86.12 351 ASN A O 1
ATOM 2715 N N . LYS A 1 352 ? -23.355 7.514 16.881 1.00 88.00 352 LYS A N 1
ATOM 2716 C CA . LYS A 1 352 ? -23.714 7.322 15.464 1.00 88.00 352 LYS A CA 1
ATOM 2717 C C . LYS A 1 352 ? -24.360 5.962 15.218 1.00 88.00 352 LYS A C 1
ATOM 2719 O O . LYS A 1 352 ? -25.290 5.853 14.426 1.00 88.00 352 LYS A O 1
ATOM 2724 N N . TYR A 1 353 ? -23.878 4.928 15.903 1.00 88.88 353 TYR A N 1
ATOM 2725 C CA . TYR A 1 353 ? -24.378 3.567 15.756 1.00 88.88 353 TYR A CA 1
ATOM 2726 C C . TYR A 1 353 ? -24.282 2.829 17.093 1.00 88.88 353 TYR A C 1
ATOM 2728 O O . TYR A 1 353 ? -23.199 2.469 17.552 1.00 88.88 353 TYR A O 1
ATOM 2736 N N . LYS A 1 354 ? -25.441 2.586 17.720 1.00 85.94 354 LYS A N 1
ATOM 2737 C CA . LYS A 1 354 ? -25.543 2.012 19.075 1.00 85.94 354 LYS A CA 1
ATOM 2738 C C . LYS A 1 354 ? -24.724 0.719 19.278 1.00 85.94 354 LYS A C 1
ATOM 2740 O O . LYS A 1 354 ? -24.146 0.570 20.358 1.00 85.94 354 LYS A O 1
ATOM 2745 N N . PRO A 1 355 ? -24.623 -0.207 18.299 1.00 88.81 355 PRO A N 1
ATOM 2746 C CA . PRO A 1 355 ? -23.799 -1.410 18.448 1.00 88.81 355 PRO A CA 1
ATOM 2747 C C . PRO A 1 355 ? -22.294 -1.156 18.607 1.00 88.81 355 PRO A C 1
ATOM 2749 O O . PRO A 1 355 ? -21.618 -2.006 19.184 1.00 88.81 355 PRO A O 1
ATOM 2752 N N . PHE A 1 356 ? -21.761 0.006 18.201 1.00 87.81 356 PHE A N 1
ATOM 2753 C CA . PHE A 1 356 ? -20.345 0.338 18.422 1.00 87.81 356 PHE A CA 1
ATOM 2754 C C . PHE A 1 356 ? -1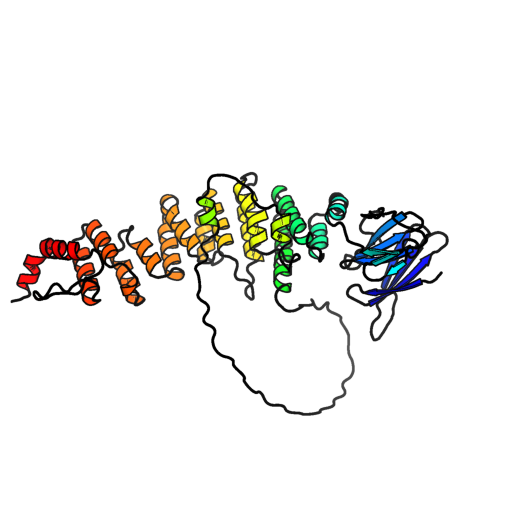9.962 0.365 19.893 1.00 87.81 356 PHE A C 1
ATOM 2756 O O . PHE A 1 356 ? -18.844 -0.012 20.231 1.00 87.81 356 PHE A O 1
ATOM 2763 N N . ARG A 1 357 ? -20.895 0.715 20.783 1.00 85.88 357 ARG A N 1
ATOM 2764 C CA . ARG A 1 357 ? -20.650 0.651 22.225 1.00 85.88 357 ARG A CA 1
ATOM 2765 C C . ARG A 1 357 ? -20.331 -0.771 22.679 1.00 85.88 357 ARG A C 1
ATOM 2767 O O . ARG A 1 357 ? -19.392 -0.984 23.435 1.00 85.88 357 ARG A O 1
ATOM 2774 N N . VAL A 1 358 ? -21.125 -1.743 22.232 1.00 87.19 358 VAL A N 1
ATOM 2775 C CA . VAL A 1 358 ? -20.940 -3.148 22.618 1.00 87.19 358 VAL A CA 1
ATOM 2776 C C . VAL A 1 358 ? -19.670 -3.694 21.975 1.00 87.19 358 VAL A C 1
ATOM 2778 O O . VAL A 1 358 ? -18.832 -4.252 22.671 1.00 87.19 358 VAL A O 1
ATOM 2781 N N . LEU A 1 359 ? -19.491 -3.463 20.674 1.00 86.50 359 LEU A N 1
ATOM 2782 C CA . LEU A 1 359 ? -18.326 -3.943 19.931 1.00 86.50 359 LEU A CA 1
ATOM 2783 C C . LEU A 1 359 ? -17.011 -3.357 20.460 1.00 86.50 359 LEU A C 1
ATOM 2785 O O . LEU A 1 359 ? -16.052 -4.098 20.641 1.00 86.50 359 LEU A O 1
ATOM 2789 N N . GLY A 1 360 ? -16.977 -2.054 20.749 1.00 85.69 360 GLY A N 1
ATOM 2790 C CA . GLY A 1 360 ? -15.802 -1.384 21.301 1.00 85.69 360 GLY A CA 1
ATOM 2791 C C . GLY A 1 360 ? -15.433 -1.904 22.691 1.00 85.69 360 GLY A C 1
ATOM 2792 O O . GLY A 1 360 ? -14.263 -2.165 22.946 1.00 85.69 360 GLY A O 1
ATOM 2793 N N . LEU A 1 361 ? -16.416 -2.133 23.572 1.00 84.06 361 LEU A N 1
ATOM 2794 C CA . LEU A 1 361 ? -16.162 -2.720 24.895 1.00 84.06 361 LEU A CA 1
ATOM 2795 C C . LEU A 1 361 ? -15.664 -4.166 24.802 1.00 84.06 361 LEU A C 1
ATOM 2797 O O . LEU A 1 361 ? -14.722 -4.531 25.499 1.00 84.06 361 LEU A O 1
ATOM 2801 N N . GLU A 1 362 ? -16.270 -4.986 23.945 1.00 85.25 362 GLU A N 1
ATOM 2802 C CA . GLU A 1 362 ? -15.834 -6.371 23.744 1.00 85.25 362 GLU A CA 1
ATOM 2803 C C . GLU A 1 362 ? -14.424 -6.440 23.141 1.00 85.25 362 GLU A C 1
ATOM 2805 O O . GLU A 1 362 ? -13.617 -7.262 23.565 1.00 85.25 362 GLU A O 1
ATOM 2810 N N . MET A 1 363 ? -14.089 -5.539 22.217 1.00 86.44 363 MET A N 1
ATOM 2811 C CA . MET A 1 363 ? -12.739 -5.422 21.663 1.00 86.44 363 MET A CA 1
ATOM 2812 C C . MET A 1 363 ? -11.719 -4.967 22.720 1.00 86.44 363 MET A C 1
ATOM 2814 O O . MET A 1 363 ? -10.631 -5.535 22.801 1.00 86.44 363 MET A O 1
ATOM 2818 N N . LEU A 1 364 ? -12.070 -4.001 23.582 1.00 84.38 364 LEU A N 1
ATOM 2819 C CA . LEU A 1 364 ? -11.211 -3.589 24.700 1.00 84.38 364 LEU A CA 1
ATOM 2820 C C . LEU A 1 364 ? -10.920 -4.754 25.646 1.00 84.38 364 LEU A C 1
ATOM 2822 O O . LEU A 1 364 ? -9.769 -4.961 26.011 1.00 84.38 364 LEU A O 1
ATOM 2826 N N . LYS A 1 365 ? -11.929 -5.555 26.002 1.00 82.50 365 LYS A N 1
ATOM 2827 C CA . LYS A 1 365 ? -11.723 -6.731 26.863 1.00 82.50 365 LYS A CA 1
ATOM 2828 C C . LYS A 1 365 ? -10.760 -7.757 26.255 1.00 82.50 365 LYS A C 1
ATOM 2830 O O . LYS A 1 365 ? -10.109 -8.483 26.992 1.00 82.50 365 LYS A O 1
ATOM 2835 N N . ARG A 1 366 ? -10.669 -7.840 24.924 1.00 82.81 366 ARG A N 1
ATOM 2836 C CA . ARG A 1 366 ? -9.768 -8.783 24.242 1.00 82.81 366 ARG A CA 1
ATOM 2837 C C . ARG A 1 366 ? -8.343 -8.252 24.075 1.00 82.81 366 ARG A C 1
ATOM 2839 O O . ARG A 1 366 ? -7.414 -9.054 24.092 1.00 82.81 366 ARG A O 1
ATOM 2846 N N . CYS A 1 367 ? -8.159 -6.937 23.921 1.00 79.81 367 CYS A N 1
ATOM 2847 C CA . CYS A 1 367 ? -6.867 -6.368 23.505 1.00 79.81 367 CYS A CA 1
ATOM 2848 C C . CYS A 1 367 ? -6.260 -5.302 24.420 1.00 79.81 367 CYS A C 1
ATOM 2850 O O . CYS A 1 367 ? -5.093 -4.959 24.232 1.00 79.81 367 CYS A O 1
ATOM 2852 N N . ALA A 1 368 ? -7.010 -4.752 25.374 1.00 78.56 368 ALA A N 1
ATOM 2853 C CA . ALA A 1 368 ? -6.535 -3.669 26.226 1.00 78.56 368 ALA A CA 1
ATOM 2854 C C . ALA A 1 368 ? -6.008 -4.180 27.580 1.00 78.56 368 ALA A C 1
ATOM 2856 O O . ALA A 1 368 ? -6.512 -5.174 28.110 1.00 78.56 368 ALA A O 1
ATOM 2857 N N . PRO A 1 369 ? -5.026 -3.483 28.183 1.00 76.19 369 PRO A N 1
ATOM 2858 C CA . PRO A 1 369 ? -4.687 -3.694 29.585 1.00 76.19 369 PRO A CA 1
ATOM 2859 C C . PRO A 1 369 ? -5.890 -3.360 30.480 1.00 76.19 369 PRO A C 1
ATOM 2861 O O . PRO A 1 369 ? -6.717 -2.511 30.145 1.00 76.19 369 PRO A O 1
ATOM 2864 N N . VAL A 1 370 ? -5.978 -4.027 31.634 1.00 77.44 370 VAL A N 1
ATOM 2865 C CA . VAL A 1 370 ? -7.156 -3.982 32.523 1.00 77.44 370 VAL A CA 1
ATOM 2866 C C . VAL A 1 370 ? -7.529 -2.555 32.941 1.00 77.44 370 VAL A C 1
ATOM 2868 O O . VAL A 1 370 ? -8.713 -2.236 32.998 1.00 77.44 370 VAL A O 1
ATOM 2871 N N . GLU A 1 371 ? -6.539 -1.688 33.162 1.00 79.56 371 GLU A N 1
ATOM 2872 C CA . GLU A 1 371 ? -6.727 -0.274 33.518 1.00 79.56 371 GLU A CA 1
ATOM 2873 C C . GLU A 1 371 ? -7.582 0.475 32.486 1.00 79.56 371 GLU A C 1
ATOM 2875 O O . GLU A 1 371 ? -8.603 1.067 32.831 1.00 79.56 371 GLU A O 1
ATOM 2880 N N . GLU A 1 372 ? -7.244 0.363 31.200 1.00 77.56 372 GLU A N 1
ATOM 2881 C CA . GLU A 1 372 ? -7.969 1.063 30.138 1.00 77.56 372 GLU A CA 1
ATOM 2882 C C . GLU A 1 372 ? -9.383 0.505 29.911 1.00 77.56 372 GLU A C 1
ATOM 2884 O O . GLU A 1 372 ? -10.291 1.237 29.508 1.00 77.56 372 GLU A O 1
ATOM 2889 N N . VAL A 1 373 ? -9.595 -0.789 30.185 1.00 79.44 373 VAL A N 1
ATOM 2890 C CA . VAL A 1 373 ? -10.937 -1.393 30.164 1.00 79.44 373 VAL A CA 1
ATOM 2891 C C . VAL A 1 373 ? -11.798 -0.792 31.273 1.00 79.44 373 VAL A C 1
ATOM 2893 O O . VAL A 1 373 ? -12.957 -0.446 31.035 1.00 79.44 373 VAL A O 1
ATOM 2896 N N . VAL A 1 374 ? -11.239 -0.635 32.475 1.00 79.56 374 VAL A N 1
ATOM 2897 C CA . VAL A 1 374 ? -11.947 -0.037 33.611 1.00 79.56 374 VAL A CA 1
ATOM 2898 C C . VAL A 1 374 ? -12.268 1.431 33.341 1.00 79.56 374 VAL A C 1
ATOM 2900 O O . VAL A 1 374 ? -13.422 1.831 33.510 1.00 79.56 374 VAL A O 1
ATOM 2903 N N . ASP A 1 375 ? -11.310 2.203 32.832 1.00 81.88 375 ASP A N 1
ATOM 2904 C CA . ASP A 1 375 ? -11.517 3.610 32.471 1.00 81.88 375 ASP A CA 1
ATOM 2905 C C . ASP A 1 375 ? -12.610 3.787 31.407 1.00 81.88 375 ASP A C 1
ATOM 2907 O O . ASP A 1 375 ? -13.332 4.784 31.401 1.00 81.88 375 ASP A O 1
ATOM 2911 N N . ALA A 1 376 ? -12.804 2.798 30.528 1.00 79.44 376 ALA A N 1
ATOM 2912 C CA . ALA A 1 376 ? -13.909 2.795 29.576 1.00 79.44 376 ALA A CA 1
ATOM 2913 C C . ALA A 1 376 ? -15.257 2.362 30.192 1.00 79.44 376 ALA A C 1
ATOM 2915 O O . ALA A 1 376 ? -16.312 2.790 29.708 1.00 79.44 376 ALA A O 1
ATOM 2916 N N . LEU A 1 377 ? -15.265 1.516 31.225 1.00 80.75 377 LEU A N 1
ATOM 2917 C CA . LEU A 1 377 ? -16.485 0.985 31.851 1.00 80.75 377 LEU A CA 1
ATOM 2918 C C . LEU A 1 377 ? -17.087 1.927 32.905 1.00 80.75 377 LEU A C 1
ATOM 2920 O O . LEU A 1 377 ? -18.316 2.038 32.981 1.00 80.75 377 LEU A O 1
ATOM 2924 N N . LEU A 1 378 ? -16.255 2.613 33.696 1.00 83.31 378 LEU A N 1
ATOM 2925 C CA . LEU A 1 378 ? -16.704 3.446 34.820 1.00 83.31 378 LEU A CA 1
ATOM 2926 C C . LEU A 1 378 ? -17.585 4.637 34.399 1.00 83.31 378 LEU A C 1
ATOM 2928 O O . LEU A 1 378 ? -18.680 4.762 34.952 1.00 83.31 378 LEU A O 1
ATOM 2932 N N . PRO A 1 379 ? -17.232 5.449 33.377 1.00 81.62 379 PRO A N 1
ATOM 2933 C CA . PRO A 1 379 ? -18.083 6.555 32.923 1.00 81.62 379 PRO A CA 1
ATOM 2934 C C . PRO A 1 379 ? -19.438 6.095 32.370 1.00 81.62 379 PRO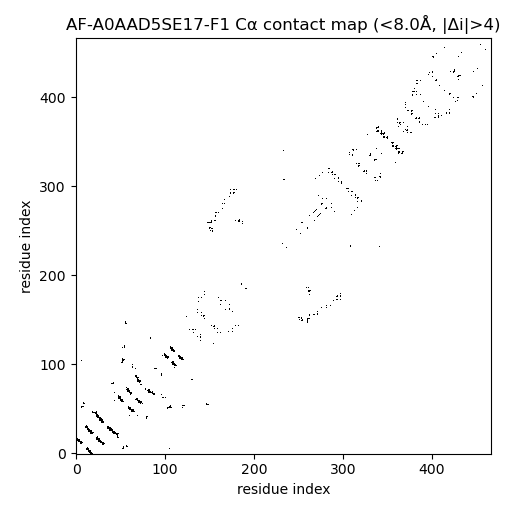 A C 1
ATOM 2936 O O . PRO A 1 379 ? -20.369 6.884 32.247 1.00 81.62 379 PRO A O 1
ATOM 2939 N N . ARG A 1 380 ? -19.558 4.807 32.023 1.00 76.56 380 ARG A N 1
ATOM 2940 C CA . ARG A 1 380 ? -20.766 4.199 31.451 1.00 76.56 380 ARG A CA 1
ATOM 2941 C C . ARG A 1 380 ? -21.672 3.557 32.509 1.00 76.56 380 ARG A C 1
ATOM 2943 O O . ARG A 1 380 ? -22.626 2.874 32.142 1.00 76.56 380 ARG A O 1
ATOM 2950 N N . GLY A 1 381 ? -21.370 3.737 33.799 1.00 77.06 381 GLY A N 1
ATOM 2951 C CA . GLY A 1 381 ? -22.164 3.220 34.921 1.00 77.06 381 GLY A CA 1
ATOM 2952 C C . GLY A 1 381 ? -22.046 1.708 35.144 1.00 77.06 381 GLY A C 1
ATOM 2953 O O . GLY A 1 381 ? -22.788 1.136 35.938 1.00 77.06 381 GLY A O 1
ATOM 2954 N N . LYS A 1 382 ? -21.112 1.028 34.467 1.00 80.94 382 LYS A N 1
ATOM 2955 C CA . LYS A 1 382 ? -20.920 -0.430 34.544 1.00 80.94 382 LYS A CA 1
ATOM 2956 C C . LYS A 1 382 ? -19.942 -0.824 35.658 1.00 80.94 382 LYS A C 1
ATOM 2958 O O . LYS A 1 382 ? -19.004 -1.586 35.435 1.00 80.94 382 LYS A O 1
ATOM 2963 N N . VAL A 1 383 ? -20.167 -0.311 36.867 1.00 81.75 383 VAL A N 1
ATOM 2964 C CA . VAL A 1 383 ? -19.235 -0.446 38.005 1.00 81.75 383 VAL A CA 1
ATOM 2965 C C . VAL A 1 383 ? -19.038 -1.909 38.425 1.00 81.75 383 VAL A C 1
ATOM 2967 O O . VAL A 1 383 ? -17.903 -2.346 38.592 1.00 81.75 383 VAL A O 1
ATOM 2970 N N . LEU A 1 384 ? -20.111 -2.708 38.509 1.00 80.12 384 LEU A N 1
ATOM 2971 C CA . LEU A 1 384 ? -20.007 -4.138 38.854 1.00 80.12 384 LEU A CA 1
ATOM 2972 C C . LEU A 1 384 ? -19.266 -4.953 37.793 1.00 80.12 384 LEU A C 1
ATOM 2974 O O . LEU A 1 384 ? -18.516 -5.865 38.127 1.00 80.12 384 LEU A O 1
ATOM 2978 N N . GLU A 1 385 ? -19.492 -4.650 36.513 1.00 80.31 385 GLU A N 1
ATOM 2979 C CA . GLU A 1 385 ? -18.801 -5.329 35.414 1.00 80.31 385 GLU A CA 1
ATOM 2980 C C . GLU A 1 385 ? -17.304 -5.015 35.465 1.00 80.31 385 GLU A C 1
ATOM 2982 O O . GLU A 1 385 ? -16.491 -5.928 35.350 1.00 80.31 385 GLU A O 1
ATOM 2987 N N . ALA A 1 386 ? -16.952 -3.754 35.733 1.00 81.31 386 ALA A N 1
ATOM 2988 C CA . ALA A 1 386 ? -15.573 -3.327 35.926 1.00 81.31 386 ALA A CA 1
ATOM 2989 C C . ALA A 1 386 ? -14.919 -4.015 37.137 1.00 81.31 386 ALA A C 1
ATOM 2991 O O . ALA A 1 386 ? -13.842 -4.580 36.989 1.00 81.31 386 ALA A O 1
ATOM 2992 N N . LEU A 1 387 ? -15.581 -4.060 38.301 1.00 78.94 387 LEU A N 1
ATOM 2993 C CA . LEU A 1 387 ? -15.058 -4.741 39.497 1.00 78.94 387 LEU A CA 1
ATOM 2994 C C . LEU A 1 387 ? -14.824 -6.232 39.247 1.00 78.94 387 LEU A C 1
ATOM 2996 O O . LEU A 1 387 ? -13.745 -6.748 39.528 1.00 78.94 387 LEU A O 1
ATOM 3000 N N . ARG A 1 388 ? -15.811 -6.928 38.669 1.00 81.56 388 ARG A N 1
ATOM 3001 C CA . ARG A 1 388 ? -15.689 -8.357 38.337 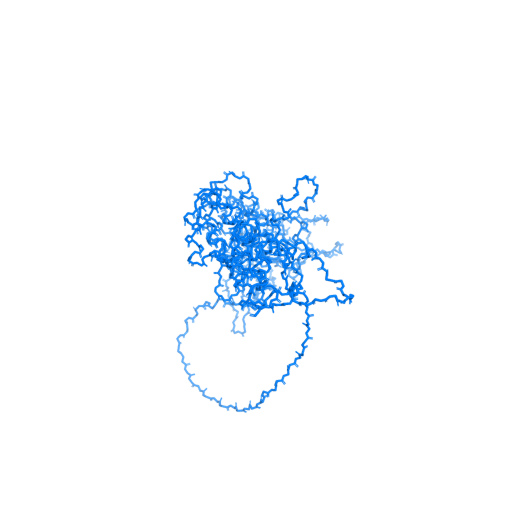1.00 81.56 388 ARG A CA 1
ATOM 3002 C C . ARG A 1 388 ? -14.550 -8.606 37.355 1.00 81.56 388 ARG A C 1
ATOM 3004 O O . ARG A 1 388 ? -13.807 -9.571 37.520 1.00 81.56 388 ARG A O 1
ATOM 3011 N N . TYR A 1 389 ? -14.406 -7.739 36.356 1.00 79.81 389 TYR A N 1
ATOM 3012 C CA . TYR A 1 389 ? -13.344 -7.843 35.366 1.00 79.81 389 TYR A CA 1
ATOM 3013 C C . TYR A 1 389 ? -11.960 -7.671 36.007 1.00 79.81 389 TYR A C 1
ATOM 3015 O O . TYR A 1 389 ? -11.091 -8.522 35.809 1.00 79.81 389 TYR A O 1
ATOM 3023 N N . THR A 1 390 ? -11.774 -6.657 36.855 1.00 81.50 390 THR A N 1
ATOM 3024 C CA . THR A 1 390 ? -10.502 -6.403 37.549 1.00 81.50 390 THR A CA 1
ATOM 3025 C C . THR A 1 390 ? -10.143 -7.503 38.548 1.00 81.50 390 THR A C 1
ATOM 3027 O O . THR A 1 390 ? -8.983 -7.918 38.604 1.00 81.50 390 THR A O 1
ATOM 3030 N N . LEU A 1 391 ? -11.132 -8.026 39.282 1.00 79.50 391 LEU A N 1
ATOM 3031 C CA . LEU A 1 391 ? -10.960 -9.170 40.182 1.00 79.50 391 LEU A CA 1
ATOM 3032 C C . LEU A 1 391 ? -10.545 -10.429 39.417 1.00 79.50 391 LEU A C 1
ATOM 3034 O O . LEU A 1 391 ? -9.590 -11.092 39.804 1.00 79.50 391 LEU A O 1
ATOM 3038 N N . SER A 1 392 ? -11.208 -10.733 38.296 1.00 82.69 392 SER A N 1
ATOM 3039 C CA . SER A 1 392 ? -10.891 -11.924 37.490 1.00 82.69 392 SER A CA 1
ATOM 3040 C C . SER A 1 392 ? -9.474 -11.916 36.898 1.00 82.69 392 SER A C 1
ATOM 3042 O O . SER A 1 392 ? -8.915 -12.981 36.654 1.00 82.69 392 SER A O 1
ATOM 3044 N N . HIS A 1 393 ? -8.873 -10.734 36.721 1.00 76.56 393 HIS A N 1
ATOM 3045 C CA . HIS A 1 393 ? -7.512 -10.561 36.204 1.00 76.56 393 HIS A CA 1
ATOM 3046 C C . HIS A 1 393 ? -6.474 -10.242 37.299 1.00 76.56 393 HIS A C 1
ATOM 3048 O O . HIS A 1 393 ? -5.331 -9.934 36.972 1.00 76.56 393 HIS A O 1
ATOM 3054 N N . ASN A 1 394 ? -6.844 -10.303 38.590 1.00 74.75 394 ASN A N 1
ATOM 3055 C CA . ASN A 1 394 ? -5.981 -9.983 39.741 1.00 74.75 394 ASN A CA 1
ATOM 3056 C C . ASN A 1 394 ? -5.280 -8.607 39.662 1.00 74.75 394 ASN A C 1
ATOM 3058 O O . ASN A 1 394 ? -4.201 -8.414 40.221 1.00 74.75 394 ASN A O 1
ATOM 3062 N N . ALA A 1 395 ? -5.889 -7.629 38.986 1.00 74.94 395 ALA A N 1
ATOM 3063 C CA . ALA A 1 395 ? -5.271 -6.331 38.695 1.00 74.94 395 ALA A CA 1
ATOM 3064 C C . ALA A 1 395 ? -5.771 -5.195 39.607 1.00 74.94 395 ALA A C 1
ATOM 3066 O O . ALA A 1 395 ? -5.580 -4.022 39.301 1.00 74.94 395 ALA A O 1
ATOM 3067 N N . MET A 1 396 ? -6.403 -5.519 40.742 1.00 69.19 396 MET A N 1
ATOM 3068 C CA . MET A 1 396 ? -7.019 -4.528 41.643 1.00 69.19 396 MET A CA 1
ATOM 3069 C C . MET A 1 396 ? -6.022 -3.486 42.172 1.00 69.19 396 MET A C 1
ATOM 3071 O O . MET A 1 396 ? -6.405 -2.350 42.416 1.00 69.19 396 MET A O 1
ATOM 3075 N N . ARG A 1 397 ? -4.736 -3.840 42.297 1.00 66.69 397 ARG A N 1
ATOM 3076 C CA . ARG A 1 397 ? -3.671 -2.921 42.744 1.00 66.69 397 ARG A CA 1
ATOM 3077 C C . ARG A 1 397 ? -3.215 -1.921 41.681 1.00 66.69 397 ARG A C 1
ATOM 3079 O O . ARG A 1 397 ? -2.563 -0.943 42.025 1.00 66.69 397 ARG A O 1
ATOM 3086 N N . ASN A 1 398 ? -3.544 -2.170 40.417 1.00 71.06 398 ASN A N 1
ATOM 3087 C CA . ASN A 1 398 ? -3.141 -1.320 39.301 1.00 71.06 398 ASN A CA 1
ATOM 3088 C C . ASN A 1 398 ? -4.173 -0.224 39.006 1.00 71.06 398 ASN A C 1
ATOM 3090 O O . ASN A 1 398 ? -3.893 0.699 38.251 1.00 71.06 398 ASN A O 1
ATOM 3094 N N . VAL A 1 399 ? -5.367 -0.316 39.596 1.00 73.50 399 VAL A N 1
ATOM 3095 C CA . VAL A 1 399 ? -6.473 0.602 39.328 1.00 73.50 399 VAL A CA 1
ATOM 3096 C C . VAL A 1 399 ? -6.754 1.467 40.553 1.00 73.50 399 VAL A C 1
ATOM 3098 O O . VAL A 1 399 ? -6.666 1.016 41.694 1.00 73.50 399 VAL A O 1
ATOM 3101 N N . LEU A 1 400 ? -7.115 2.730 40.325 1.00 76.38 400 LEU A N 1
ATOM 3102 C CA . LEU A 1 400 ? -7.443 3.670 41.393 1.00 76.38 400 LEU A CA 1
ATOM 3103 C C . LEU A 1 400 ? -8.773 3.292 42.063 1.00 76.38 400 LEU A C 1
ATOM 3105 O O . LEU A 1 400 ? -9.837 3.413 41.468 1.00 76.38 400 LEU A O 1
ATOM 3109 N N . ALA A 1 401 ? -8.738 2.906 43.339 1.00 76.81 401 ALA A N 1
ATOM 3110 C CA . ALA A 1 401 ? -9.945 2.592 44.116 1.00 76.81 401 ALA A CA 1
ATOM 3111 C C . ALA A 1 401 ? -10.949 3.764 44.176 1.00 76.81 401 ALA A C 1
ATOM 3113 O O . ALA A 1 401 ? -12.161 3.561 44.246 1.00 76.81 401 ALA A O 1
ATOM 3114 N N . THR A 1 402 ? -10.456 5.003 44.101 1.00 81.19 402 THR A N 1
ATOM 3115 C CA . THR A 1 402 ? -11.285 6.213 44.119 1.00 81.19 402 THR A CA 1
ATOM 3116 C C . THR A 1 402 ? -12.164 6.353 42.879 1.00 81.19 402 THR A C 1
ATOM 3118 O O . THR A 1 402 ? -13.279 6.847 43.010 1.00 81.19 402 THR A O 1
ATOM 3121 N N . SER A 1 403 ? -11.732 5.886 41.701 1.00 81.69 403 SER A N 1
ATOM 3122 C CA . SER A 1 403 ? -12.532 5.999 40.471 1.00 81.69 403 SER A CA 1
ATOM 3123 C C . SER A 1 403 ? -13.760 5.083 40.502 1.00 81.69 403 SER A C 1
ATOM 3125 O O . SER A 1 403 ? -14.839 5.479 40.060 1.00 81.69 403 SER A O 1
ATOM 3127 N N . PHE A 1 404 ? -13.632 3.894 41.099 1.00 81.12 404 PHE A N 1
ATOM 3128 C CA . PHE A 1 404 ? -14.757 2.993 41.355 1.00 81.12 404 PHE A CA 1
ATOM 3129 C C . PHE A 1 404 ? -15.768 3.599 42.329 1.00 81.12 404 PHE A C 1
ATOM 3131 O O . PHE A 1 404 ? -16.971 3.539 42.077 1.00 81.12 404 PHE A O 1
ATOM 3138 N N . LEU A 1 405 ? -15.289 4.199 43.422 1.00 80.62 405 LEU A N 1
ATOM 3139 C CA . LEU A 1 405 ? -16.145 4.823 44.434 1.00 80.62 405 LEU A CA 1
ATOM 3140 C C . LEU A 1 405 ? -16.833 6.089 43.910 1.00 80.62 405 LEU A C 1
ATOM 3142 O O . LEU A 1 405 ? -18.011 6.287 44.195 1.00 80.62 405 LEU A O 1
ATOM 3146 N N . ASP A 1 406 ? -16.146 6.899 43.099 1.00 83.44 406 ASP A N 1
ATOM 3147 C CA . ASP A 1 406 ? -16.744 8.037 42.391 1.00 83.44 406 ASP A CA 1
ATOM 3148 C C . ASP A 1 406 ? -17.855 7.590 41.442 1.00 83.44 406 ASP A C 1
ATOM 3150 O O . ASP A 1 406 ? -18.956 8.138 41.476 1.00 83.44 406 ASP A O 1
ATOM 3154 N N . ALA A 1 407 ? -17.599 6.566 40.624 1.00 81.44 407 ALA A N 1
ATOM 3155 C CA . ALA A 1 407 ? -18.589 6.050 39.685 1.00 81.44 407 ALA A CA 1
ATOM 3156 C C . ALA A 1 407 ? -19.788 5.406 40.402 1.00 81.44 407 ALA A C 1
ATOM 3158 O O . ALA A 1 407 ? -20.934 5.601 39.993 1.00 81.44 407 ALA A O 1
ATOM 3159 N N . ALA A 1 408 ? -19.544 4.673 41.494 1.00 82.06 408 ALA A N 1
ATOM 3160 C CA . ALA A 1 408 ? -20.602 4.086 42.310 1.00 82.06 408 ALA A CA 1
ATOM 3161 C C . ALA A 1 408 ? -21.437 5.167 43.008 1.00 82.06 408 ALA A C 1
ATOM 3163 O O . ALA A 1 408 ? -22.662 5.088 43.004 1.00 82.06 408 ALA A O 1
ATOM 3164 N N . TYR A 1 409 ? -20.800 6.210 43.539 1.00 82.00 409 TYR A N 1
ATOM 3165 C CA . TYR A 1 409 ? -21.495 7.334 44.161 1.00 82.00 409 TYR A CA 1
ATOM 3166 C C . TYR A 1 409 ? -22.329 8.122 43.140 1.00 82.00 409 TYR A C 1
ATOM 3168 O O . TYR A 1 409 ? -23.501 8.407 43.383 1.00 82.00 409 TYR A O 1
ATOM 3176 N N . ALA A 1 410 ? -21.767 8.400 41.960 1.00 81.62 410 ALA A N 1
ATOM 3177 C CA . ALA A 1 410 ? -22.455 9.097 40.874 1.00 81.62 410 ALA A CA 1
ATOM 3178 C C . ALA A 1 410 ? -23.678 8.333 40.334 1.00 81.62 410 ALA A C 1
ATOM 3180 O O . ALA A 1 410 ? -24.598 8.952 39.805 1.00 81.62 410 ALA A O 1
ATOM 3181 N N . SER A 1 411 ? -23.714 7.004 40.479 1.00 79.31 411 SER A N 1
ATOM 3182 C CA . SER A 1 411 ? -24.867 6.191 40.075 1.00 79.31 411 SER A CA 1
ATOM 3183 C C . SER A 1 411 ? -26.119 6.430 40.931 1.00 79.31 411 SER A C 1
ATOM 3185 O O . SER A 1 411 ? -27.224 6.112 40.495 1.00 79.31 411 SER A O 1
ATOM 3187 N N . GLY A 1 412 ? -25.956 6.954 42.153 1.00 74.25 412 GLY A N 1
ATOM 3188 C CA . GLY A 1 412 ? -27.030 7.088 43.139 1.00 74.25 412 GLY A CA 1
ATOM 3189 C C . GLY A 1 412 ? -27.544 5.756 43.706 1.00 74.25 412 GLY A C 1
ATOM 3190 O O . GLY A 1 412 ? -28.399 5.768 44.595 1.00 74.25 412 GLY A O 1
ATOM 3191 N N . ASP A 1 413 ? -27.030 4.611 43.237 1.00 83.00 413 ASP A N 1
ATOM 3192 C CA . ASP A 1 413 ? -27.366 3.299 43.778 1.00 83.00 413 ASP A CA 1
ATOM 3193 C C . ASP A 1 413 ? -26.560 3.039 45.052 1.00 83.00 413 ASP A C 1
ATOM 3195 O O . ASP A 1 413 ? -25.381 2.679 45.085 1.00 83.00 413 ASP A O 1
ATOM 3199 N N . LYS A 1 414 ? -27.298 3.232 46.127 1.00 80.12 414 LYS A N 1
ATOM 3200 C CA . LYS A 1 414 ? -26.953 2.983 47.506 1.00 80.12 414 LYS A CA 1
ATOM 3201 C C . LYS A 1 414 ? -26.294 1.596 47.711 1.00 80.12 414 LYS A C 1
ATOM 3203 O O . LYS A 1 414 ? -25.211 1.511 48.293 1.00 80.12 414 LYS A O 1
ATOM 3208 N N . MET A 1 415 ? -26.899 0.520 47.209 1.00 80.31 415 MET A N 1
ATOM 3209 C CA . MET A 1 415 ? -26.370 -0.842 47.381 1.00 80.31 415 MET A CA 1
ATOM 3210 C C . MET A 1 415 ? -25.124 -1.084 46.530 1.00 80.31 415 MET A C 1
ATOM 3212 O O . MET A 1 415 ? -24.203 -1.785 46.952 1.00 80.31 415 MET A O 1
ATOM 3216 N N . LEU A 1 416 ? -25.067 -0.480 45.341 1.00 81.38 416 LEU A N 1
ATOM 3217 C CA . LEU A 1 416 ? -23.898 -0.551 44.470 1.00 81.38 416 LEU A CA 1
ATOM 3218 C C . LEU A 1 416 ? -22.665 0.083 45.124 1.00 81.38 416 LEU A C 1
ATOM 3220 O O . LEU A 1 416 ? -21.579 -0.498 45.071 1.00 81.38 416 LEU A O 1
ATOM 3224 N N . PHE A 1 417 ? -22.833 1.238 45.770 1.00 82.44 417 PHE A N 1
ATOM 3225 C CA . PHE A 1 417 ? -21.765 1.893 46.524 1.00 82.44 417 PHE A CA 1
ATOM 3226 C C . PHE A 1 417 ? -21.280 1.032 47.693 1.00 82.44 417 PHE A C 1
ATOM 3228 O O . PHE A 1 417 ? -20.076 0.808 47.815 1.00 82.44 417 PHE A O 1
ATOM 3235 N N . PHE A 1 418 ? -22.199 0.486 48.496 1.00 80.44 418 PHE A N 1
ATOM 3236 C CA . PHE A 1 418 ? -21.862 -0.399 49.615 1.00 80.44 418 PHE A CA 1
ATOM 3237 C C . PHE A 1 418 ? -21.057 -1.627 49.161 1.00 80.44 418 PHE A C 1
ATOM 3239 O O . PHE A 1 418 ? -19.972 -1.886 49.681 1.00 80.44 418 PHE A O 1
ATOM 3246 N N . ASN A 1 419 ? -21.541 -2.339 48.138 1.00 83.31 419 ASN A N 1
ATOM 3247 C CA . ASN A 1 419 ? -20.880 -3.537 47.613 1.00 83.31 419 ASN A CA 1
ATOM 3248 C C . ASN A 1 419 ? -19.501 -3.222 47.015 1.00 83.31 419 ASN A C 1
ATOM 3250 O O . ASN A 1 419 ? -18.554 -3.988 47.187 1.00 83.31 419 ASN A O 1
ATOM 3254 N N . THR A 1 420 ? -19.373 -2.080 46.333 1.00 82.06 420 THR A N 1
ATOM 3255 C CA . THR A 1 420 ? -18.094 -1.611 45.779 1.00 82.06 420 THR A CA 1
ATOM 3256 C C . THR A 1 420 ? -17.102 -1.275 46.892 1.00 82.06 420 THR A C 1
ATOM 3258 O O . THR A 1 420 ? -15.941 -1.668 46.814 1.00 82.06 420 THR A O 1
ATOM 3261 N N . PHE A 1 421 ? -17.556 -0.593 47.947 1.00 80.06 421 PHE A N 1
ATOM 3262 C CA . PHE A 1 421 ? -16.728 -0.227 49.094 1.00 80.06 421 PHE A CA 1
ATOM 3263 C C . PHE A 1 421 ? -16.224 -1.460 49.851 1.00 80.06 421 PHE A C 1
ATOM 3265 O O . PHE A 1 421 ? -15.020 -1.582 50.061 1.00 80.06 421 PHE A O 1
ATOM 3272 N N . ARG A 1 422 ? -17.114 -2.408 50.178 1.00 80.06 422 ARG A N 1
ATOM 3273 C CA . ARG A 1 422 ? -16.748 -3.673 50.841 1.00 80.06 422 ARG A CA 1
ATOM 3274 C C . ARG A 1 422 ? -15.768 -4.497 50.013 1.00 80.06 422 ARG A C 1
ATOM 3276 O O . ARG A 1 422 ? -14.757 -4.955 50.530 1.00 80.06 422 ARG A O 1
ATOM 3283 N N . CYS A 1 423 ? -16.001 -4.598 48.706 1.00 79.56 423 CYS A N 1
ATOM 3284 C CA . CYS A 1 423 ? -15.078 -5.281 47.806 1.00 79.56 423 CYS A CA 1
ATOM 3285 C C . CYS A 1 423 ? -13.675 -4.644 47.800 1.00 79.56 423 CYS A C 1
ATOM 3287 O O . CYS A 1 423 ? -12.680 -5.357 47.705 1.00 79.56 423 CYS A O 1
ATOM 3289 N N . LEU A 1 424 ? -13.567 -3.315 47.883 1.00 80.19 424 LEU A N 1
ATOM 3290 C CA . LEU A 1 424 ? -12.276 -2.616 47.928 1.00 80.19 424 LEU A CA 1
ATOM 3291 C C . LEU A 1 424 ? -11.602 -2.707 49.307 1.00 80.19 424 LEU A C 1
ATOM 3293 O O . LEU A 1 424 ? -10.372 -2.753 49.383 1.00 80.19 424 LEU A O 1
ATOM 3297 N N . GLU A 1 425 ? -12.394 -2.761 50.377 1.00 79.50 425 GLU A N 1
ATOM 3298 C CA . GLU A 1 425 ? -11.947 -3.000 51.754 1.00 79.50 425 GLU A CA 1
ATOM 3299 C C . GLU A 1 425 ? -11.330 -4.399 51.904 1.00 79.50 425 GLU A C 1
ATOM 3301 O O . GLU A 1 425 ? -10.210 -4.526 52.394 1.00 79.50 425 GLU A O 1
ATOM 3306 N N . GLU A 1 426 ? -11.995 -5.440 51.392 1.00 78.81 426 GLU A N 1
ATOM 3307 C CA . GLU A 1 426 ? -11.495 -6.826 51.399 1.00 78.81 426 GLU A CA 1
ATOM 3308 C C . GLU A 1 426 ? -10.165 -6.989 50.646 1.00 78.81 426 GLU A C 1
ATOM 3310 O O . GLU A 1 426 ? -9.340 -7.833 50.993 1.00 78.81 426 GLU A O 1
ATOM 3315 N N . GLN A 1 427 ? -9.929 -6.165 49.622 1.00 74.00 427 GLN A N 1
ATOM 3316 C CA . GLN A 1 427 ? -8.679 -6.152 48.852 1.00 74.00 427 GLN A CA 1
ATOM 3317 C C . GLN A 1 427 ? -7.585 -5.270 49.487 1.00 74.00 427 GLN A C 1
ATOM 3319 O O . GLN A 1 427 ? -6.486 -5.162 48.936 1.00 74.00 427 GLN A O 1
ATOM 3324 N N . GLY A 1 428 ? -7.863 -4.637 50.635 1.00 70.88 428 GLY A N 1
ATOM 3325 C CA . GLY A 1 428 ? -6.929 -3.781 51.371 1.00 70.88 428 GLY A CA 1
ATOM 3326 C C . GLY A 1 428 ? -6.644 -2.430 50.706 1.00 70.88 428 GLY A C 1
ATOM 3327 O O . GLY A 1 428 ? -5.619 -1.814 50.991 1.00 70.88 428 GLY A O 1
ATOM 3328 N N . LEU A 1 429 ? -7.512 -1.978 49.794 1.00 70.19 429 LEU A N 1
ATOM 3329 C CA . LEU A 1 429 ? -7.346 -0.721 49.047 1.00 70.19 429 LEU A CA 1
ATOM 3330 C C . LEU A 1 429 ? -8.027 0.476 49.721 1.00 70.19 429 LEU A C 1
ATOM 3332 O O . LEU A 1 429 ? -7.766 1.625 49.365 1.00 70.19 429 LEU A O 1
ATOM 3336 N N . VAL A 1 430 ? -8.898 0.211 50.692 1.00 68.69 430 VAL A N 1
ATOM 3337 C CA . VAL A 1 430 ? -9.599 1.205 51.507 1.00 68.69 430 VAL A CA 1
ATOM 3338 C C . VAL A 1 430 ? -9.420 0.803 52.975 1.00 68.69 430 VAL A C 1
ATOM 3340 O O . VAL A 1 430 ? -9.469 -0.393 53.267 1.00 68.69 430 VAL A O 1
ATOM 3343 N N . PRO A 1 431 ? -9.167 1.753 53.897 1.00 64.00 431 PRO A N 1
ATOM 3344 C CA . PRO A 1 431 ? -8.993 1.424 55.306 1.00 64.00 431 PRO A CA 1
ATOM 3345 C C . PRO A 1 431 ? -10.240 0.736 55.859 1.00 64.00 431 PRO A C 1
ATOM 3347 O O . PRO A 1 431 ? -11.351 1.234 55.656 1.00 64.00 431 PRO A O 1
ATOM 3350 N N . SER A 1 432 ? -10.033 -0.385 56.558 1.00 56.25 432 SER A N 1
ATOM 3351 C CA . SER A 1 432 ? -11.117 -1.138 57.175 1.00 56.25 432 SER A CA 1
ATOM 3352 C C . SER A 1 432 ? -11.901 -0.257 58.139 1.00 56.25 432 SER A C 1
ATOM 3354 O O . SER A 1 432 ? -11.328 0.469 58.951 1.00 56.25 432 SER A O 1
ATOM 3356 N N . GLY A 1 433 ? -13.224 -0.293 58.016 1.00 53.84 433 GLY A N 1
ATOM 3357 C CA . GLY A 1 433 ? -14.146 0.501 58.819 1.00 53.84 433 GLY A CA 1
ATOM 3358 C C . GLY A 1 433 ? -14.201 0.080 60.285 1.00 53.84 433 GLY A C 1
ATOM 3359 O O . GLY A 1 433 ? -14.882 0.752 61.058 1.00 53.84 433 GLY A O 1
ATOM 3360 N N . ASP A 1 434 ? -13.487 -0.984 60.660 1.00 48.00 434 ASP A N 1
ATOM 3361 C CA . ASP A 1 434 ? -13.498 -1.540 62.000 1.00 48.00 434 ASP A CA 1
ATOM 3362 C C . ASP A 1 434 ? -12.158 -1.337 62.725 1.00 48.00 434 ASP A C 1
ATOM 3364 O O . ASP A 1 434 ? -11.088 -1.685 62.228 1.00 48.00 434 ASP A O 1
ATOM 3368 N N . HIS A 1 435 ? -12.279 -0.765 63.923 1.00 38.69 435 HIS A N 1
ATOM 3369 C CA . HIS A 1 435 ? -11.255 -0.510 64.942 1.00 38.69 435 HIS A CA 1
ATOM 3370 C C . HIS A 1 435 ? -10.300 0.685 64.755 1.00 38.69 435 HIS A C 1
ATOM 3372 O O . HIS A 1 435 ? -9.265 0.618 64.107 1.00 38.69 435 HIS A O 1
ATOM 3378 N N . GLY A 1 436 ? -10.617 1.747 65.511 1.00 36.19 436 GLY A N 1
ATOM 3379 C CA . GLY A 1 436 ? -9.724 2.262 66.557 1.00 36.19 436 GLY A CA 1
ATOM 3380 C C . GLY A 1 436 ? -8.488 3.055 66.124 1.00 36.19 436 GLY A C 1
ATOM 3381 O O . GLY A 1 436 ? -7.635 2.591 65.382 1.00 36.19 436 GLY A O 1
ATOM 3382 N N . HIS A 1 437 ? -8.364 4.263 66.680 1.00 41.91 437 HIS A N 1
ATOM 3383 C CA . HIS A 1 437 ? -7.140 5.063 66.726 1.00 41.91 437 HIS A CA 1
ATOM 3384 C C . HIS A 1 437 ? -5.855 4.218 66.756 1.00 41.91 437 HIS A C 1
ATOM 3386 O O . HIS A 1 437 ? -5.684 3.466 67.700 1.00 41.91 437 HIS A O 1
ATOM 3392 N N . HIS A 1 438 ? -4.947 4.391 65.786 1.00 30.77 438 HIS A N 1
ATOM 3393 C CA . HIS A 1 438 ? -3.512 4.632 66.007 1.00 30.77 438 HIS A CA 1
ATOM 3394 C C . HIS A 1 438 ? -2.771 4.907 64.680 1.00 30.77 438 HIS A C 1
ATOM 3396 O O . HIS A 1 438 ? -2.656 4.069 63.798 1.00 30.77 438 HIS A O 1
ATOM 3402 N N . THR A 1 439 ? -2.302 6.152 64.575 1.00 35.81 439 THR A N 1
ATOM 3403 C CA . THR A 1 439 ? -1.033 6.635 63.998 1.00 35.81 439 THR A CA 1
ATOM 3404 C C . THR A 1 439 ? -0.396 5.921 62.793 1.00 35.81 439 THR A C 1
ATOM 3406 O O . THR A 1 439 ? 0.170 4.842 62.917 1.00 35.81 439 THR A O 1
ATOM 3409 N N . GLY A 1 440 ? -0.245 6.687 61.706 1.00 34.84 440 GLY A N 1
ATOM 3410 C CA . GLY A 1 440 ? 1.041 6.753 61.006 1.00 34.84 440 GLY A CA 1
ATOM 3411 C C . GLY A 1 440 ? 1.281 5.746 59.885 1.00 34.84 440 GLY A C 1
ATOM 3412 O O . GLY A 1 440 ? 2.301 5.072 59.880 1.00 34.84 440 GLY A O 1
ATOM 3413 N N . SER A 1 441 ? 0.422 5.719 58.872 1.00 32.50 441 SER A N 1
ATOM 3414 C CA . SER A 1 441 ? 0.890 5.471 57.507 1.00 32.50 441 SER A CA 1
ATOM 3415 C C . SER A 1 441 ? -0.044 6.203 56.565 1.00 32.50 441 SER A C 1
ATOM 3417 O O . SER A 1 441 ? -1.247 5.948 56.551 1.00 32.50 441 SER A O 1
ATOM 3419 N N . ALA A 1 442 ? 0.488 7.202 55.869 1.00 35.03 442 ALA A N 1
ATOM 3420 C CA . ALA A 1 442 ? -0.261 7.987 54.909 1.00 35.03 442 ALA A CA 1
ATOM 3421 C C . ALA A 1 442 ? -0.827 7.043 53.842 1.00 35.03 442 ALA A C 1
ATOM 3423 O O . ALA A 1 442 ? -0.108 6.603 52.947 1.00 35.03 442 ALA A O 1
ATOM 3424 N N . ALA A 1 443 ? -2.120 6.731 53.948 1.00 36.62 443 ALA A N 1
ATOM 3425 C CA . ALA A 1 443 ? -2.876 6.188 52.838 1.00 36.62 443 ALA A CA 1
ATOM 3426 C C . ALA A 1 443 ? -2.789 7.225 51.716 1.00 36.62 443 ALA A C 1
ATOM 3428 O O . ALA A 1 443 ? -3.375 8.307 51.785 1.00 36.62 443 ALA A O 1
ATOM 3429 N N . SER A 1 444 ? -1.949 6.925 50.733 1.00 40.66 444 SER A N 1
ATOM 3430 C CA . SER A 1 444 ? -1.784 7.736 49.541 1.00 40.66 444 SER A CA 1
ATOM 3431 C C . SER A 1 444 ? -3.133 7.830 48.825 1.00 40.66 444 SER A C 1
ATOM 3433 O O . SER A 1 444 ? -3.634 6.839 48.306 1.00 40.66 444 SER A O 1
ATOM 3435 N N . GLY A 1 445 ? -3.718 9.030 48.818 1.00 46.34 445 GLY A N 1
ATOM 3436 C CA . GLY A 1 445 ? -4.747 9.437 47.861 1.00 46.34 445 GLY A CA 1
ATOM 3437 C C . GLY A 1 445 ? -6.207 9.215 48.276 1.00 46.34 445 GLY A C 1
ATOM 3438 O O . GLY A 1 445 ? -6.709 8.102 48.278 1.00 46.34 445 GLY A O 1
ATOM 3439 N N . GLY A 1 446 ? -6.928 10.315 48.529 1.00 54.09 446 GLY A N 1
ATOM 3440 C CA . GLY A 1 446 ? -8.351 10.522 48.188 1.00 54.09 446 GLY A CA 1
ATOM 3441 C C . GLY A 1 446 ? -9.459 9.651 48.813 1.00 54.09 446 GLY A C 1
ATOM 3442 O O . GLY A 1 446 ? -10.604 10.094 48.819 1.00 54.09 446 GLY A O 1
ATOM 3443 N N . ALA A 1 447 ? -9.182 8.463 49.356 1.00 55.41 447 ALA A N 1
ATOM 3444 C CA . ALA A 1 447 ? -10.206 7.491 49.758 1.00 55.41 447 ALA A CA 1
ATOM 3445 C C . ALA A 1 447 ? -10.945 7.850 51.066 1.00 55.41 447 ALA A C 1
ATOM 3447 O O . ALA A 1 447 ? -12.078 7.420 51.279 1.00 55.41 447 ALA A O 1
ATOM 3448 N N . GLY A 1 448 ? -10.346 8.690 51.921 1.00 60.19 448 GLY A N 1
ATOM 3449 C CA . GLY A 1 448 ? -10.910 9.071 53.224 1.00 60.19 448 GLY A CA 1
ATOM 3450 C C . GLY A 1 448 ? -12.282 9.754 53.147 1.00 60.19 448 GLY A C 1
ATOM 3451 O O . GLY A 1 448 ? -13.105 9.559 54.038 1.00 60.19 448 GLY A O 1
ATOM 3452 N N . ARG A 1 449 ? -12.579 10.475 52.053 1.00 69.38 449 ARG A N 1
ATOM 3453 C CA . ARG A 1 449 ? -13.895 11.112 51.847 1.00 69.38 449 ARG A CA 1
ATOM 3454 C C . ARG A 1 449 ? -15.033 10.094 51.746 1.00 69.38 449 ARG A C 1
ATOM 3456 O O . ARG A 1 449 ? -16.132 10.356 52.220 1.00 69.38 449 ARG A O 1
ATOM 3463 N N . TYR A 1 450 ? -14.770 8.918 51.177 1.00 68.56 450 TYR A N 1
ATOM 3464 C CA . TYR A 1 450 ? -15.799 7.896 50.977 1.00 68.56 450 TYR A CA 1
ATOM 3465 C C . TYR A 1 450 ? -16.083 7.082 52.226 1.00 68.56 450 TYR A C 1
ATOM 3467 O O . TYR A 1 450 ? -17.173 6.541 52.341 1.00 68.56 450 TYR A O 1
ATOM 3475 N N . VAL A 1 451 ? -15.145 7.025 53.173 1.00 67.50 451 VAL A N 1
ATOM 3476 C CA . VAL A 1 451 ? -15.370 6.395 54.481 1.00 67.50 451 VAL A CA 1
ATOM 3477 C C . VAL A 1 451 ? -16.423 7.181 55.269 1.00 67.50 451 VAL A C 1
ATOM 3479 O O . VAL A 1 451 ? -17.312 6.590 55.879 1.00 67.50 451 VAL A O 1
ATOM 3482 N N . SER A 1 452 ? -16.378 8.517 55.207 1.00 67.31 452 SER A N 1
ATOM 3483 C CA . SER A 1 452 ? -17.404 9.387 55.796 1.00 67.31 452 SER A CA 1
ATOM 3484 C C . SER A 1 452 ? -18.765 9.202 55.122 1.00 67.31 452 SER A C 1
ATOM 3486 O O . SER A 1 452 ? -19.762 9.022 55.811 1.00 67.31 452 SER A O 1
ATOM 3488 N N . VAL A 1 453 ? -18.788 9.165 53.787 1.00 69.25 453 VAL A N 1
ATOM 3489 C CA . VAL A 1 453 ? -20.003 8.942 52.982 1.00 69.25 453 VAL A CA 1
ATOM 3490 C C . VAL A 1 453 ? -20.608 7.552 53.234 1.00 69.25 453 VAL A C 1
ATOM 3492 O O . VAL A 1 453 ? -21.823 7.405 53.339 1.00 69.25 453 VAL A O 1
ATOM 3495 N N . TYR A 1 454 ? -19.770 6.527 53.393 1.00 69.62 454 TYR A N 1
ATOM 3496 C CA . TYR A 1 454 ? -20.191 5.178 53.760 1.00 69.62 454 TYR A CA 1
ATOM 3497 C C . TYR A 1 454 ? -20.819 5.137 55.162 1.00 69.62 454 TYR A C 1
ATOM 3499 O O . TYR A 1 454 ? -21.899 4.571 55.327 1.00 69.62 454 TYR A O 1
ATOM 3507 N N . ARG A 1 455 ? -20.205 5.790 56.163 1.00 69.44 455 ARG A N 1
ATOM 3508 C CA . ARG A 1 455 ? -20.791 5.904 57.514 1.00 69.44 455 ARG A CA 1
ATOM 3509 C C . ARG A 1 455 ? -22.088 6.700 57.534 1.00 69.44 455 ARG A C 1
ATOM 3511 O O . ARG A 1 455 ? -22.994 6.339 58.272 1.00 69.44 455 ARG A O 1
ATOM 3518 N N . GLU A 1 456 ? -22.198 7.762 56.749 1.00 70.00 456 GLU A N 1
ATOM 3519 C CA . GLU A 1 456 ? -23.436 8.539 56.670 1.00 70.00 456 GLU A CA 1
ATOM 3520 C C . GLU A 1 456 ? -24.579 7.708 56.071 1.00 70.00 456 GLU A C 1
ATOM 3522 O O . GLU A 1 456 ? -25.712 7.772 56.545 1.00 70.00 456 GLU A O 1
ATOM 3527 N N . MET A 1 457 ? -24.283 6.880 55.064 1.00 68.50 457 MET A N 1
ATOM 3528 C CA . MET A 1 457 ? -25.305 6.074 54.402 1.00 68.50 457 MET A CA 1
ATOM 3529 C C . MET A 1 457 ? -25.639 4.745 55.114 1.00 68.50 457 MET A C 1
ATOM 3531 O O . MET A 1 457 ? -26.783 4.304 55.008 1.00 68.50 457 MET A O 1
ATOM 3535 N N . TRP A 1 458 ? -24.693 4.117 55.830 1.00 66.38 458 TRP A N 1
ATOM 3536 C CA . TRP A 1 458 ? -24.864 2.792 56.471 1.00 66.38 458 TRP A CA 1
ATOM 3537 C C . TRP A 1 458 ? -24.402 2.673 57.926 1.00 66.38 458 TRP A C 1
ATOM 3539 O O . TRP A 1 458 ? -24.536 1.594 58.502 1.00 66.38 458 TRP A O 1
ATOM 3549 N N . GLY A 1 459 ? -23.897 3.737 58.554 1.00 57.88 459 GLY A N 1
ATOM 3550 C CA . GLY A 1 459 ? -23.377 3.686 59.928 1.00 57.88 459 GLY A CA 1
ATOM 3551 C C . GLY A 1 459 ? -24.383 3.115 60.929 1.00 57.88 459 GLY A C 1
ATOM 3552 O O . GLY A 1 459 ? -24.034 2.251 61.720 1.00 57.88 459 GLY A O 1
ATOM 3553 N N . ALA A 1 460 ? -25.664 3.472 60.796 1.00 50.12 460 ALA A N 1
ATOM 3554 C CA . ALA A 1 460 ? -26.728 2.974 61.671 1.00 50.12 460 ALA A CA 1
ATOM 3555 C C . ALA A 1 460 ? -27.076 1.478 61.490 1.00 50.12 460 ALA A C 1
ATOM 3557 O O . ALA A 1 460 ? -27.737 0.906 62.351 1.00 50.12 460 ALA A O 1
ATOM 3558 N N . VAL A 1 461 ? -26.683 0.849 60.376 1.00 52.78 461 VAL A N 1
ATOM 3559 C CA . VAL A 1 461 ? -26.965 -0.572 60.086 1.00 52.78 461 VAL A CA 1
ATOM 3560 C C . VAL A 1 461 ? -25.791 -1.458 60.504 1.00 52.78 461 VAL A C 1
ATOM 3562 O O . VAL A 1 461 ? -26.008 -2.540 61.037 1.00 52.78 461 VAL A O 1
ATOM 3565 N N . VAL A 1 462 ? -24.553 -0.986 60.327 1.00 51.78 462 VAL A N 1
ATOM 3566 C CA . VAL A 1 462 ? -23.348 -1.717 60.757 1.00 51.78 462 VAL A CA 1
ATOM 3567 C C . VAL A 1 462 ? -23.255 -1.773 62.288 1.00 51.78 462 VAL A C 1
ATOM 3569 O O . VAL A 1 462 ? -22.898 -2.813 62.832 1.00 51.78 462 VAL A O 1
ATOM 3572 N N . ASP A 1 463 ? -23.696 -0.721 62.985 1.00 47.22 463 ASP A N 1
ATOM 3573 C CA . ASP A 1 463 ? -23.792 -0.703 64.454 1.00 47.22 463 ASP A CA 1
ATOM 3574 C C . ASP A 1 463 ? -24.873 -1.664 65.014 1.00 47.22 463 ASP A C 1
ATOM 3576 O O . ASP A 1 463 ? -24.904 -1.912 66.217 1.00 47.22 463 ASP A O 1
ATOM 3580 N N . MET A 1 464 ? -25.753 -2.229 64.169 1.00 43.31 464 MET A N 1
ATOM 3581 C CA . MET A 1 464 ? -26.778 -3.216 64.564 1.00 43.31 464 MET A CA 1
ATOM 3582 C C . MET A 1 464 ? -26.381 -4.678 64.290 1.00 43.31 464 MET A C 1
ATOM 3584 O O . MET A 1 464 ? -26.973 -5.570 64.889 1.00 43.31 464 MET A O 1
ATOM 3588 N N . GLU A 1 465 ? -25.393 -4.944 63.428 1.00 38.06 465 GLU A N 1
ATOM 3589 C CA . GLU A 1 465 ? -24.798 -6.287 63.253 1.00 38.06 465 GLU A CA 1
ATOM 3590 C C . GLU A 1 465 ? -23.625 -6.544 64.222 1.00 38.06 465 GLU A C 1
ATOM 3592 O O . GLU A 1 465 ? -23.147 -7.670 64.334 1.00 38.06 465 GLU A O 1
ATOM 3597 N N . GLY A 1 466 ? -23.178 -5.506 64.940 1.00 42.53 466 GLY A N 1
ATOM 3598 C CA . GLY A 1 466 ? -22.129 -5.550 65.962 1.00 42.53 466 GLY A CA 1
ATOM 3599 C C . GLY A 1 466 ? -22.624 -5.698 67.408 1.00 42.53 466 GLY A C 1
ATOM 3600 O O . GLY A 1 466 ? -21.977 -5.159 68.308 1.00 42.53 466 GLY A O 1
ATOM 3601 N N . ILE A 1 467 ? -23.753 -6.385 67.643 1.00 34.38 467 ILE A N 1
ATOM 3602 C CA . ILE A 1 467 ? -24.220 -6.805 68.983 1.00 34.38 467 ILE A CA 1
ATOM 3603 C C . ILE A 1 467 ? -24.433 -8.315 69.021 1.00 34.38 467 ILE A C 1
ATOM 3605 O O . ILE A 1 467 ? -25.175 -8.825 68.151 1.00 34.38 467 ILE A O 1
#

Foldseek 3Di:
DWDWDFADQVFTWTWTWDQDQFWTKIWTWGDDPVDTDTDAIATPGGGADWDWAADQNWIWIAGLGVQWIFIDNCVPPNDSYGLAPTHHDDDPDDDGSDVQWHDDPHAWIDRVVVRDIDGHDDPLVVSLVRNVVPDDLLVSLVVLLSGQDLCSLVVNLVSLQVCVLVLPDVVSLLVSLLSQLVSQPVVPDDDDDDDDDDDDDDDDDDDDDDDDDDDDDDDDDDDDDDDDDDDDDVVVVVVPDDDDDDDDDPVVPRVPDPRSSHNDLVNNVPRHLVVVLVVPSDDLVSSLSSLLSSLVSNDDPPDHDRDLVSLVSSVVSCVVVLVVVVNVVCVVVCSRPQDLVQLVVLLVCCVSPVCSLVVSLVSCLVYPDLQVSLVSCLVVLNLVVSLVSCVVVVNLVVYQLVSSLVSQVVVVPLVSNVVSVVSCVVVVLAPDLDDDDDDDDPSPDDRVVVSVVNCVSCVVPVVVVVD

Mean predicted aligned error: 16.31 Å

Organism: NCBI:txid64517

pLDDT: mean 71.58, std 21.25, range [22.81, 93.94]

Solvent-accessible surface area (backbone atoms only — not comparable to full-atom values): 28316 Å² total; per-residue (Å²): 119,83,57,77,47,79,46,75,61,105,49,46,25,44,34,42,46,42,66,42,93,75,46,17,35,42,38,33,22,48,60,51,101,88,49,72,49,86,75,46,62,32,64,65,49,63,56,61,53,72,44,62,36,37,45,76,79,29,41,37,41,32,31,44,71,78,47,29,32,33,41,29,45,68,88,52,88,68,52,46,56,54,78,49,81,65,39,65,70,86,57,99,78,74,78,64,55,52,94,62,61,39,64,40,81,49,35,34,39,36,29,70,89,79,72,45,77,43,77,6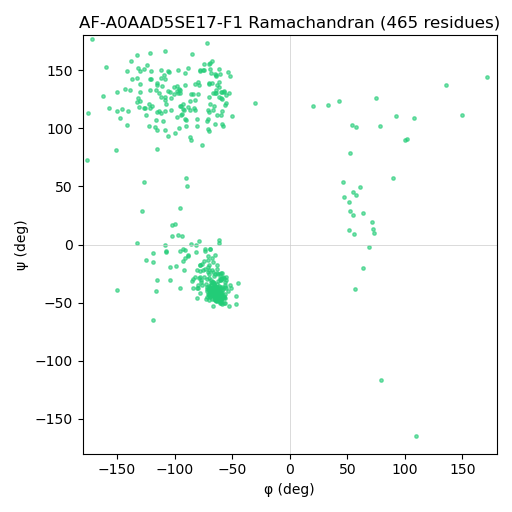0,76,85,62,61,68,61,52,49,62,68,40,58,87,80,44,57,72,69,59,50,46,55,56,41,68,69,37,72,48,58,62,32,34,56,52,48,49,51,52,53,38,51,44,56,74,69,62,54,59,64,74,57,51,46,52,53,38,39,55,50,49,53,50,43,52,58,77,60,80,66,91,79,77,82,78,79,86,77,89,78,85,83,86,85,89,84,88,82,90,86,89,85,89,81,82,91,78,92,79,86,83,81,88,83,91,76,84,85,75,84,79,74,61,69,66,70,55,60,77,67,62,91,81,91,78,80,80,78,53,79,69,66,68,44,70,75,44,97,57,28,58,48,60,46,76,64,54,48,39,66,72,31,53,50,52,56,64,68,66,60,82,58,59,64,71,58,54,49,48,52,49,50,45,41,50,56,45,44,53,43,98,85,81,47,82,68,60,68,67,59,51,40,51,48,48,52,50,30,56,73,67,67,40,56,69,57,52,52,48,37,44,75,73,58,74,39,73,80,38,56,69,48,18,52,52,32,46,74,42,24,89,82,42,69,66,29,42,58,54,14,52,56,36,25,72,74,60,42,60,69,57,64,40,35,67,63,26,35,88,69,69,36,51,66,61,34,50,53,54,33,59,76,66,72,42,61,88,77,46,66,66,55,59,56,52,50,37,24,55,73,66,70,41,64,68,56,32,51,55,52,49,52,57,36,32,78,71,68,72,39,83,68,93,72,79,77,94,77,86,90,72,85,77,82,69,85,51,71,64,52,56,55,54,48,41,74,75,43,40,81,56,58,66,62,72,71,115

Nearest PDB structures (foldseek):
  8c7g-assembly1_A  TM=7.169E-01  e=9.961E-13  Drosophila melanogaster
  8jbe-assembly1_A  TM=7.235E-01  e=1.532E-12  Drosophila
  6rns-assembly1_A  TM=4.762E-01  e=6.296E-01  Homo sapiens
  8y6b-assembly3_E  TM=5.340E-01  e=2.910E+00  Homo sapiens
  5dse-assembly2_C  TM=2.308E-01  e=4.925E+00  Homo sapiens

Sequence (467 aa):
MWDLSSIQYDRIYGAILHCGKDVAKLQMYPITKSSVRLDLELELGSPGLYTVNACDDLLLVHNISEKNTAIFDILHDYTSNPLLPAQSATITRGDAYLPDWQSHLPCYVLSPQAGQLYEVCLDLEAICSDMRPVVEDLSLLNFVLRRSTPEAGVLVLQLIKEMLEKQTDMRVMRRVFKLVTAKEEVGGDGCLREKGMVRDSSFGSIASRVTGGGTWRNSSPAGSVASRSGRQSPLLQALRQESPSSLPTLHDALTQSNNANVVTQEDMYAHVLNPLASDKILPATYMITAVLEYITAAHKPTSNVTSPYLYELLASLLIQAARFVELQQHMQNGVIQDSLPLAKMLLANENKYKPFRVLGLEMLKRCAPVEEVVDALLPRGKVLEALRYTLSHNAMRNVLATSFLDAAYASGDKMLFFNTFRCLEEQGLVPSGDHGHHTGSAASGGAGRYVSVYREMWGAVVDMEGI

Radius of gyration: 34.42 Å; Cα contacts (8 Å, |Δi|>4): 536; chains: 1; bounding box: 70×71×112 Å

InterPro domains:
  IPR009755 Regulator of MON1-CCZ1 complex, C-terminal [PF07035] (253-427)
  IPR040371 Regulator of MON1-CCZ1 complex [PTHR12897] (9-428)